Protein 1T57 (pdb70)

Organism: Methanothermobacter thermautotrophicus (strain ATCC 29096 / DSM 1053 / JCM 10044 / NBRC 100330 / Delta H) (NCBI:txid187420)

Radius of gyration: 25.79 Å; Cα contacts (8 Å, |Δi|>4): 1329; chains: 3; bounding box: 41×53×86 Å

Sequence (537 aa):
EKKICYFEEPGKENTERVLELVGERADQLGIRNFVVASVSGETALRLSEVEGNIVSVTHHAGFREKGQLELEDEARDALLERGVNVYAGSHALSGVGRGISNRFGGVTPVEIAETLRVSQGFKVCVEIAIAADAGLIPVDEEVIAIGGTAWGADTALVLTPAHNSVFDLRIHEVIAPRPEKKICYFEEPGKENTERVLELVGERADQLGIRNFVVASVSGETALRLSEVEGNIVSVTHHAGFREKGQLELEDEARDALLERGVNVYAGSHALSGVGRGISNRFGGVTPVEIAETLRVSQGFKVCVEIAIAADAGLIPVDEEVIAIGGTAWGADTALVLTPAHNSVFDLRIHEVIAPRPEKKICYFEEPGKENTERVLELVGERADQLGIRNFVVASVSGETALRLSEVEGNIVSVTHHAGFREKGQLELEDEARDALLERGVNVYAGSHALSGVGRGISNRFGGVTPVEIAETLRVSQGFKVCVEIAIAADAGLIPVDEEVIAIGGTAWGADTALVLTPAHNSVFDLRIHEVIAPRP

Nearest PDB structures (foldseek):
  1t57-assembly1_C-2  TM=1.002E+00  e=4.165E-36  Methanothermobacter thermautotrophicus
  1vp8-assembly1_A  TM=9.598E-01  e=3.330E-20  Archaeoglobus fulgidus DSM 4304
  8iav-assembly1_A  TM=6.618E-01  e=1.688E-03  Streptococcus pneumoniae R6
  8iav-assembly1_B  TM=5.976E-01  e=4.386E-03  Streptococcus pneumoniae R6
  6ztz-assembly1_O  TM=3.601E-01  e=1.366E-01  Reovirus sp.

B-factor: mean 60.13, std 28.08, range [6.94, 180.57]

Secondary structure (DSSP, 8-state):
-EEE---SS-SGGGHHHHHHHHHHHHHHHT--EEEEE-SSSHHHHHHH---SEEEEE-PPTTSSSTT--SS-HHHHHHHHHHT-EEE--S-TTTTHHHHHHHHH-S--GGG--TTT---HHHHHHHHHH--TTTTSS-SSS-EEEEE-SSSS--EEEEEE-----GGG-EEEEE-----/-EEE---SS-SGGGHHHHHHHHHHHHHHHT--EEEEE-SSSHHHHHHH---SEEEEEEPPSSSSBTTB-SS-TTHHHHTTTTT-EEEE---TTTSSHHHHHHHT----TTT--TTT---HHHHHHHHHH--TTTTSS-SSS-EEEEE-SSSS--EEEEEE-----GGG-EEEEE-----/-------SS-SGGGHHHHHHHHHHHHHHH--S-EEEE-SSSHHHHHHH---S---EEBPPTTSSSTT---S-HHHHHHHHHTT----B---TTTHHHHHHHHHHSS--TTT--TTT---HHHHHHHHTT--TTTT-S-SSS-EEEEE-SSSS--EEEEEE-----GGG-EEEEE-----

InterPro domains:
  IPR015074 Protein of unknown function DUF1867 [PIRSF016138] (1-185)
  IPR015795 Pyruvate kinase, C-terminal [PF02887] (18-162)
  IPR036918 Pyruvate kinase, C-terminal domain superfamily [G3DSA:3.40.1380.20] (2-186)
  IPR036918 Pyruvate kinase, C-terminal domain superfamily [SSF52935] (1-185)

Structure (mmCIF, N/CA/C/O backbone):
data_1T57
#
_entry.id   1T57
#
_cell.length_a   103.983
_cell.length_b   69.398
_cell.length_c   90.953
_cell.angle_alpha   90.00
_cell.angle_beta   90.00
_cell.angle_gamma   90.00
#
_symmetry.space_group_name_H-M   'P 21 21 2'
#
loop_
_entity.id
_entity.type
_entity.pdbx_description
1 polymer 'Conserved Protein MTH1675'
2 non-polymer 'MAGNESIUM ION'
3 non-polymer 'FLAVIN MONONUCLEOTIDE'
4 water water
#
loop_
_atom_site.group_PDB
_atom_site.id
_atom_site.type_symbol
_atom_site.label_atom_id
_atom_site.label_alt_id
_atom_site.label_comp_id
_atom_site.label_asym_id
_atom_site.label_entity_id
_atom_site.label_seq_id
_atom_site.pdbx_PDB_ins_code
_atom_site.Cartn_x
_atom_site.Cartn_y
_atom_site.Cartn_z
_atom_site.occupancy
_atom_site.B_iso_or_equiv
_atom_site.auth_seq_id
_atom_site.auth_comp_id
_atom_site.auth_asym_id
_atom_site.auth_atom_id
_atom_site.pdbx_PDB_model_num
ATOM 9 N N . GLU A 1 22 ? -15.307 -33.344 6.964 1.00 75.90 2 GLU A N 1
ATOM 10 C CA . GLU A 1 22 ? -16.614 -32.703 6.810 1.00 68.58 2 GLU A CA 1
ATOM 11 C C . GLU A 1 22 ? -16.971 -31.979 8.090 1.00 61.98 2 GLU A C 1
ATOM 12 O O . GLU A 1 22 ? -16.913 -32.563 9.170 1.00 58.36 2 GLU A O 1
ATOM 18 N N . LYS A 1 23 ? -17.313 -30.701 7.967 1.00 55.56 3 LYS A N 1
ATOM 19 C CA . LYS A 1 23 ? -17.675 -29.891 9.124 1.00 53.27 3 LYS A CA 1
ATOM 20 C C . LYS A 1 23 ? -18.848 -29.022 8.720 1.00 51.42 3 LYS A C 1
ATOM 21 O O . LYS A 1 23 ? -19.352 -29.140 7.606 1.00 50.65 3 LYS A O 1
ATOM 27 N N . LYS A 1 24 ? -19.259 -28.135 9.624 1.00 50.74 4 LYS A N 1
ATOM 28 C CA . LYS A 1 24 ? -20.380 -27.232 9.383 1.00 49.63 4 LYS A CA 1
ATOM 29 C C . LYS A 1 24 ? -19.873 -25.867 8.934 1.00 47.32 4 LYS A C 1
ATOM 30 O O . LYS A 1 24 ? -18.723 -25.513 9.168 1.00 46.77 4 LYS A O 1
ATOM 36 N N . ILE A 1 25 ? -20.739 -25.113 8.273 1.00 40.36 5 ILE A N 1
ATOM 37 C CA . ILE A 1 25 ? -20.420 -23.777 7.832 1.00 38.43 5 ILE A CA 1
ATOM 38 C C . ILE A 1 25 ? -21.762 -23.094 7.776 1.00 42.44 5 ILE A C 1
ATOM 39 O O . ILE A 1 25 ? -22.726 -23.647 7.224 1.00 38.05 5 ILE A O 1
ATOM 44 N N . CYS A 1 26 ? -21.845 -21.908 8.369 1.00 38.96 6 CYS A N 1
ATOM 45 C CA . CYS A 1 26 ? -23.095 -21.173 8.346 1.00 37.98 6 CYS A CA 1
ATOM 46 C C . CYS A 1 26 ? -23.119 -20.116 7.240 1.00 39.30 6 CYS A C 1
ATOM 47 O O . CYS A 1 26 ? -22.169 -19.332 7.104 1.00 34.94 6 CYS A O 1
ATOM 50 N N . TYR A 1 27 ? -24.187 -20.124 6.440 1.00 36.16 7 TYR A N 1
ATOM 51 C CA . TYR A 1 27 ? -24.379 -19.143 5.373 1.00 36.10 7 TYR A CA 1
ATOM 52 C C . TYR A 1 27 ? -25.490 -18.191 5.805 1.00 33.07 7 TYR A C 1
ATOM 53 O O . TYR A 1 27 ? -26.648 -18.570 5.836 1.00 32.92 7 TYR A O 1
ATOM 62 N N . PHE A 1 28 ? -25.146 -16.962 6.165 1.00 33.45 8 PHE A N 1
ATOM 63 C CA . PHE A 1 28 ? -26.175 -16.003 6.567 1.00 37.01 8 PHE A CA 1
ATOM 64 C C . PHE A 1 28 ? -26.922 -15.501 5.343 1.00 36.82 8 PHE A C 1
ATOM 65 O O . PHE A 1 28 ? -26.321 -15.114 4.348 1.00 40.28 8 PHE A O 1
ATOM 73 N N . GLU A 1 29 ? -28.241 -15.546 5.432 1.00 44.43 9 GLU A N 1
ATOM 74 C CA . GLU A 1 29 ? -29.126 -15.140 4.353 1.00 41.90 9 GLU A CA 1
ATOM 75 C C . GLU A 1 29 ? -28.800 -13.730 3.901 1.00 37.97 9 GLU A C 1
ATOM 76 O O . GLU A 1 29 ? -28.871 -13.412 2.718 1.00 33.37 9 GLU A O 1
ATOM 82 N N . GLU A 1 30 ? -28.452 -12.889 4.862 1.00 32.73 10 GLU A N 1
ATOM 83 C CA . GLU A 1 30 ? -28.084 -11.514 4.568 1.00 41.02 10 GLU A CA 1
ATOM 84 C C . GLU A 1 30 ? -26.939 -11.090 5.505 1.00 41.47 10 GLU A C 1
ATOM 85 O O . GLU A 1 30 ? -26.802 -11.631 6.611 1.00 38.76 10 GLU A O 1
ATOM 91 N N . PRO A 1 31 ? -26.101 -10.118 5.070 1.00 42.00 11 PRO A N 1
ATOM 92 C CA . PRO A 1 31 ? -24.967 -9.592 5.843 1.00 33.63 11 PRO A CA 1
ATOM 93 C C . PRO A 1 31 ? -25.400 -8.583 6.917 1.00 36.65 11 PRO A C 1
ATOM 94 O O . PRO A 1 31 ? -26.511 -8.087 6.861 1.00 41.60 11 PRO A O 1
ATOM 98 N N . GLY A 1 32 ? -24.556 -8.295 7.906 1.00 31.04 12 GLY A N 1
ATOM 99 C CA . GLY A 1 32 ? -24.960 -7.319 8.906 1.00 29.88 12 GLY A CA 1
ATOM 100 C C . GLY A 1 32 ? -24.705 -7.643 10.357 1.00 32.67 12 GLY A C 1
ATOM 101 O O . GLY A 1 32 ? -24.358 -8.772 10.684 1.00 34.87 12 GLY A O 1
ATOM 102 N N . LYS A 1 33 ? -24.899 -6.645 11.218 1.00 38.21 13 LYS A N 1
ATOM 103 C CA . LYS A 1 33 ? -24.705 -6.733 12.669 1.00 38.29 13 LYS A CA 1
ATOM 104 C C . LYS A 1 33 ? -25.517 -7.838 13.358 1.00 43.34 13 LYS A C 1
ATOM 105 O O . LYS A 1 33 ? -25.101 -8.395 14.381 1.00 43.11 13 LYS A O 1
ATOM 111 N N . GLU A 1 34 ? -26.679 -8.146 12.797 1.00 46.59 14 GLU A N 1
ATOM 112 C CA . GLU A 1 34 ? -27.568 -9.159 13.352 1.00 46.35 14 GLU A CA 1
ATOM 113 C C . GLU A 1 34 ? -26.906 -10.524 13.555 1.00 46.16 14 GLU A C 1
ATOM 114 O O . GLU A 1 34 ? -27.169 -11.205 14.543 1.00 45.40 14 GLU A O 1
ATOM 120 N N . ASN A 1 35 ? -26.058 -10.919 12.605 1.00 42.11 15 ASN A N 1
ATOM 121 C CA . ASN A 1 35 ? -25.374 -12.216 12.645 1.00 38.44 15 ASN A CA 1
ATOM 122 C C . ASN A 1 35 ? -24.295 -12.363 13.728 1.00 35.35 15 ASN A C 1
ATOM 123 O O . ASN A 1 35 ? -23.915 -13.472 14.085 1.00 34.46 15 ASN A O 1
ATOM 128 N N . THR A 1 36 ? -23.813 -11.245 14.253 1.00 37.02 16 THR A N 1
ATOM 129 C CA . THR A 1 36 ? -22.746 -11.282 15.241 1.00 40.60 16 THR A CA 1
ATOM 130 C C . THR A 1 36 ? -22.783 -12.394 16.266 1.00 42.32 16 THR A C 1
ATOM 131 O O . THR A 1 36 ? -21.817 -13.156 16.399 1.00 44.26 16 THR A O 1
ATOM 135 N N . GLU A 1 37 ? -23.895 -12.500 16.980 1.00 46.90 17 GLU A N 1
ATOM 136 C CA . GLU A 1 37 ? -24.018 -13.497 18.030 1.00 49.90 17 GLU A CA 1
ATOM 137 C C . GLU A 1 37 ? -23.723 -14.905 17.545 1.00 49.23 17 GLU A C 1
ATOM 138 O O . GLU A 1 37 ? -23.005 -15.665 18.209 1.00 40.56 17 GLU A O 1
ATOM 144 N N . ARG A 1 38 ? -24.256 -15.245 16.379 1.00 48.98 18 ARG A N 1
ATOM 145 C CA . ARG A 1 38 ? -24.030 -16.564 15.834 1.00 46.99 18 ARG A CA 1
ATOM 146 C C . ARG A 1 38 ? -22.553 -16.764 15.462 1.00 49.31 18 ARG A C 1
ATOM 147 O O . ARG A 1 38 ? -21.983 -17.814 15.760 1.00 44.74 18 ARG A O 1
ATOM 155 N N . VAL A 1 39 ? -21.915 -15.767 14.844 1.00 42.77 19 VAL A N 1
ATOM 156 C CA . VAL A 1 39 ? -20.516 -15.959 14.496 1.00 39.84 19 VAL A CA 1
ATOM 157 C C . VAL A 1 39 ? -19.644 -16.009 15.745 1.00 39.12 19 VAL A C 1
ATOM 158 O O . VAL A 1 39 ? -18.673 -16.746 15.777 1.00 39.77 19 VAL A O 1
ATOM 162 N N . LEU A 1 40 ? -19.968 -15.248 16.777 1.00 42.42 20 LEU A N 1
ATOM 163 C CA . LEU A 1 40 ? -19.149 -15.326 17.981 1.00 46.39 20 LEU A CA 1
ATOM 164 C C . LEU A 1 40 ? -19.281 -16.717 18.602 1.00 45.95 20 LEU A C 1
ATOM 165 O O . LEU A 1 40 ? -18.322 -17.260 19.157 1.00 48.92 20 LEU A O 1
ATOM 170 N N . GLU A 1 41 ? -20.466 -17.311 18.482 1.00 45.55 21 GLU A N 1
ATOM 171 C CA . GLU A 1 41 ? -20.675 -18.644 19.044 1.00 49.23 21 GLU A 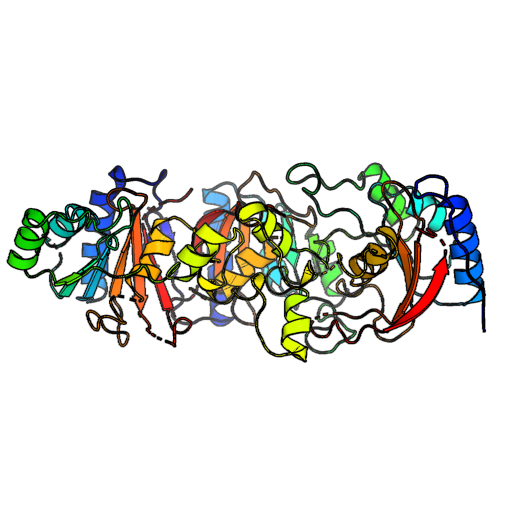CA 1
ATOM 172 C C . GLU A 1 41 ? -19.936 -19.681 18.216 1.00 47.93 21 GLU A C 1
ATOM 173 O O . GLU A 1 41 ? -19.245 -20.563 18.747 1.00 51.18 21 GLU A O 1
ATOM 179 N N . LEU A 1 42 ? -20.080 -19.564 16.904 1.00 45.21 22 LEU A N 1
ATOM 180 C CA . LEU A 1 42 ? -19.441 -20.499 16.025 1.00 37.21 22 LEU A CA 1
ATOM 181 C C . LEU A 1 42 ? -17.936 -20.485 16.176 1.00 40.42 22 LEU A C 1
ATOM 182 O O . LEU A 1 42 ? -17.322 -21.552 16.162 1.00 41.06 22 LEU A O 1
ATOM 187 N N . VAL A 1 43 ? -17.326 -19.310 16.361 1.00 37.05 23 VAL A N 1
ATOM 188 C CA . VAL A 1 43 ? -15.868 -19.291 16.516 1.00 43.08 23 VAL A CA 1
ATOM 189 C C . VAL A 1 43 ? -15.462 -20.028 17.778 1.00 41.23 23 VAL A C 1
ATOM 190 O O . VAL A 1 43 ? -14.464 -20.759 17.775 1.00 40.39 23 VAL A O 1
ATOM 194 N N . GLY A 1 44 ? -16.231 -19.820 18.851 1.00 45.56 24 GLY A N 1
ATOM 195 C CA . GLY A 1 44 ? -15.937 -20.466 20.116 1.00 43.77 24 GLY A CA 1
ATOM 196 C C . GLY A 1 44 ? -15.763 -21.947 19.879 1.00 46.09 24 GLY A C 1
ATOM 197 O O . GLY A 1 44 ? -14.702 -22.506 20.151 1.00 42.19 24 GLY A O 1
ATOM 198 N N . GLU A 1 45 ? -16.804 -22.564 19.320 1.00 50.31 25 GLU A N 1
ATOM 199 C CA . GLU A 1 45 ? -16.814 -23.995 19.045 1.00 52.35 25 GLU A CA 1
ATOM 200 C C . GLU A 1 45 ? -15.633 -24.431 18.198 1.00 46.35 25 GLU A C 1
ATOM 201 O O . GLU A 1 45 ? -14.907 -25.353 18.567 1.00 48.42 25 GLU A O 1
ATOM 207 N N . ARG A 1 46 ? -15.431 -23.772 17.062 1.00 44.69 26 ARG A N 1
ATOM 208 C CA . ARG A 1 46 ? -14.345 -24.143 16.171 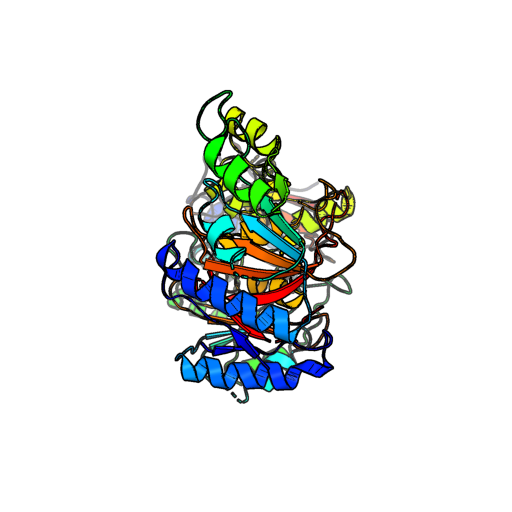1.00 39.04 26 ARG A CA 1
ATOM 209 C C . ARG A 1 46 ? -13.000 -23.959 16.835 1.00 37.99 26 ARG A C 1
ATOM 210 O O . ARG A 1 46 ? -12.065 -24.707 16.557 1.00 36.09 26 ARG A O 1
ATOM 218 N N . ALA A 1 47 ? -12.896 -22.975 17.719 1.00 38.43 27 ALA A N 1
ATOM 219 C CA . ALA A 1 47 ? -11.642 -22.772 18.412 1.00 45.44 27 ALA A CA 1
ATOM 220 C C . ALA A 1 47 ? -11.355 -23.982 19.314 1.00 47.70 27 ALA A C 1
ATOM 221 O O . ALA A 1 47 ? -10.259 -24.555 19.285 1.00 46.95 27 ALA A O 1
ATOM 223 N N . ASP A 1 48 ? -12.332 -24.387 20.116 1.00 51.42 28 ASP A N 1
ATOM 224 C CA . ASP A 1 48 ? -12.131 -25.558 20.977 1.00 56.68 28 ASP A CA 1
ATOM 225 C C . ASP A 1 48 ? -11.736 -26.742 20.099 1.00 54.32 28 ASP A C 1
ATOM 226 O O . ASP A 1 48 ? -10.745 -27.433 20.358 1.00 51.51 28 ASP A O 1
ATOM 231 N N . GLN A 1 49 ? -12.537 -26.962 19.058 1.00 54.56 29 GLN A N 1
ATOM 232 C CA . GLN A 1 49 ? -12.309 -28.058 18.136 1.00 58.30 29 GLN A CA 1
ATOM 233 C C . GLN A 1 49 ? -10.883 -28.131 17.627 1.00 57.51 29 GLN A C 1
ATOM 234 O O . GLN A 1 49 ? -10.285 -29.206 17.608 1.00 57.76 29 GLN A O 1
ATOM 240 N N . LEU A 1 50 ? -10.323 -26.993 17.236 1.00 54.74 30 LEU A N 1
ATOM 241 C CA . LEU A 1 50 ? -8.974 -27.000 16.691 1.00 52.04 30 LEU A CA 1
ATOM 242 C C . LEU A 1 50 ? -7.879 -26.618 17.669 1.00 51.83 30 LEU A C 1
ATOM 243 O O . LEU A 1 50 ? -6.704 -26.767 17.354 1.00 52.98 30 LEU A O 1
ATOM 248 N N . GLY A 1 51 ? -8.234 -26.113 18.843 1.00 52.36 31 GLY A N 1
ATOM 249 C CA . GLY A 1 51 ? -7.185 -25.709 19.768 1.00 54.52 31 GLY A CA 1
ATOM 250 C C . GLY A 1 51 ? -6.466 -24.450 19.275 1.00 56.70 31 GLY A C 1
ATOM 251 O O . GLY A 1 51 ? -5.236 -24.403 19.137 1.00 53.14 31 GLY A O 1
ATOM 252 N N . ILE A 1 52 ? -7.251 -23.414 19.012 1.00 53.38 32 ILE A N 1
ATOM 253 C CA . ILE A 1 52 ? -6.724 -22.148 18.536 1.00 55.32 32 ILE A CA 1
ATOM 254 C C . ILE A 1 52 ? -6.888 -21.140 19.659 1.00 56.78 32 ILE A C 1
ATOM 255 O O . ILE A 1 52 ? -7.934 -21.096 20.298 1.00 56.99 32 ILE A O 1
ATOM 260 N N . ARG A 1 53 ? -5.847 -20.351 19.913 1.00 62.84 33 ARG A N 1
ATOM 261 C CA . ARG A 1 53 ? -5.905 -19.363 20.978 1.00 69.01 33 ARG A CA 1
ATOM 262 C C . ARG A 1 53 ? -5.559 -17.949 20.520 1.00 65.90 33 ARG A C 1
ATOM 263 O O . ARG A 1 53 ? -5.365 -17.055 21.349 1.00 62.23 33 ARG A O 1
ATOM 271 N N . ASN A 1 54 ? -5.490 -17.753 19.204 1.00 60.03 34 ASN A N 1
ATOM 272 C CA . ASN A 1 54 ? -5.195 -16.444 18.615 1.00 53.76 34 ASN A CA 1
ATOM 273 C C . ASN A 1 54 ? -6.394 -15.899 17.804 1.00 50.34 34 ASN A C 1
ATOM 274 O O . ASN A 1 54 ? -6.873 -16.533 16.853 1.00 42.88 34 ASN A O 1
ATOM 279 N N . PHE A 1 55 ? -6.894 -14.726 18.186 1.00 50.72 35 PHE A N 1
ATOM 280 C CA . PHE A 1 55 ? -8.035 -14.153 17.481 1.00 47.24 35 PHE A CA 1
ATOM 281 C C . PHE A 1 55 ? -7.810 -12.711 17.089 1.00 45.08 35 PHE A C 1
ATOM 282 O O . PHE A 1 55 ? -7.483 -11.891 17.928 1.00 37.85 35 PHE A O 1
ATOM 290 N N . VAL A 1 56 ? -8.001 -12.397 15.816 1.00 40.13 36 VAL A N 1
ATOM 291 C CA . VAL A 1 56 ? -7.860 -11.018 15.397 1.00 38.45 36 VAL A CA 1
ATOM 292 C C . VAL A 1 56 ? -9.254 -10.583 14.976 1.00 37.02 36 VAL A C 1
ATOM 293 O O . VAL A 1 56 ? -9.894 -11.258 14.165 1.00 41.12 36 VAL A O 1
ATOM 297 N N . VAL A 1 57 ? -9.733 -9.469 15.522 1.00 33.14 37 VAL A N 1
ATOM 298 C CA . VAL A 1 57 ? -11.091 -9.017 15.219 1.00 35.25 37 VAL A CA 1
ATOM 299 C C . VAL A 1 57 ? -11.234 -7.554 14.902 1.00 30.15 37 VAL A C 1
ATOM 300 O O . VAL A 1 57 ? -10.725 -6.710 15.621 1.00 27.78 37 VAL A O 1
ATOM 304 N N . ALA A 1 58 ? -11.968 -7.265 13.844 1.00 28.19 38 ALA A N 1
ATOM 305 C CA . ALA A 1 58 ? -12.220 -5.893 13.444 1.00 28.59 38 ALA A CA 1
ATOM 306 C C . ALA A 1 58 ? -13.352 -5.345 14.294 1.00 29.78 38 ALA A C 1
ATOM 307 O O . ALA A 1 58 ? -14.495 -5.819 14.218 1.00 28.09 38 ALA A O 1
ATOM 309 N N . SER A 1 59 ? -13.028 -4.350 15.106 1.00 33.16 39 SER A N 1
ATOM 310 C CA . SER A 1 59 ? -14.019 -3.713 15.962 1.00 36.63 39 SER A CA 1
ATOM 311 C C . SER A 1 59 ? -13.697 -2.233 16.005 1.00 37.71 39 SER A C 1
ATOM 312 O O . SER A 1 59 ? -12.787 -1.793 16.721 1.00 36.10 39 SER A O 1
ATOM 315 N N . VAL A 1 60 ? -14.451 -1.472 15.219 1.00 37.54 40 VAL A N 1
ATOM 316 C CA . VAL A 1 60 ? -14.263 -0.038 15.129 1.00 38.74 40 VAL A CA 1
ATOM 317 C C . VAL A 1 60 ? -14.547 0.623 16.473 1.00 43.58 40 VAL A C 1
ATOM 318 O O . VAL A 1 60 ? -13.699 1.337 17.010 1.00 39.58 40 VAL A O 1
ATOM 322 N N . SER A 1 61 ? -15.736 0.362 17.010 1.00 44.16 41 SER A N 1
ATOM 323 C CA . SER A 1 61 ? -16.157 0.906 18.293 1.00 44.88 41 SER A CA 1
ATOM 324 C C . SER A 1 61 ? -15.591 0.090 19.445 1.00 46.38 41 SER A C 1
ATOM 325 O O . SER A 1 61 ? -15.299 0.628 20.513 1.00 48.97 41 SER A O 1
ATOM 328 N N . GLY A 1 62 ? -15.444 -1.213 19.223 1.00 51.34 42 GLY A N 1
ATOM 329 C CA . GLY A 1 62 ? -14.919 -2.092 20.257 1.00 46.34 42 GLY A CA 1
ATOM 330 C C . GLY A 1 62 ? -16.005 -3.022 20.780 1.00 47.47 42 GLY A C 1
ATOM 331 O O . GLY A 1 62 ? -15.721 -4.031 21.428 1.00 41.34 42 GLY A O 1
ATOM 332 N N . GLU A 1 63 ? -17.261 -2.708 20.486 1.00 48.39 43 GLU A N 1
ATOM 333 C CA . GLU A 1 63 ? -18.340 -3.543 20.984 1.00 55.59 43 GLU A CA 1
ATOM 334 C C . GLU A 1 63 ? -18.037 -5.006 20.667 1.00 52.36 43 GLU A C 1
ATOM 335 O O . GLU A 1 63 ? -17.805 -5.792 21.585 1.00 50.84 43 GLU A O 1
ATOM 341 N N . THR A 1 64 ? -17.986 -5.347 19.376 1.00 49.77 44 THR A N 1
ATOM 342 C CA . THR A 1 64 ? -17.714 -6.719 18.929 1.00 45.03 44 THR A CA 1
ATOM 343 C C . THR A 1 64 ? -16.541 -7.364 19.651 1.00 40.86 44 THR A C 1
ATOM 344 O O . THR A 1 64 ? -16.590 -8.527 20.008 1.00 43.39 44 THR A O 1
ATOM 348 N N . ALA A 1 65 ? -15.476 -6.598 19.848 1.00 44.50 45 ALA A N 1
ATOM 349 C CA . ALA A 1 65 ? -14.306 -7.087 20.560 1.00 40.70 45 ALA A CA 1
ATOM 350 C C . ALA A 1 65 ? -14.750 -7.509 21.962 1.00 50.00 45 ALA A C 1
ATOM 351 O O . ALA A 1 65 ? -14.435 -8.623 22.407 1.00 46.84 45 ALA A O 1
ATOM 353 N N . LEU A 1 66 ? -15.492 -6.623 22.641 1.00 49.23 46 LEU A N 1
ATOM 354 C CA . LEU A 1 66 ? -15.988 -6.885 23.997 1.00 51.83 46 LEU A CA 1
ATOM 355 C C . LEU A 1 66 ? -16.692 -8.221 24.098 1.00 52.15 46 LEU A C 1
ATOM 356 O O . LEU A 1 66 ? -16.291 -9.082 24.880 1.00 52.29 46 LEU A O 1
ATOM 361 N N . ARG A 1 67 ? -17.728 -8.404 23.288 1.00 56.97 47 ARG A N 1
ATOM 362 C CA . ARG A 1 67 ? -18.473 -9.653 23.287 1.00 57.24 47 ARG A CA 1
ATOM 363 C C . ARG A 1 67 ? -17.555 -10.861 23.153 1.00 56.21 47 ARG A C 1
ATOM 364 O O . A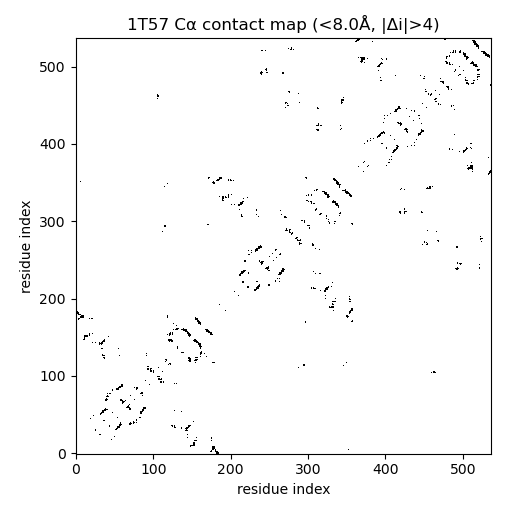RG A 1 67 ? -17.518 -11.734 24.026 1.00 55.74 47 ARG A O 1
ATOM 372 N N . LEU A 1 68 ? -16.799 -10.893 22.062 1.00 54.74 48 LEU A N 1
ATOM 373 C CA . LEU A 1 68 ? -15.897 -12.000 21.801 1.00 55.25 48 LEU A CA 1
ATOM 374 C C . LEU A 1 68 ? -15.029 -12.398 22.988 1.00 57.89 48 LEU A C 1
ATOM 375 O O . LEU A 1 68 ? -14.885 -13.582 23.280 1.00 61.48 48 LEU A O 1
ATOM 380 N N . SER A 1 69 ? -14.436 -11.413 23.655 1.00 60.77 49 SER A N 1
ATOM 381 C CA . SER A 1 69 ? -13.568 -11.673 24.801 1.00 64.11 49 SER A CA 1
ATOM 382 C C . SER A 1 69 ? -14.212 -12.518 25.904 1.00 67.73 49 SER A C 1
ATOM 383 O O . SER A 1 69 ? -13.508 -13.207 26.651 1.00 68.91 49 SER A O 1
ATOM 386 N N . GLU A 1 70 ? -15.541 -12.457 25.993 1.00 69.70 50 GLU A N 1
ATOM 387 C CA . GLU A 1 70 ? -16.316 -13.185 27.000 1.00 72.23 50 GLU A CA 1
ATOM 388 C C . GLU A 1 70 ? -16.639 -14.633 26.667 1.00 71.50 50 GLU A C 1
ATOM 389 O O . GLU A 1 70 ? -17.143 -15.361 27.518 1.00 74.40 50 GLU A O 1
ATOM 403 N N . VAL A 1 72 ? -14.327 -16.460 24.420 1.00 58.37 52 VAL A N 1
ATOM 404 C CA . VAL A 1 72 ? -13.113 -17.107 23.992 1.00 53.32 52 VAL A CA 1
ATOM 405 C C . VAL A 1 72 ? -11.971 -16.657 24.882 1.00 56.26 52 VAL A C 1
ATOM 406 O O . VAL A 1 72 ? -12.013 -15.565 25.450 1.00 48.23 52 VAL A O 1
ATOM 410 N N . GLU A 1 73 ? -10.957 -17.504 25.011 1.00 56.93 53 GLU A N 1
ATOM 411 C CA . GLU A 1 73 ? -9.821 -17.174 25.843 1.00 63.63 53 GLU A CA 1
ATOM 412 C C . GLU A 1 73 ? -8.529 -17.305 25.035 1.00 65.47 53 GLU A C 1
ATOM 413 O O . GLU A 1 73 ? -8.461 -18.087 24.077 1.00 63.55 53 GLU A O 1
ATOM 419 N N . GLY A 1 74 ? -7.515 -16.531 25.421 1.00 62.01 54 GLY A N 1
ATOM 420 C CA . GLY A 1 74 ? -6.238 -16.557 24.728 1.00 60.46 54 GLY A CA 1
ATOM 421 C C . GLY A 1 74 ? -5.866 -15.157 24.274 1.00 61.87 54 GLY A C 1
ATOM 422 O O . GLY A 1 74 ? -6.293 -14.162 24.871 1.00 63.71 54 GLY A O 1
ATOM 423 N N . ASN A 1 75 ? -5.077 -15.055 23.214 1.00 59.83 55 ASN A N 1
ATOM 424 C CA . ASN A 1 75 ? -4.699 -13.736 22.745 1.00 57.00 55 ASN A CA 1
ATOM 425 C C . ASN A 1 75 ? -5.723 -13.167 21.783 1.00 56.46 55 ASN A C 1
ATOM 426 O O . ASN A 1 75 ? -5.909 -13.679 20.680 1.00 55.51 55 ASN A O 1
ATOM 431 N N . ILE A 1 76 ? -6.380 -12.096 22.205 1.00 57.02 56 ILE A N 1
ATOM 432 C CA . ILE A 1 76 ? -7.357 -11.435 21.360 1.00 57.22 56 ILE A CA 1
ATOM 433 C C . ILE A 1 76 ? -6.810 -10.081 20.975 1.00 56.47 56 ILE A C 1
ATOM 434 O O . ILE A 1 76 ? -6.354 -9.325 21.827 1.00 56.26 56 ILE A O 1
ATOM 439 N N . VAL A 1 77 ? -6.869 -9.774 19.687 1.00 51.48 57 VAL A N 1
ATOM 440 C CA . VAL A 1 77 ? -6.391 -8.499 19.210 1.00 53.17 57 VAL A CA 1
ATOM 441 C C . VAL A 1 77 ? -7.541 -7.875 18.445 1.00 47.39 57 VAL A C 1
ATOM 442 O O . VAL A 1 77 ? -8.118 -8.478 17.548 1.00 43.62 57 VAL A O 1
ATOM 446 N N . SER A 1 78 ? -7.879 -6.662 18.856 1.00 43.38 58 SER A N 1
ATOM 447 C CA . SER A 1 78 ? -8.951 -5.893 18.267 1.00 38.29 58 SER A CA 1
ATOM 448 C C . SER A 1 78 ? -8.318 -4.755 17.486 1.00 37.46 58 SER A C 1
ATOM 449 O O . SER A 1 78 ? -7.514 -3.978 18.037 1.00 28.92 58 SER A O 1
ATOM 452 N N . VAL A 1 79 ? -8.624 -4.690 16.192 1.00 30.06 59 VAL A N 1
ATOM 453 C CA . VAL A 1 79 ? -8.104 -3.591 15.399 1.00 32.30 59 VAL A CA 1
ATOM 454 C C . VAL A 1 79 ? -9.290 -2.704 15.039 1.00 31.10 59 VAL A C 1
ATOM 455 O O . VAL A 1 79 ? -10.346 -3.179 14.631 1.00 29.31 59 VAL A O 1
ATOM 459 N N . THR A 1 80 ? -9.127 -1.410 15.246 1.00 27.23 60 THR A N 1
ATOM 460 C CA . THR A 1 80 ? -10.172 -0.463 14.915 1.00 32.63 60 THR A CA 1
ATOM 461 C C . THR A 1 80 ? -9.768 0.227 13.610 1.00 37.06 60 THR A C 1
ATOM 462 O O . THR A 1 80 ? -8.754 -0.142 12.994 1.00 31.66 60 THR A O 1
ATOM 466 N N . HIS A 1 81 ? -10.565 1.205 13.178 1.00 36.22 61 HIS A N 1
ATOM 467 C CA . HIS A 1 81 ? -10.260 1.962 11.964 1.00 33.80 61 HIS A CA 1
ATOM 468 C C . HIS A 1 81 ? -9.053 2.863 12.195 1.00 33.57 61 HIS A C 1
ATOM 469 O O . HIS A 1 81 ? -8.745 3.206 13.340 1.00 30.77 61 HIS A O 1
ATOM 476 N N . HIS A 1 82 ? -8.371 3.252 11.119 1.00 33.32 62 HIS A N 1
ATOM 477 C CA . HIS A 1 82 ? -7.200 4.114 11.254 1.00 35.19 62 HIS A CA 1
ATOM 478 C C . HIS A 1 82 ? -7.718 5.509 11.525 1.00 34.76 62 HIS A C 1
ATOM 479 O O . HIS A 1 82 ? -8.850 5.815 11.181 1.00 34.62 62 HIS A O 1
ATOM 486 N N . ALA A 1 83 ? -6.896 6.342 12.149 1.00 34.94 63 ALA A N 1
ATOM 487 C CA . ALA A 1 83 ? -7.280 7.707 12.454 1.00 38.83 63 ALA A CA 1
ATOM 488 C C . ALA A 1 83 ? -7.419 8.416 11.123 1.00 36.27 63 ALA A C 1
ATOM 489 O O . ALA A 1 83 ? -6.567 8.271 10.248 1.00 41.34 63 ALA A O 1
ATOM 491 N N . GLY A 1 84 ? -8.496 9.168 10.951 1.00 33.63 64 GLY A N 1
ATOM 492 C CA . GLY A 1 84 ? -8.675 9.866 9.699 1.00 30.67 64 GLY A CA 1
ATOM 493 C C . GLY A 1 84 ? -9.585 9.126 8.747 1.00 32.96 64 GLY A C 1
ATOM 494 O O . GLY A 1 84 ? -9.873 9.630 7.662 1.00 34.88 64 GLY A O 1
ATOM 495 N N . PHE A 1 85 ? -10.050 7.944 9.145 1.00 35.86 65 PHE A N 1
ATOM 496 C CA . PHE A 1 85 ? -10.939 7.170 8.290 1.00 37.10 65 PHE A CA 1
ATOM 497 C C . PHE A 1 85 ? -12.228 7.946 8.013 1.00 38.83 65 PHE A C 1
ATOM 498 O O . PHE A 1 85 ? -12.754 7.919 6.902 1.00 44.86 65 PHE A O 1
ATOM 506 N N . ARG A 1 86 ? -12.723 8.664 9.013 1.00 42.86 66 ARG A N 1
ATOM 507 C CA . ARG A 1 86 ? -13.948 9.435 8.837 1.00 46.51 66 ARG A CA 1
ATOM 508 C C . ARG A 1 86 ? -13.673 10.939 8.870 1.00 49.85 66 ARG A C 1
ATOM 509 O O . ARG A 1 86 ? -14.140 11.663 8.000 1.00 50.58 66 ARG A O 1
ATOM 517 N N . GLU A 1 87 ? -12.909 11.404 9.859 1.00 54.27 67 GLU A N 1
ATOM 518 C CA . GLU A 1 87 ? -12.577 12.822 9.961 1.00 58.96 67 GLU A CA 1
ATOM 519 C C . GLU A 1 87 ? -11.079 13.047 10.217 1.00 53.70 67 GLU A C 1
ATOM 520 O O . GLU A 1 87 ? -10.473 12.365 11.038 1.00 51.38 67 GLU A O 1
ATOM 526 N N . LYS A 1 88 ? -10.486 14.014 9.515 1.00 52.00 68 LYS A N 1
ATOM 527 C CA . LYS A 1 88 ? -9.066 14.333 9.684 1.00 44.49 68 LYS A CA 1
ATOM 528 C C . LYS A 1 88 ? -8.613 14.404 11.139 1.00 45.45 68 LYS A C 1
ATOM 529 O O . LYS A 1 88 ? -9.238 15.068 11.964 1.00 48.26 68 LYS A O 1
ATOM 535 N N . GLY A 1 89 ? -7.517 13.715 11.444 1.00 48.27 69 GLY A N 1
ATOM 536 C CA . GLY A 1 89 ? -6.978 13.705 12.798 1.00 48.14 69 GLY A CA 1
ATOM 537 C C . GLY A 1 89 ? -7.836 13.037 13.860 1.00 54.25 69 GLY A C 1
ATOM 538 O O . GLY A 1 89 ? -7.560 13.174 15.048 1.00 54.19 69 GLY A O 1
ATOM 539 N N . GLN A 1 90 ? -8.877 12.316 13.453 1.00 58.72 70 GLN A N 1
ATOM 540 C CA . GLN A 1 90 ? -9.738 11.664 14.428 1.00 59.40 70 GLN A CA 1
ATOM 541 C C . GLN A 1 90 ? -9.764 10.139 14.426 1.00 54.46 70 GLN A C 1
ATOM 542 O O . GLN A 1 90 ? -9.784 9.499 13.378 1.00 52.92 70 GLN A O 1
ATOM 548 N N . LEU A 1 91 ? -9.775 9.586 15.636 1.00 51.57 71 LEU A N 1
ATOM 549 C CA . LEU A 1 91 ? -9.829 8.151 15.883 1.00 45.52 71 LEU A CA 1
ATOM 550 C C . LEU A 1 91 ? -11.267 7.802 16.334 1.00 45.44 71 LEU A C 1
ATOM 551 O O . LEU A 1 91 ? -11.775 8.381 17.306 1.00 45.43 71 LEU A O 1
ATOM 556 N N . GLU A 1 92 ? -11.922 6.863 15.644 1.00 42.55 72 GLU A N 1
ATOM 557 C CA . GLU A 1 92 ? -13.296 6.467 15.991 1.00 43.02 72 GLU A CA 1
ATOM 558 C C . GLU A 1 92 ? -13.389 5.765 17.329 1.00 47.61 72 GLU A C 1
ATOM 559 O O . GLU A 1 92 ? -14.381 5.887 18.044 1.00 47.50 72 GLU A O 1
ATOM 565 N N . LEU A 1 93 ? -12.354 5.012 17.654 1.00 50.14 73 LEU A N 1
ATOM 566 C CA . LEU A 1 93 ? -12.329 4.279 18.897 1.00 57.31 73 LEU A CA 1
ATOM 567 C C . LEU A 1 93 ? -12.256 5.256 20.075 1.00 62.49 73 LEU A C 1
ATOM 568 O O . LEU A 1 93 ? -11.312 6.046 20.186 1.00 66.20 73 LEU A O 1
ATOM 573 N N . GLU A 1 94 ? -13.265 5.203 20.940 1.00 67.74 74 GLU A N 1
ATOM 574 C CA . GLU A 1 94 ? -13.323 6.062 22.116 1.00 73.11 74 GLU A CA 1
ATOM 575 C C . GLU A 1 94 ? -12.267 5.617 23.103 1.00 72.66 74 GLU A C 1
ATOM 576 O O . GLU A 1 94 ? -11.959 4.432 23.198 1.00 74.62 74 GLU A O 1
ATOM 582 N N . ASP A 1 95 ? -11.719 6.574 23.840 1.00 75.63 75 ASP A N 1
ATOM 583 C CA . ASP A 1 95 ? -10.688 6.305 24.833 1.00 78.30 75 ASP A CA 1
ATOM 584 C C . ASP A 1 95 ? -11.252 5.347 25.872 1.00 77.81 75 ASP A C 1
ATOM 585 O O . ASP A 1 95 ? -10.576 4.429 26.316 1.00 74.99 75 ASP A O 1
ATOM 590 N N . GLU A 1 96 ? -12.514 5.567 26.228 1.00 77.99 76 GLU A N 1
ATOM 591 C CA . GLU A 1 96 ? -13.218 4.743 27.208 1.00 81.18 76 GLU A CA 1
ATOM 592 C C . GLU A 1 96 ? -13.296 3.287 26.777 1.00 75.54 76 GLU A C 1
ATOM 593 O O . GLU A 1 96 ? -12.953 2.383 27.538 1.00 75.13 76 GLU A O 1
ATOM 599 N N . ALA A 1 97 ? -13.776 3.061 25.558 1.00 70.45 77 ALA A N 1
ATOM 600 C CA . ALA A 1 97 ? -13.901 1.707 25.033 1.00 66.80 77 ALA A CA 1
ATOM 601 C C . ALA A 1 97 ? -12.543 0.981 24.969 1.00 64.41 77 ALA A C 1
ATOM 602 O O . ALA A 1 97 ? -12.451 -0.220 25.262 1.00 63.31 77 ALA A O 1
ATOM 604 N N . ARG A 1 98 ? -11.495 1.709 24.584 1.00 63.66 78 ARG A N 1
ATOM 605 C CA . ARG A 1 98 ? -10.157 1.138 24.491 1.00 65.25 78 ARG A CA 1
ATOM 606 C C . ARG A 1 98 ? -9.784 0.697 25.893 1.00 68.00 78 ARG A C 1
ATOM 607 O O . ARG A 1 98 ? -9.445 -0.466 26.138 1.00 66.88 78 ARG A O 1
ATOM 615 N N . ASP A 1 99 ? -9.865 1.647 26.814 1.00 69.04 79 ASP A N 1
ATOM 616 C CA . ASP A 1 99 ? -9.564 1.375 28.199 1.00 71.07 79 ASP A CA 1
ATOM 617 C C . ASP A 1 99 ? -10.289 0.105 28.638 1.00 67.86 79 ASP A C 1
ATOM 618 O O . ASP A 1 99 ? -9.647 -0.837 29.095 1.00 65.87 79 ASP A O 1
ATOM 623 N N . ALA A 1 100 ? -11.614 0.067 28.473 1.00 61.88 80 ALA A N 1
ATOM 624 C CA . ALA A 1 100 ? -12.402 -1.113 28.856 1.00 60.47 80 ALA A CA 1
ATOM 625 C C . ALA A 1 100 ? -11.785 -2.413 28.351 1.00 61.77 80 ALA A C 1
ATOM 626 O O . ALA A 1 100 ? -11.593 -3.353 29.128 1.00 63.70 80 ALA A O 1
ATOM 628 N N . LEU A 1 101 ? -11.471 -2.456 27.054 1.00 65.05 81 LEU A N 1
ATOM 629 C CA . LEU A 1 101 ? -10.877 -3.633 26.408 1.00 65.81 81 LEU A CA 1
ATOM 630 C C . LEU A 1 101 ? -9.518 -4.013 26.986 1.00 68.09 81 LEU A C 1
ATOM 631 O O . LEU A 1 101 ? -9.296 -5.166 27.365 1.00 67.46 81 LEU A O 1
ATOM 636 N N . LEU A 1 102 ? -8.608 -3.042 27.030 1.00 72.96 82 LEU A N 1
ATOM 637 C CA . LEU A 1 102 ? -7.269 -3.264 27.565 1.00 78.46 82 LEU A CA 1
ATOM 638 C C . LEU A 1 102 ? -7.315 -3.746 28.995 1.00 79.30 82 LEU A C 1
ATOM 639 O O . LEU A 1 102 ? -6.402 -4.430 29.453 1.00 78.50 82 LEU A O 1
ATOM 644 N N . GLU A 1 103 ? -8.380 -3.361 29.692 1.00 81.46 83 GLU A N 1
ATOM 645 C CA . GLU A 1 103 ? -8.616 -3.739 31.079 1.00 83.41 83 GLU A CA 1
ATOM 646 C C . GLU A 1 103 ? -8.893 -5.248 31.109 1.00 82.85 83 GLU A C 1
ATOM 647 O O . GLU A 1 103 ? -8.531 -5.947 32.061 1.00 82.17 83 GLU A O 1
ATOM 653 N N . ARG A 1 104 ? -9.522 -5.737 30.041 1.00 79.24 84 ARG A N 1
ATOM 654 C CA . ARG A 1 104 ? -9.858 -7.151 29.893 1.00 75.13 84 ARG A CA 1
ATOM 655 C C . ARG A 1 104 ? -8.671 -7.965 29.348 1.00 70.53 84 ARG A C 1
ATOM 656 O O . ARG A 1 104 ? -8.701 -9.199 29.336 1.00 67.36 84 ARG A O 1
ATOM 664 N N . GLY A 1 105 ? -7.634 -7.282 28.876 1.00 68.26 85 GLY A N 1
ATOM 665 C CA . GLY A 1 105 ? -6.479 -7.992 28.349 1.00 66.30 85 GLY A CA 1
ATOM 666 C C . GLY A 1 105 ? -6.429 -8.122 26.835 1.00 65.59 85 GLY A C 1
ATOM 667 O O . GLY A 1 105 ? -5.578 -8.828 26.278 1.00 68.34 85 GLY A O 1
ATOM 668 N N . VAL A 1 106 ? -7.341 -7.435 26.157 1.00 62.96 86 VAL A N 1
ATOM 669 C CA . VAL A 1 106 ? -7.377 -7.476 24.696 1.00 61.69 86 VAL A CA 1
ATOM 670 C C . VAL A 1 106 ? -6.457 -6.455 24.062 1.00 57.15 86 VAL A C 1
ATOM 671 O O . VAL A 1 106 ? -6.694 -5.261 24.184 1.00 56.45 86 VAL A O 1
ATOM 675 N N . ASN A 1 107 ? -5.411 -6.915 23.380 1.00 59.27 87 ASN A N 1
ATOM 676 C CA . ASN A 1 107 ? -4.504 -5.991 22.691 1.00 56.18 87 ASN A CA 1
ATOM 677 C C . ASN A 1 107 ? -5.297 -5.194 21.647 1.00 52.41 87 ASN A C 1
ATOM 678 O O . ASN A 1 107 ? -5.951 -5.758 20.768 1.00 55.81 87 ASN A O 1
ATOM 683 N N . VAL A 1 108 ? -5.269 -3.879 21.787 1.00 50.93 88 VAL A N 1
ATOM 684 C CA . VAL A 1 108 ? -5.969 -2.993 20.878 1.00 46.90 88 VAL A CA 1
ATOM 685 C C . VAL A 1 108 ? -4.970 -2.265 19.967 1.00 48.69 88 VAL A C 1
ATOM 686 O O . VAL A 1 108 ? -3.967 -1.694 20.433 1.00 45.72 88 VAL A O 1
ATOM 690 N N . TYR A 1 109 ? -5.248 -2.288 18.664 1.00 41.99 89 TYR A N 1
ATOM 691 C CA . TYR A 1 109 ? -4.356 -1.664 17.690 1.00 37.33 89 TYR A CA 1
ATOM 692 C C . TYR A 1 109 ? -5.054 -0.816 16.616 1.00 31.11 89 TYR A C 1
ATOM 693 O O . TYR A 1 109 ? -6.207 -1.052 16.286 1.00 30.51 89 TYR A O 1
ATOM 702 N N . ALA A 1 110 ? -4.350 0.197 16.105 1.00 33.14 90 ALA A N 1
ATOM 703 C CA . ALA A 1 110 ? -4.868 1.058 15.041 1.00 33.31 90 ALA A CA 1
ATOM 704 C C . ALA A 1 110 ? -3.723 1.452 14.110 1.00 29.04 90 ALA A C 1
ATOM 705 O O . ALA A 1 110 ? -2.659 1.851 14.559 1.00 31.04 90 ALA A O 1
ATOM 707 N N . GLY A 1 111 ? -3.952 1.342 12.812 1.00 23.92 91 GLY A N 1
ATOM 708 C CA . GLY A 1 111 ? -2.920 1.713 11.863 1.00 28.17 91 GLY A CA 1
ATOM 709 C C . GLY A 1 111 ? -3.496 1.767 10.465 1.00 28.27 91 GLY A C 1
ATOM 710 O O . GLY A 1 111 ? -4.602 1.277 10.236 1.00 22.20 91 GLY A O 1
ATOM 711 N N . SER A 1 112 ? -2.778 2.370 9.527 1.00 32.38 92 SER A N 1
ATOM 712 C CA . SER A 1 112 ? -3.290 2.448 8.165 1.00 35.71 92 SER A CA 1
ATOM 713 C C . SER A 1 112 ? -3.729 1.048 7.709 1.00 27.87 92 SER A C 1
ATOM 714 O O . SER A 1 112 ? -3.030 0.068 7.958 1.00 32.13 92 SER A O 1
ATOM 717 N N . HIS A 1 113 ? -4.904 0.964 7.087 1.00 29.83 93 HIS A N 1
ATOM 718 C CA . HIS A 1 113 ? -5.509 -0.299 6.603 1.00 25.76 93 HIS A CA 1
ATOM 719 C C . HIS A 1 113 ? -4.687 -1.063 5.561 1.00 32.34 93 HIS A C 1
ATOM 720 O O . HIS A 1 113 ? -4.404 -0.537 4.480 1.00 26.96 93 HIS A O 1
ATOM 727 N N . ALA A 1 114 ? -4.378 -2.324 5.865 1.00 27.43 94 ALA A N 1
ATOM 728 C CA . ALA A 1 114 ? -3.531 -3.154 5.007 1.00 25.60 94 ALA A CA 1
ATOM 729 C C . ALA A 1 114 ? -3.908 -3.373 3.543 1.00 26.77 94 ALA A C 1
ATOM 730 O O . ALA A 1 114 ? -3.018 -3.469 2.708 1.00 18.54 94 ALA A O 1
ATOM 732 N N . LEU A 1 115 ? -5.196 -3.434 3.215 1.00 26.85 95 LEU A N 1
ATOM 733 C CA . LEU A 1 115 ? -5.583 -3.663 1.817 1.00 19.58 95 LEU A CA 1
ATOM 734 C C . LEU A 1 115 ? -6.028 -2.472 0.997 1.00 26.96 95 LEU A C 1
ATOM 735 O O . LEU A 1 115 ? -6.743 -2.629 0.020 1.00 26.76 95 LEU A O 1
ATOM 740 N N . SER A 1 116 ? -5.568 -1.292 1.394 1.00 25.04 96 SER A N 1
ATOM 741 C CA . SER A 1 116 ? -5.862 -0.029 0.721 1.00 18.70 96 SER A CA 1
ATOM 742 C C . SER A 1 116 ? -4.589 0.823 0.929 1.00 20.54 96 SER A C 1
ATOM 743 O O . SER A 1 116 ? -3.898 1.163 -0.005 1.00 24.08 96 SER A O 1
ATOM 746 N N . GLY A 1 117 ? -4.272 1.148 2.172 1.00 21.96 97 GLY A N 1
ATOM 747 C CA . GLY A 1 117 ? -3.056 1.899 2.410 1.00 21.76 97 GLY A CA 1
ATOM 748 C C . GLY A 1 117 ? -2.998 3.278 1.754 1.00 25.29 97 GLY A C 1
ATOM 749 O O . GLY A 1 117 ? -4.002 3.950 1.534 1.00 30.18 97 GLY A O 1
ATOM 750 N N . VAL A 1 118 ? -1.779 3.698 1.486 1.00 17.48 98 VAL A N 1
ATOM 751 C CA . VAL A 1 118 ? -1.488 4.961 0.858 1.00 19.66 98 VAL A CA 1
ATOM 752 C C . VAL A 1 118 ? -1.959 4.839 -0.603 1.00 22.10 98 VAL A C 1
ATOM 753 O O . VAL A 1 118 ? -2.145 5.832 -1.297 1.00 20.60 98 VAL A O 1
ATOM 757 N N . GLY A 1 119 ? -2.181 3.612 -1.064 1.00 22.33 99 GLY A N 1
ATOM 758 C CA . GLY A 1 119 ? -2.696 3.449 -2.413 1.00 26.63 99 GLY A CA 1
ATOM 759 C C . GLY A 1 119 ? -4.083 4.114 -2.499 1.00 33.85 99 GLY A C 1
ATOM 760 O O . GLY A 1 119 ? -4.535 4.548 -3.573 1.00 31.75 99 GLY A O 1
ATOM 761 N N . ARG A 1 120 ? -4.779 4.215 -1.369 1.00 27.11 100 ARG A N 1
ATOM 762 C CA . ARG A 1 120 ? -6.084 4.844 -1.417 1.00 29.41 100 ARG A CA 1
ATOM 763 C C . ARG A 1 120 ? -5.904 6.357 -1.441 1.00 29.54 100 ARG A C 1
ATOM 764 O O . ARG A 1 120 ? -6.712 7.084 -2.035 1.00 24.13 100 ARG A O 1
ATOM 772 N N . GLY A 1 121 ? -4.846 6.838 -0.802 1.00 28.75 101 GLY A N 1
ATOM 773 C CA . GLY A 1 121 ? -4.614 8.269 -0.812 1.00 27.19 101 GLY A CA 1
ATOM 774 C C . GLY A 1 121 ? -4.394 8.673 -2.258 1.00 26.03 101 GLY A C 1
ATOM 775 O O . GLY A 1 121 ? -4.893 9.699 -2.739 1.00 28.61 101 GLY A O 1
ATOM 776 N N . ILE A 1 122 ? -3.662 7.827 -2.969 1.00 29.84 102 ILE A N 1
ATOM 777 C CA . ILE A 1 122 ? -3.359 8.094 -4.361 1.00 30.56 102 ILE A CA 1
ATOM 778 C C . ILE A 1 122 ? -4.629 8.154 -5.182 1.00 33.44 102 ILE A C 1
ATOM 779 O O . ILE A 1 122 ? -4.838 9.131 -5.892 1.00 30.39 102 ILE A O 1
ATOM 784 N N . SER A 1 123 ? -5.477 7.124 -5.070 1.00 34.37 103 SER A N 1
ATOM 785 C CA . SER A 1 123 ? -6.722 7.072 -5.832 1.00 31.74 103 SER A CA 1
ATOM 786 C C . SER A 1 123 ? -7.662 8.206 -5.466 1.00 34.92 103 SER A C 1
ATOM 787 O O . SER A 1 123 ? -8.345 8.736 -6.323 1.00 32.09 103 SER A O 1
ATOM 790 N N . ASN A 1 124 ? -7.733 8.562 -4.192 1.00 33.52 104 ASN A N 1
ATOM 791 C CA . ASN A 1 124 ? -8.590 9.666 -3.807 1.00 35.86 104 ASN A CA 1
ATOM 792 C C . ASN A 1 124 ? -8.122 10.939 -4.526 1.00 38.57 104 ASN A C 1
ATOM 793 O O . ASN A 1 124 ? -8.867 11.896 -4.654 1.00 40.04 104 ASN A O 1
ATOM 798 N N . ARG A 1 125 ? -6.878 10.953 -4.983 1.00 36.81 105 ARG A N 1
ATOM 799 C CA . ARG A 1 125 ? -6.355 12.120 -5.665 1.00 37.36 105 ARG A CA 1
ATOM 800 C C . ARG A 1 125 ? -6.455 11.981 -7.181 1.00 37.18 105 ARG A C 1
ATOM 801 O O . ARG A 1 125 ? -6.745 12.961 -7.852 1.00 36.98 105 ARG A O 1
ATOM 809 N N . PHE A 1 126 ? -6.242 10.773 -7.716 1.00 39.10 106 PHE A N 1
ATOM 810 C CA . PHE A 1 126 ? -6.272 10.566 -9.169 1.00 38.28 106 PHE A CA 1
ATOM 811 C C . PHE A 1 126 ? -7.300 9.636 -9.785 1.00 39.71 106 PHE A C 1
ATOM 812 O O . PHE A 1 126 ? -7.312 9.465 -11.009 1.00 36.35 106 PHE A O 1
ATOM 820 N N . GLY A 1 127 ? -8.112 8.980 -8.965 1.00 37.38 107 GLY A N 1
ATOM 821 C CA . GLY A 1 127 ? -9.152 8.128 -9.514 1.00 35.71 107 GLY A CA 1
ATOM 822 C C . GLY A 1 127 ? -9.094 6.637 -9.846 1.00 39.92 107 GLY A C 1
ATOM 823 O O . GLY A 1 127 ? -10.038 5.925 -9.489 1.00 50.12 107 GLY A O 1
ATOM 824 N N . GLY A 1 128 ? -8.067 6.134 -10.523 1.00 38.86 108 GLY A N 1
ATOM 825 C CA . GLY A 1 128 ? -8.070 4.711 -10.862 1.00 33.84 108 GLY A CA 1
ATOM 826 C C . GLY A 1 128 ? -8.001 3.790 -9.649 1.00 36.96 108 GLY A C 1
ATOM 827 O O . GLY A 1 128 ? -8.737 3.980 -8.675 1.00 27.00 108 GLY A O 1
ATOM 828 N N . VAL A 1 129 ? -7.132 2.782 -9.716 1.00 41.03 109 VAL A N 1
ATOM 829 C CA . VAL A 1 129 ? -6.927 1.859 -8.605 1.00 37.50 109 VAL A CA 1
ATOM 830 C C . VAL A 1 129 ? -5.495 1.414 -8.577 1.00 42.09 109 VAL A C 1
ATOM 831 O O . VAL A 1 129 ? -4.873 1.246 -9.630 1.00 39.27 109 VAL A O 1
ATOM 835 N N . THR A 1 130 ? -4.974 1.202 -7.372 1.00 38.70 110 THR A N 1
ATOM 836 C CA . THR A 1 130 ? -3.606 0.729 -7.216 1.00 32.26 110 THR A CA 1
ATOM 837 C C . THR A 1 130 ? -3.711 -0.792 -7.069 1.00 34.50 110 THR A C 1
ATOM 838 O O . THR A 1 130 ? -4.771 -1.315 -6.752 1.00 31.03 110 THR A O 1
ATOM 842 N N . PRO A 1 131 ? -2.613 -1.522 -7.287 1.00 29.54 111 PRO A N 1
ATOM 843 C CA . PRO A 1 131 ? -2.648 -2.983 -7.175 1.00 35.46 111 PRO A CA 1
ATOM 844 C C . PRO A 1 131 ? -3.254 -3.574 -5.888 1.00 39.92 111 PRO A C 1
ATOM 845 O O . PRO A 1 131 ? -4.076 -4.485 -5.941 1.00 40.24 111 PRO A O 1
ATOM 849 N N . VAL A 1 132 ? -2.847 -3.054 -4.739 1.00 39.43 112 VAL A N 1
ATOM 850 C CA . VAL A 1 132 ? -3.343 -3.550 -3.472 1.00 40.07 112 VAL A CA 1
ATOM 851 C C . VAL A 1 132 ? -4.852 -3.413 -3.316 1.00 43.34 112 VAL A C 1
ATOM 852 O O . VAL A 1 132 ? -5.480 -4.314 -2.749 1.00 43.12 112 VAL A O 1
ATOM 856 N N . GLU A 1 133 ? -5.441 -2.325 -3.824 1.00 44.18 113 GLU A N 1
ATOM 857 C CA . GLU A 1 133 ? -6.906 -2.123 -3.728 1.00 41.79 113 GLU A CA 1
ATOM 858 C C . GLU A 1 133 ? -7.705 -3.163 -4.537 1.00 47.44 113 GLU A C 1
ATOM 859 O O . GLU A 1 133 ? -8.876 -3.418 -4.234 1.00 43.93 113 GLU A O 1
ATOM 865 N N . ILE A 1 134 ? -7.078 -3.741 -5.568 1.00 41.59 114 ILE A N 1
ATOM 866 C CA . ILE A 1 134 ? -7.718 -4.758 -6.390 1.00 34.67 114 ILE A CA 1
ATOM 867 C C . ILE A 1 134 ? -7.822 -6.053 -5.585 1.00 31.50 114 ILE A C 1
ATOM 868 O O . ILE A 1 134 ? -8.813 -6.780 -5.687 1.00 32.96 114 ILE A O 1
ATOM 881 N N . ALA A 1 136 ? -8.390 -6.304 -2.565 1.00 28.50 116 ALA A N 1
ATOM 882 C CA . ALA A 1 136 ? -9.549 -6.136 -1.705 1.00 24.56 116 ALA A CA 1
ATOM 883 C C . ALA A 1 136 ? -10.891 -6.320 -2.432 1.00 28.81 116 ALA A C 1
ATOM 884 O O . ALA A 1 136 ? -11.771 -7.010 -1.917 1.00 29.79 116 ALA A O 1
ATOM 886 N N . GLU A 1 137 ? -11.052 -5.711 -3.612 1.00 27.85 117 GLU A N 1
ATOM 887 C CA . GLU A 1 137 ? -12.301 -5.857 -4.334 1.00 26.08 117 GLU A CA 1
ATOM 888 C C . GLU A 1 137 ? -12.472 -7.340 -4.690 1.00 30.43 117 GLU A C 1
ATOM 889 O O . GLU A 1 137 ? -13.594 -7.875 -4.713 1.00 32.32 117 GLU A O 1
ATOM 895 N N . THR A 1 138 ? -11.350 -8.005 -4.955 1.00 26.28 118 THR A N 1
ATOM 896 C CA . THR A 1 138 ? -11.369 -9.411 -5.292 1.00 29.79 118 THR A CA 1
ATOM 897 C C . THR A 1 138 ? -11.849 -10.242 -4.085 1.00 28.55 118 THR A C 1
ATOM 898 O O . THR A 1 138 ? -12.704 -11.142 -4.224 1.00 28.41 118 THR A O 1
ATOM 902 N N . LEU A 1 139 ? -11.317 -9.929 -2.903 1.00 22.59 119 LEU A N 1
ATOM 903 C CA . LEU A 1 139 ? -11.727 -10.649 -1.706 1.00 22.31 119 LEU A CA 1
ATOM 904 C C . LEU A 1 139 ? -13.205 -10.441 -1.441 1.00 27.54 119 LEU A C 1
ATOM 905 O O . LEU A 1 139 ? -13.896 -11.364 -0.997 1.00 28.76 119 LEU A O 1
ATOM 910 N N . ARG A 1 140 ? -13.680 -9.239 -1.763 1.00 25.31 120 ARG A N 1
ATOM 911 C CA . ARG A 1 140 ? -15.081 -8.860 -1.594 1.00 25.59 120 ARG A CA 1
ATOM 912 C C . ARG A 1 140 ? -16.120 -9.665 -2.411 1.00 29.64 120 ARG A C 1
ATOM 913 O O . ARG A 1 140 ? -17.319 -9.631 -2.101 1.00 26.92 120 ARG A O 1
ATOM 929 N N . VAL A 1 142 ? -16.684 -12.465 -2.114 1.00 24.34 122 VAL A N 1
ATOM 930 C CA . VAL A 1 142 ? -17.199 -13.477 -1.191 1.00 21.48 122 VAL A CA 1
ATOM 931 C C . VAL A 1 142 ? -18.095 -12.774 -0.170 1.00 20.26 122 VAL A C 1
ATOM 932 O O . VAL A 1 142 ? -19.198 -13.201 0.085 1.00 19.15 122 VAL A O 1
ATOM 936 N N . SER A 1 143 ? -17.608 -11.686 0.397 1.00 18.93 123 SER A N 1
ATOM 937 C CA . SER A 1 143 ? -18.385 -10.907 1.340 1.00 24.55 123 SER A CA 1
ATOM 938 C C . SER A 1 143 ? -17.445 -9.783 1.737 1.00 28.16 123 SER A C 1
ATOM 939 O O . SER A 1 143 ? -16.287 -9.803 1.330 1.00 26.84 123 SER A O 1
ATOM 942 N N . GLN A 1 144 ? -17.926 -8.805 2.502 1.00 32.05 124 GLN A N 1
ATOM 943 C CA . GLN A 1 144 ? -17.075 -7.692 2.938 1.00 30.65 124 GLN A CA 1
ATOM 944 C C . GLN A 1 144 ? -16.146 -8.186 4.055 1.00 29.54 124 GLN A C 1
ATOM 945 O O . GLN A 1 144 ? -14.952 -7.913 4.055 1.00 28.72 124 GLN A O 1
ATOM 951 N N . GLY A 1 145 ? -16.720 -8.893 5.020 1.00 21.99 125 GLY A N 1
ATOM 952 C CA . GLY A 1 145 ? -15.941 -9.416 6.122 1.00 28.30 125 GLY A CA 1
ATOM 953 C C . GLY A 1 145 ? -14.827 -10.331 5.620 1.00 24.55 125 GLY A C 1
ATOM 954 O O . GLY A 1 145 ? -13.752 -10.342 6.175 1.00 26.39 125 GLY A O 1
ATOM 955 N N . PHE A 1 146 ? -15.074 -11.067 4.542 1.00 28.71 126 PHE A N 1
ATOM 956 C CA . PHE A 1 146 ? -14.056 -11.972 4.027 1.00 27.81 126 PHE A CA 1
ATOM 957 C C . PHE A 1 146 ? -12.816 -11.139 3.734 1.00 26.14 126 PHE A C 1
ATOM 958 O O . PHE A 1 146 ? -11.673 -11.564 3.944 1.00 26.96 126 PHE A O 1
ATOM 966 N N . LYS A 1 147 ? -13.039 -9.922 3.270 1.00 28.88 127 LYS A N 1
ATOM 967 C CA . LYS A 1 147 ? -11.922 -9.064 2.936 1.00 23.45 127 LYS A CA 1
ATOM 968 C C . LYS A 1 147 ? -11.304 -8.490 4.185 1.00 14.24 127 LYS A C 1
ATOM 969 O O . LYS A 1 147 ? -10.102 -8.388 4.251 1.00 20.52 127 LYS A O 1
ATOM 975 N N . VAL A 1 148 ? -12.099 -8.163 5.207 1.00 23.08 128 VAL A N 1
ATOM 976 C CA . VAL A 1 148 ? -11.467 -7.575 6.390 1.00 22.82 128 VAL A CA 1
ATOM 977 C C . VAL A 1 148 ? -10.688 -8.616 7.126 1.00 22.40 128 VAL A C 1
ATOM 978 O O . VAL A 1 148 ? -9.656 -8.316 7.724 1.00 27.17 128 VAL A O 1
ATOM 982 N N . CYS A 1 149 ? -11.172 -9.847 7.031 1.00 20.18 129 CYS A N 1
ATOM 983 C CA . CYS A 1 149 ? -10.527 -10.975 7.669 1.00 26.26 129 CYS A CA 1
ATOM 984 C C . CYS A 1 149 ? -9.070 -11.134 7.283 1.00 25.30 129 CYS A C 1
ATOM 985 O O . CYS A 1 149 ? -8.246 -11.252 8.185 1.00 26.78 129 CYS A O 1
ATOM 988 N N . VAL A 1 150 ? -8.722 -11.134 5.986 1.00 22.91 130 VAL A N 1
ATOM 989 C CA . VAL A 1 150 ? -7.301 -11.264 5.669 1.00 22.97 130 VAL A CA 1
ATOM 990 C C . VAL A 1 150 ? -6.620 -9.940 5.989 1.00 19.99 130 VAL A C 1
ATOM 991 O O . VAL A 1 150 ? -5.511 -9.912 6.536 1.00 19.03 130 VAL A O 1
ATOM 995 N N . GLU A 1 151 ? -7.301 -8.840 5.680 1.00 18.99 131 GLU A N 1
ATOM 996 C CA . GLU A 1 151 ? -6.742 -7.517 5.925 1.00 19.32 131 GLU A CA 1
ATOM 997 C C . GLU A 1 151 ? -6.284 -7.309 7.366 1.00 22.14 131 GLU A C 1
ATOM 998 O O . GLU A 1 151 ? -5.162 -6.872 7.626 1.00 24.44 131 GLU A O 1
ATOM 1004 N N . ILE A 1 152 ? -7.164 -7.587 8.316 1.00 19.68 132 ILE A N 1
ATOM 1005 C CA . ILE A 1 152 ? -6.764 -7.402 9.698 1.00 22.26 132 ILE A CA 1
ATOM 1006 C C . ILE A 1 152 ? -5.716 -8.474 10.052 1.00 26.06 132 ILE A C 1
ATOM 1007 O O . ILE A 1 152 ? -4.886 -8.274 10.942 1.00 30.24 132 ILE A O 1
ATOM 1012 N N . ALA A 1 153 ? -5.719 -9.596 9.340 1.00 23.79 133 ALA A N 1
ATOM 1013 C CA . ALA A 1 153 ? -4.733 -10.633 9.654 1.00 25.88 133 ALA A CA 1
ATOM 1014 C C . ALA A 1 153 ? -3.340 -10.093 9.348 1.00 22.83 133 ALA A C 1
ATOM 1015 O O . ALA A 1 153 ? -2.432 -10.234 10.148 1.00 25.68 133 ALA A O 1
ATOM 1017 N N . ILE A 1 154 ? -3.207 -9.444 8.195 1.00 22.78 134 ILE A N 1
ATOM 1018 C CA . ILE A 1 154 ? -1.959 -8.831 7.761 1.00 22.47 134 ILE A CA 1
ATOM 1019 C C . ILE A 1 154 ? -1.532 -7.718 8.734 1.00 18.21 134 ILE A C 1
ATOM 1020 O O . ILE A 1 154 ? -0.409 -7.682 9.207 1.00 24.18 134 ILE A O 1
ATOM 1033 N N . ALA A 1 156 ? -2.292 -7.216 11.882 1.00 26.13 136 ALA A N 1
ATOM 1034 C CA . ALA A 1 156 ? -1.920 -7.755 13.185 1.00 33.07 136 ALA A CA 1
ATOM 1035 C C . ALA A 1 156 ? -0.558 -8.422 13.149 1.00 38.61 136 ALA A C 1
ATOM 1036 O O . ALA A 1 156 ? 0.198 -8.324 14.111 1.00 40.39 136 ALA A O 1
ATOM 1038 N N . ALA A 1 157 ? -0.252 -9.105 12.048 1.00 31.29 137 ALA A N 1
ATOM 1039 C CA . ALA A 1 157 ? 1.040 -9.757 11.900 1.00 31.09 137 ALA A CA 1
ATOM 1040 C C . ALA A 1 157 ? 2.146 -8.720 11.890 1.00 36.31 137 ALA A C 1
ATOM 1041 O O . ALA A 1 157 ? 3.109 -8.813 12.655 1.00 38.86 137 ALA A O 1
ATOM 1043 N N . ASP A 1 158 ? 2.010 -7.735 11.010 1.00 39.15 138 ASP A N 1
ATOM 1044 C CA . ASP A 1 158 ? 3.004 -6.675 10.897 1.00 37.78 138 ASP A CA 1
ATOM 1045 C C . ASP A 1 158 ? 3.168 -5.923 12.227 1.00 36.66 138 ASP A C 1
ATOM 1046 O O . ASP A 1 158 ? 4.246 -5.443 12.546 1.00 34.98 138 ASP A O 1
ATOM 1051 N N . ALA A 1 159 ? 2.113 -5.825 13.018 1.00 38.55 139 ALA A N 1
ATOM 1052 C CA . ALA A 1 159 ? 2.256 -5.125 14.286 1.00 41.39 139 ALA A CA 1
ATOM 1053 C C . ALA A 1 159 ? 2.963 -6.034 15.282 1.00 42.78 139 ALA A C 1
ATOM 1054 O O . ALA A 1 159 ? 3.397 -5.602 16.351 1.00 42.71 139 ALA A O 1
ATOM 1056 N N . GLY A 1 160 ? 3.090 -7.300 14.916 1.00 41.61 140 GLY A N 1
ATOM 1057 C CA . GLY A 1 160 ? 3.730 -8.235 15.811 1.00 39.94 140 GLY A CA 1
ATOM 1058 C C . GLY A 1 160 ? 2.721 -8.632 16.864 1.00 38.53 140 GLY A C 1
ATOM 1059 O O . GLY A 1 160 ? 3.071 -9.165 17.916 1.00 41.72 140 GLY A O 1
ATOM 1060 N N . LEU A 1 161 ? 1.451 -8.382 16.581 1.00 35.51 141 LEU A N 1
ATOM 1061 C CA . LEU A 1 161 ? 0.428 -8.717 17.547 1.00 34.73 141 LEU A CA 1
ATOM 1062 C C . LEU A 1 161 ? -0.066 -10.149 17.440 1.00 32.43 141 LEU A C 1
ATOM 1063 O O . LEU A 1 161 ? -0.642 -10.668 18.386 1.00 35.63 141 LEU A O 1
ATOM 1068 N N . ILE A 1 162 ? 0.110 -10.774 16.281 1.00 36.74 142 ILE A N 1
ATOM 1069 C CA . ILE A 1 162 ? -0.252 -12.187 16.122 1.00 33.96 142 ILE A CA 1
ATOM 1070 C C . ILE A 1 162 ? 0.841 -12.868 15.290 1.00 34.27 142 ILE A C 1
ATOM 1071 O O . ILE A 1 162 ? 1.626 -12.196 14.606 1.00 38.91 142 ILE A O 1
ATOM 1076 N N . PRO A 1 163 ? 0.922 -14.206 15.350 1.00 29.76 143 PRO A N 1
ATOM 1077 C CA . PRO A 1 163 ? 1.918 -15.008 14.617 1.00 37.44 143 PRO A CA 1
ATOM 1078 C C . PRO A 1 163 ? 1.573 -15.241 13.163 1.00 36.29 143 PRO A C 1
ATOM 1079 O O . PRO A 1 163 ? 0.420 -15.159 12.790 1.00 37.47 143 PRO A O 1
ATOM 1083 N N . VAL A 1 164 ? 2.576 -15.577 12.362 1.00 38.76 144 VAL A N 1
ATOM 1084 C CA . VAL A 1 164 ? 2.389 -15.874 10.943 1.00 40.32 144 VAL A CA 1
ATOM 1085 C C . VAL A 1 164 ? 2.906 -17.297 10.830 1.00 45.39 144 VAL A C 1
ATOM 1086 O O . VAL A 1 164 ? 3.151 -17.838 9.739 1.00 39.08 144 VAL A O 1
ATOM 1090 N N . ASP A 1 165 ? 3.054 -17.867 12.024 1.00 51.85 145 ASP A N 1
ATOM 1091 C CA . ASP A 1 165 ? 3.558 -19.208 12.288 1.00 55.47 145 ASP A CA 1
ATOM 1092 C C . ASP A 1 165 ? 2.431 -20.226 12.282 1.00 56.29 145 ASP A C 1
ATOM 1093 O O . ASP A 1 165 ? 2.449 -21.176 11.511 1.00 60.58 145 ASP A O 1
ATOM 1098 N N . GLU A 1 166 ? 1.452 -20.009 13.154 1.00 58.41 146 GLU A N 1
ATOM 1099 C CA . GLU A 1 166 ? 0.325 -20.917 13.318 1.00 61.08 146 GLU A CA 1
ATOM 1100 C C . GLU A 1 166 ? -1.047 -20.409 12.853 1.00 59.93 146 GLU A C 1
ATOM 1101 O O . GLU A 1 166 ? -1.161 -19.368 12.219 1.00 58.63 146 GLU A O 1
ATOM 1107 N N . GLU A 1 167 ? -2.087 -21.169 13.178 1.00 52.74 147 GLU A N 1
ATOM 1108 C CA . GLU A 1 167 ? -3.428 -20.820 12.773 1.00 45.57 147 GLU A CA 1
ATOM 1109 C C . GLU A 1 167 ? -4.079 -19.836 13.719 1.00 44.32 147 GLU A C 1
ATOM 1110 O O . GLU A 1 167 ? -3.782 -19.815 14.909 1.00 44.24 147 GLU A O 1
ATOM 1116 N N . VAL A 1 168 ? -4.976 -19.030 13.158 1.00 38.26 148 VAL A N 1
ATOM 1117 C CA . VAL A 1 168 ? -5.687 -17.987 13.874 1.00 35.03 148 VAL A CA 1
ATOM 1118 C C . VAL A 1 168 ? -7.115 -17.894 13.335 1.00 33.78 148 VAL A C 1
ATOM 1119 O O . VAL A 1 168 ? -7.384 -18.292 12.196 1.00 37.58 148 VAL A O 1
ATOM 1123 N N . ILE A 1 169 ? -8.033 -17.379 14.141 1.00 27.83 149 ILE A N 1
ATOM 1124 C CA . ILE A 1 169 ? -9.407 -17.229 13.677 1.00 34.66 149 ILE A CA 1
ATOM 1125 C C . ILE A 1 169 ? -9.581 -15.733 13.426 1.00 34.88 149 ILE A C 1
ATOM 1126 O O . ILE A 1 169 ? -9.388 -14.951 14.350 1.00 30.96 149 ILE A O 1
ATOM 1131 N N . ALA A 1 170 ? -9.914 -15.345 12.190 1.00 33.42 150 ALA A N 1
ATOM 1132 C CA . ALA A 1 170 ? -10.108 -13.932 11.826 1.00 35.55 150 ALA A CA 1
ATOM 1133 C C . ALA A 1 170 ? -11.599 -13.614 11.745 1.00 31.19 150 ALA A C 1
ATOM 1134 O O . ALA A 1 170 ? -12.348 -14.369 11.154 1.00 25.25 150 ALA A O 1
ATOM 1136 N N . ILE A 1 171 ? -12.009 -12.484 12.319 1.00 33.52 151 ILE A N 1
ATOM 1137 C CA . ILE A 1 171 ? -13.429 -12.087 12.371 1.00 29.78 151 ILE A CA 1
ATOM 1138 C C . ILE A 1 171 ? -13.734 -10.704 11.793 1.00 30.88 151 ILE A C 1
ATOM 1139 O O . ILE A 1 171 ? -13.165 -9.681 12.194 1.00 28.80 151 ILE A O 1
ATOM 1144 N N . GLY A 1 172 ? -14.655 -10.671 10.852 1.00 31.92 152 GLY A N 1
ATOM 1145 C CA . GLY A 1 172 ? -15.011 -9.402 10.264 1.00 32.61 152 GLY A CA 1
ATOM 1146 C C . GLY A 1 172 ? -16.486 -9.335 9.958 1.00 26.72 152 GLY A C 1
ATOM 1147 O O . GLY A 1 172 ? -17.203 -10.321 10.110 1.00 24.98 152 GLY A O 1
ATOM 1148 N N . GLY A 1 173 ? -16.946 -8.170 9.521 1.00 30.73 153 GLY A N 1
ATOM 1149 C CA . GLY A 1 173 ? -18.349 -8.041 9.199 1.00 31.15 153 GLY A CA 1
ATOM 1150 C C . GLY A 1 173 ? -18.648 -6.924 8.228 1.00 33.61 153 GLY A C 1
ATOM 1151 O O . GLY A 1 173 ? -17.740 -6.287 7.701 1.00 37.37 153 GLY A O 1
ATOM 1152 N N . THR A 1 174 ? -19.933 -6.684 7.993 1.00 34.29 154 THR A N 1
ATOM 1153 C CA . THR A 1 174 ? -20.335 -5.627 7.089 1.00 34.56 154 THR A CA 1
ATOM 1154 C C . THR A 1 174 ? -20.700 -4.386 7.905 1.00 33.76 154 THR A C 1
ATOM 1155 O O . THR A 1 174 ? -21.756 -4.327 8.527 1.00 31.79 154 THR A O 1
ATOM 1159 N N . ALA A 1 175 ? -19.780 -3.425 7.904 1.00 31.63 155 ALA A N 1
ATOM 1160 C CA . ALA A 1 175 ? -19.894 -2.130 8.567 1.00 29.39 155 ALA A CA 1
ATOM 1161 C C . ALA A 1 175 ? -20.045 -2.183 10.080 1.00 29.41 155 ALA A C 1
ATOM 1162 O O . ALA A 1 175 ? -19.253 -1.603 10.803 1.00 29.39 155 ALA A O 1
ATOM 1164 N N . TRP A 1 176 ? -21.037 -2.912 10.557 1.00 31.49 156 TRP A N 1
ATOM 1165 C CA . TRP A 1 176 ? -21.270 -3.032 11.993 1.00 35.24 156 TRP A CA 1
ATOM 1166 C C . TRP A 1 176 ? -21.239 -4.485 12.431 1.00 33.21 156 TRP A C 1
ATOM 1167 O O . TRP A 1 176 ? -21.734 -5.366 11.718 1.00 36.32 156 TRP A O 1
ATOM 1178 N N . GLY A 1 177 ? -20.654 -4.734 13.601 1.00 38.12 157 GLY A N 1
ATOM 1179 C CA . GLY A 1 177 ? -20.602 -6.089 14.141 1.00 42.51 157 GLY A CA 1
ATOM 1180 C C . GLY A 1 177 ? -19.888 -7.118 13.288 1.00 38.65 157 GLY A C 1
ATOM 1181 O O . GLY A 1 177 ? -18.933 -6.790 12.607 1.00 39.26 157 GLY A O 1
ATOM 1182 N N . ALA A 1 178 ? -20.357 -8.362 13.291 1.00 42.52 158 ALA A N 1
ATOM 1183 C CA . ALA A 1 178 ? -19.688 -9.388 12.506 1.00 42.94 158 ALA A CA 1
ATOM 1184 C C . ALA A 1 178 ? -20.577 -10.414 11.767 1.00 43.60 158 ALA A C 1
ATOM 1185 O O . ALA A 1 178 ? -21.667 -10.776 12.224 1.00 45.97 158 ALA A O 1
ATOM 1187 N N . ASP A 1 179 ? -20.105 -10.868 10.608 1.00 41.20 159 ASP A N 1
ATOM 1188 C CA . ASP A 1 179 ? -20.837 -11.856 9.815 1.00 37.30 159 ASP A CA 1
ATOM 1189 C C . ASP A 1 179 ? -19.896 -12.807 9.053 1.00 35.83 159 ASP A C 1
ATOM 1190 O O . ASP A 1 179 ? -20.335 -13.679 8.307 1.00 31.14 159 ASP A O 1
ATOM 1195 N N . THR A 1 180 ? -18.593 -12.644 9.261 1.00 30.93 160 THR A N 1
ATOM 1196 C CA . THR A 1 180 ? -17.619 -13.503 8.610 1.00 28.74 160 THR A CA 1
ATOM 1197 C C . THR A 1 180 ? -16.496 -13.876 9.543 1.00 22.62 160 THR A C 1
ATOM 1198 O O . THR A 1 180 ? -15.935 -13.028 10.229 1.00 29.54 160 THR A O 1
ATOM 1202 N N . ALA A 1 181 ? -16.149 -15.150 9.582 1.00 29.11 161 ALA A N 1
ATOM 1203 C CA . ALA A 1 181 ? -15.058 -15.582 10.450 1.00 31.17 161 ALA A CA 1
ATOM 1204 C C . ALA A 1 181 ? -14.317 -16.616 9.662 1.00 24.72 161 ALA A C 1
ATOM 1205 O O . ALA A 1 181 ? -14.929 -17.499 9.075 1.00 25.91 161 ALA A O 1
ATOM 1207 N N . LEU A 1 182 ? -12.999 -16.506 9.652 1.00 29.13 162 LEU A N 1
ATOM 1208 C CA . LEU A 1 182 ? -12.172 -17.427 8.894 1.00 32.93 162 LEU A CA 1
ATOM 1209 C C . LEU A 1 182 ? -11.095 -18.074 9.755 1.00 32.46 162 LEU A C 1
ATOM 1210 O O . LEU A 1 182 ? -10.753 -17.554 10.809 1.00 35.09 162 LEU A O 1
ATOM 1215 N N . VAL A 1 183 ? -10.599 -19.227 9.308 1.00 29.04 163 VAL A N 1
ATOM 1216 C CA . VAL A 1 183 ? -9.516 -19.925 9.982 1.00 26.54 163 VAL A CA 1
ATOM 1217 C C . VAL A 1 183 ? -8.359 -19.807 9.006 1.00 27.22 163 VAL A C 1
ATOM 1218 O O . VAL A 1 183 ? -8.398 -20.312 7.882 1.00 16.75 163 VAL A O 1
ATOM 1222 N N . LEU A 1 184 ? -7.319 -19.112 9.420 1.00 30.82 164 LEU A N 1
ATOM 1223 C CA . LEU A 1 184 ? -6.218 -18.899 8.507 1.00 33.40 164 LEU A CA 1
ATOM 1224 C C . LEU A 1 184 ? -4.894 -18.751 9.204 1.00 32.23 164 LEU A C 1
ATOM 1225 O O . LEU A 1 184 ? -4.804 -18.715 10.441 1.00 33.11 164 LEU A O 1
ATOM 1230 N N . THR A 1 185 ? -3.865 -18.647 8.382 1.00 31.75 165 THR A N 1
ATOM 1231 C CA . THR A 1 185 ? -2.508 -18.472 8.860 1.00 31.78 165 THR A CA 1
ATOM 1232 C C . THR A 1 185 ? -2.056 -17.129 8.304 1.00 30.15 165 THR A C 1
ATOM 1233 O O . THR A 1 185 ? -1.854 -16.972 7.093 1.00 26.70 165 THR A O 1
ATOM 1237 N N . PRO A 1 186 ? -1.907 -16.131 9.179 1.00 29.76 166 PRO A N 1
ATOM 1238 C CA . PRO A 1 186 ? -1.476 -14.819 8.704 1.00 26.14 166 PRO A CA 1
ATOM 1239 C C . PRO A 1 186 ? -0.139 -14.868 7.992 1.00 30.98 166 PRO A C 1
ATOM 1240 O O . PRO A 1 186 ? 0.549 -15.907 7.965 1.00 31.48 166 PRO A O 1
ATOM 1244 N N . ALA A 1 187 ? 0.233 -13.717 7.449 1.00 21.68 167 ALA A N 1
ATOM 1245 C CA . ALA A 1 187 ? 1.483 -13.547 6.746 1.00 25.53 167 ALA A CA 1
ATOM 1246 C C . ALA A 1 187 ? 1.791 -12.053 6.797 1.00 25.06 167 ALA A C 1
ATOM 1247 O O . ALA A 1 187 ? 0.889 -11.242 6.913 1.00 23.94 167 ALA A O 1
ATOM 1249 N N . HIS A 1 188 ? 3.055 -11.685 6.711 1.00 27.62 168 HIS A N 1
ATOM 1250 C CA . HIS A 1 188 ? 3.419 -10.278 6.722 1.00 31.94 168 HIS A CA 1
ATOM 1251 C C . HIS A 1 188 ? 3.164 -9.593 5.388 1.00 32.23 168 HIS A C 1
ATOM 1252 O O . HIS A 1 188 ? 2.911 -10.250 4.381 1.00 31.90 168 HIS A O 1
ATOM 1267 N N . ASN A 1 190 ? 5.280 -8.088 3.528 1.00 35.70 170 ASN A N 1
ATOM 1268 C CA . ASN A 1 190 ? 6.289 -8.381 2.538 1.00 32.19 170 ASN A CA 1
ATOM 1269 C C . ASN A 1 190 ? 6.143 -9.789 1.968 1.00 35.11 170 ASN A C 1
ATOM 1270 O O . ASN A 1 190 ? 6.766 -10.124 0.977 1.00 35.26 170 ASN A O 1
ATOM 1275 N N . SER A 1 191 ? 5.307 -10.611 2.582 1.00 38.31 171 SER A N 1
ATOM 1276 C CA . SER A 1 191 ? 5.081 -11.941 2.050 1.00 31.75 171 SER A CA 1
ATOM 1277 C C . SER A 1 191 ? 3.579 -12.272 2.037 1.00 35.19 171 SER A C 1
ATOM 1278 O O . SER A 1 191 ? 3.156 -13.400 2.326 1.00 33.77 171 SER A O 1
ATOM 1281 N N . VAL A 1 192 ? 2.779 -11.268 1.677 1.00 30.37 172 VAL A N 1
ATOM 1282 C CA . VAL A 1 192 ? 1.333 -11.418 1.625 1.00 29.23 172 VAL A CA 1
ATOM 1283 C C . VAL A 1 192 ? 0.800 -12.688 1.012 1.00 28.58 172 VAL A C 1
ATOM 1284 O O . VAL A 1 192 ? -0.077 -13.339 1.574 1.00 25.68 172 VAL A O 1
ATOM 1288 N N . PHE A 1 193 ? 1.298 -13.013 -0.171 1.00 34.47 173 PHE A N 1
ATOM 1289 C CA . PHE A 1 193 ? 0.797 -14.170 -0.867 1.00 32.33 173 PHE A CA 1
ATOM 1290 C C . PHE A 1 193 ? 1.167 -15.468 -0.221 1.00 28.54 173 PHE A C 1
ATOM 1291 O O . PHE A 1 193 ? 0.989 -16.515 -0.806 1.00 35.28 173 PHE A O 1
ATOM 1299 N N . ASP A 1 194 ? 1.645 -15.379 1.016 1.00 35.14 174 ASP A N 1
ATOM 1300 C CA . ASP A 1 194 ? 1.956 -16.546 1.826 1.00 37.23 174 ASP A CA 1
ATOM 1301 C C . ASP A 1 194 ? 0.805 -16.720 2.849 1.00 36.14 174 ASP A C 1
ATOM 1302 O O . ASP A 1 194 ? 0.862 -17.572 3.748 1.00 39.82 174 ASP A O 1
ATOM 1307 N N . LEU A 1 195 ? -0.238 -15.908 2.715 1.00 33.01 175 LEU A N 1
ATOM 1308 C CA . LEU A 1 195 ? -1.372 -15.983 3.629 1.00 27.28 175 LEU A CA 1
ATOM 1309 C C . LEU A 1 195 ? -2.242 -17.141 3.194 1.00 28.68 175 LEU A C 1
ATOM 1310 O O . LEU A 1 195 ? -2.557 -17.273 2.023 1.00 16.70 175 LEU A O 1
ATOM 1315 N N . ARG A 1 196 ? -2.628 -17.987 4.137 1.00 25.25 176 ARG A N 1
ATOM 1316 C CA . ARG A 1 196 ? -3.411 -19.157 3.774 1.00 30.41 176 ARG A CA 1
ATOM 1317 C C . ARG A 1 196 ? -4.772 -19.167 4.435 1.00 37.47 176 ARG A C 1
ATOM 1318 O O . ARG A 1 196 ? -4.883 -18.971 5.655 1.00 38.49 176 ARG A O 1
ATOM 1326 N N . ILE A 1 197 ? -5.805 -19.393 3.620 1.00 26.82 177 ILE A N 1
ATOM 1327 C CA . ILE A 1 197 ? -7.148 -19.458 4.133 1.00 33.33 177 ILE A CA 1
ATOM 1328 C C . ILE A 1 197 ? -7.503 -20.936 4.246 1.00 29.72 177 ILE A C 1
ATOM 1329 O O . ILE A 1 197 ? -7.572 -21.654 3.252 1.00 28.21 177 ILE A O 1
ATOM 1334 N N . HIS A 1 198 ? -7.735 -21.370 5.475 1.00 29.76 178 HIS A N 1
ATOM 1335 C CA . HIS A 1 198 ? -8.045 -22.771 5.768 1.00 36.35 178 HIS A CA 1
ATOM 1336 C C . HIS A 1 198 ? -9.534 -23.188 5.851 1.00 30.17 178 HIS A C 1
ATOM 1337 O O . HIS A 1 198 ? -9.980 -24.066 5.106 1.00 35.05 178 HIS A O 1
ATOM 1344 N N . GLU A 1 199 ? -10.304 -22.557 6.738 1.00 35.90 179 GLU A N 1
ATOM 1345 C CA . GLU A 1 199 ? -11.730 -22.876 6.889 1.00 34.14 179 GLU A CA 1
ATOM 1346 C C . GLU A 1 199 ? -12.614 -21.639 6.992 1.00 32.84 179 GLU A C 1
ATOM 1347 O O . GLU A 1 199 ? -12.215 -20.614 7.551 1.00 31.44 179 GLU A O 1
ATOM 1353 N N . VAL A 1 200 ? -13.827 -21.733 6.457 1.00 36.56 180 VAL A N 1
ATOM 1354 C CA . VAL A 1 200 ? -14.763 -20.617 6.554 1.00 29.75 180 VAL A CA 1
ATOM 1355 C C . VAL A 1 200 ? -15.808 -21.030 7.600 1.00 37.71 180 VAL A C 1
ATOM 1356 O O . VAL A 1 200 ? -16.693 -21.835 7.320 1.00 39.05 180 VAL A O 1
ATOM 1360 N N . ILE A 1 201 ? -15.694 -20.498 8.813 1.00 34.07 181 ILE A N 1
ATOM 1361 C CA . ILE A 1 201 ? -16.638 -20.837 9.873 1.00 32.63 181 ILE A CA 1
ATOM 1362 C C . ILE A 1 201 ? -18.039 -20.336 9.536 1.00 33.40 181 ILE A C 1
ATOM 1363 O O . ILE A 1 201 ? -19.016 -21.032 9.761 1.00 36.06 181 ILE A O 1
ATOM 1368 N N . ALA A 1 202 ? -18.141 -19.130 8.983 1.00 37.61 182 ALA A N 1
ATOM 1369 C CA . ALA A 1 202 ? -19.447 -18.570 8.617 1.00 33.36 182 ALA A CA 1
ATOM 1370 C C . ALA A 1 202 ? -19.290 -17.393 7.643 1.00 30.19 182 ALA A C 1
ATOM 1371 O O . ALA A 1 202 ? -18.301 -16.684 7.693 1.00 33.36 182 ALA A O 1
ATOM 1381 N N . PRO A 1 204 ? -21.729 -14.429 4.928 1.00 33.35 184 PRO A N 1
ATOM 1382 C CA . PRO A 1 204 ? -23.008 -14.067 4.319 1.00 36.13 184 PRO A CA 1
ATOM 1383 C C . PRO A 1 204 ? -23.019 -14.645 2.907 1.00 37.75 184 PRO A C 1
ATOM 1384 O O . PRO A 1 204 ? -22.091 -14.402 2.139 1.00 35.78 184 PRO A O 1
ATOM 1388 N N . ARG A 1 205 ? -24.062 -15.403 2.585 1.00 36.42 185 ARG A N 1
ATOM 1389 C CA . ARG A 1 205 ? -24.246 -16.026 1.279 1.00 32.92 185 ARG A CA 1
ATOM 1390 C C . ARG A 1 205 ? -24.353 -15.064 0.104 1.00 36.84 185 ARG A C 1
ATOM 1391 O O . ARG A 1 205 ? -23.910 -15.372 -0.989 1.00 34.05 185 ARG A O 1
ATOM 1399 N N . PRO A 1 206 ? -25.014 -13.902 0.292 1.00 41.91 186 PRO A N 1
ATOM 1400 C CA . PRO A 1 206 ? -25.129 -12.945 -0.816 1.00 46.55 186 PRO A CA 1
ATOM 1401 C C . PRO A 1 206 ? -23.752 -12.446 -1.385 1.00 48.15 186 PRO A C 1
ATOM 1402 O O . PRO A 1 206 ? -23.588 -12.500 -2.656 1.00 47.16 186 PRO A O 1
ATOM 1415 N N . GLU B 1 22 ? -27.167 -23.729 8.097 1.00 56.94 2 GLU B N 1
ATOM 1416 C CA . GLU B 1 22 ? -25.977 -24.505 8.411 1.00 50.53 2 GLU B CA 1
ATOM 1417 C C . GLU B 1 22 ? -25.835 -25.643 7.419 1.00 47.35 2 GLU B C 1
ATOM 1418 O O . GLU B 1 22 ? -26.743 -26.470 7.281 1.00 46.05 2 GLU B O 1
ATOM 1424 N N . LYS B 1 23 ? -24.706 -25.686 6.726 1.00 44.04 3 LYS B N 1
ATOM 1425 C CA . LYS B 1 23 ? -24.480 -26.734 5.747 1.00 46.75 3 LYS B CA 1
ATOM 1426 C C . LYS B 1 23 ? -23.126 -27.392 5.972 1.00 47.33 3 LYS B C 1
ATOM 1427 O O . LYS B 1 23 ? -22.266 -26.875 6.678 1.00 46.79 3 LYS B O 1
ATOM 1433 N N . LYS B 1 24 ? -22.943 -28.556 5.380 1.00 51.06 4 LYS B N 1
ATOM 1434 C CA . LYS B 1 24 ? -21.679 -29.236 5.527 1.00 55.58 4 LYS B CA 1
ATOM 1435 C C . LYS B 1 24 ? -20.734 -28.719 4.442 1.00 58.14 4 LYS B C 1
ATOM 1436 O O . LYS B 1 24 ? -21.166 -28.246 3.378 1.00 56.37 4 LYS B O 1
ATOM 1442 N N . ILE B 1 25 ? -19.444 -28.766 4.745 1.00 51.08 5 ILE B N 1
ATOM 1443 C CA . ILE B 1 25 ? -18.417 -28.393 3.791 1.00 48.90 5 ILE B CA 1
ATOM 1444 C C . ILE B 1 25 ? -17.294 -29.393 4.040 1.00 46.78 5 ILE B C 1
ATOM 1445 O O . ILE B 1 25 ? -17.109 -29.864 5.169 1.00 41.80 5 ILE B O 1
ATOM 1450 N N . CYS B 1 26 ? -16.575 -29.746 2.979 1.00 47.54 6 CYS B N 1
ATOM 1451 C CA . CYS B 1 26 ? -15.478 -30.702 3.069 1.00 43.01 6 CYS B CA 1
ATOM 1452 C C . CYS B 1 26 ? -14.142 -29.983 2.858 1.00 42.70 6 CYS B C 1
ATOM 1453 O O . CYS B 1 26 ? -13.945 -29.261 1.873 1.00 37.71 6 CYS B O 1
ATOM 1456 N N . TYR B 1 27 ? -13.236 -30.158 3.811 1.00 45.59 7 TYR B N 1
ATOM 1457 C CA . TYR B 1 27 ? -11.909 -29.573 3.699 1.00 48.57 7 TYR B CA 1
ATOM 1458 C C . TYR B 1 27 ? -10.941 -30.705 3.378 1.00 48.35 7 TYR B C 1
ATOM 1459 O O . TYR B 1 27 ? -10.628 -31.521 4.242 1.00 53.14 7 TYR B O 1
ATOM 1468 N N . PHE B 1 28 ? -10.476 -30.781 2.139 1.00 46.26 8 PHE B N 1
ATOM 1469 C CA . PHE B 1 28 ? -9.508 -31.820 1.823 1.00 49.38 8 PHE B CA 1
ATOM 1470 C C . PHE B 1 28 ? -8.192 -31.610 2.596 1.00 48.49 8 PHE B C 1
ATOM 1471 O O . PHE B 1 28 ? -7.621 -30.518 2.630 1.00 42.63 8 PHE B O 1
ATOM 1479 N N . GLU B 1 29 ? -7.741 -32.675 3.254 1.00 53.55 9 GLU B N 1
ATOM 1480 C CA . GLU B 1 29 ? -6.518 -32.620 4.032 1.00 51.91 9 GLU B CA 1
ATOM 1481 C C . GLU B 1 29 ? -5.382 -32.123 3.147 1.00 49.46 9 GLU B C 1
ATOM 1482 O O . GLU B 1 29 ? -4.480 -31.437 3.630 1.00 47.50 9 GLU B O 1
ATOM 1488 N N . GLU B 1 30 ? -5.420 -32.504 1.870 1.00 45.36 10 GLU B N 1
ATOM 1489 C CA . GLU B 1 30 ? -4.422 -32.098 0.887 1.00 45.17 10 GLU B CA 1
ATOM 1490 C C . GLU B 1 30 ? -5.082 -31.799 -0.455 1.00 40.66 10 GLU B C 1
ATOM 1491 O O . GLU B 1 30 ? -6.109 -32.408 -0.800 1.00 41.38 10 GLU B O 1
ATOM 1497 N N . PRO B 1 31 ? -4.508 -30.858 -1.238 1.00 45.63 11 PRO B N 1
ATOM 1498 C CA . PRO B 1 31 ? -5.036 -30.470 -2.564 1.00 48.82 11 PRO B CA 1
ATOM 1499 C C . PRO B 1 31 ? -4.739 -31.577 -3.584 1.00 52.49 11 PRO B C 1
ATOM 1500 O O . PRO B 1 31 ? -3.990 -32.491 -3.261 1.00 55.40 11 PRO B O 1
ATOM 1504 N N . GLY B 1 32 ? -5.310 -31.511 -4.794 1.00 55.47 12 GLY B N 1
ATOM 1505 C CA . GLY B 1 32 ? -5.000 -32.528 -5.796 1.00 57.67 12 GLY B CA 1
ATOM 1506 C C . GLY B 1 32 ? -6.075 -33.429 -6.383 1.00 58.73 12 GLY B C 1
ATOM 1507 O O . GLY B 1 32 ? -7.267 -33.269 -6.131 1.00 60.06 12 GLY B O 1
ATOM 1508 N N . LYS B 1 33 ? -5.621 -34.398 -7.169 1.00 56.58 13 LYS B N 1
ATOM 1509 C CA . LYS B 1 33 ? -6.492 -35.342 -7.843 1.00 54.55 13 LYS B CA 1
ATOM 1510 C C . LYS B 1 33 ? -7.125 -36.354 -6.883 1.00 48.53 13 LYS B C 1
ATOM 1511 O O . LYS B 1 33 ? -8.285 -36.718 -7.051 1.00 49.41 13 LYS B O 1
ATOM 1517 N N . GLU B 1 34 ? -6.376 -36.782 -5.868 1.00 50.67 14 GLU B N 1
ATOM 1518 C CA . GLU B 1 34 ? -6.882 -37.744 -4.886 1.00 48.00 14 GLU B CA 1
ATOM 1519 C C . GLU B 1 34 ? -8.343 -37.400 -4.530 1.00 51.03 14 GLU B C 1
ATOM 1520 O O . GLU B 1 34 ? -9.187 -38.290 -4.373 1.00 52.77 14 GLU B O 1
ATOM 1526 N N . ASN B 1 35 ? -8.632 -36.098 -4.452 1.00 51.39 15 ASN B N 1
ATOM 1527 C CA . ASN B 1 35 ? -9.951 -35.569 -4.079 1.00 44.89 15 ASN B CA 1
ATOM 1528 C C . ASN B 1 35 ? -11.054 -35.481 -5.128 1.00 44.82 15 ASN B C 1
ATOM 1529 O O . ASN B 1 35 ? -12.201 -35.186 -4.771 1.00 42.90 15 ASN B O 1
ATOM 1534 N N . THR B 1 36 ? -10.737 -35.694 -6.402 1.00 38.14 16 THR B N 1
ATOM 1535 C CA . THR B 1 36 ? -11.750 -35.559 -7.449 1.00 39.05 16 THR B CA 1
ATOM 1536 C C . THR B 1 36 ? -13.123 -36.257 -7.271 1.00 46.45 16 THR B C 1
ATOM 1537 O O . THR B 1 36 ? -14.149 -35.668 -7.611 1.00 45.77 16 THR B O 1
ATOM 1541 N N . GLU B 1 37 ? -13.171 -37.488 -6.756 1.00 48.17 17 GLU B N 1
ATOM 1542 C CA . GLU B 1 37 ? -14.473 -38.149 -6.573 1.00 46.09 17 GLU B CA 1
ATOM 1543 C C . GLU B 1 37 ? -15.417 -37.450 -5.579 1.00 39.88 17 GLU B C 1
ATOM 1544 O O . GLU B 1 37 ? -16.568 -37.186 -5.920 1.00 33.07 17 GLU B O 1
ATOM 1550 N N . ARG B 1 38 ? -14.940 -37.190 -4.355 1.00 40.52 18 ARG B N 1
ATOM 1551 C CA . ARG B 1 38 ? -15.718 -36.507 -3.310 1.00 42.14 18 ARG B CA 1
ATOM 1552 C C . ARG B 1 38 ? -16.302 -35.185 -3.828 1.00 40.40 18 ARG B C 1
ATOM 1553 O O . ARG B 1 38 ? -17.496 -34.944 -3.714 1.00 41.41 18 ARG B O 1
ATOM 1561 N N . VAL B 1 39 ? -15.453 -34.343 -4.409 1.00 39.99 19 VAL B N 1
ATOM 1562 C CA . VAL B 1 39 ? -15.901 -33.066 -4.951 1.00 40.50 19 VAL B CA 1
ATOM 1563 C C . VAL B 1 39 ? -17.077 -33.254 -5.885 1.00 42.76 19 VAL B C 1
ATOM 1564 O O . VAL B 1 39 ? -18.059 -32.505 -5.830 1.00 45.33 19 VAL B O 1
ATOM 1568 N N . LEU B 1 40 ? -16.993 -34.247 -6.756 1.00 42.81 20 LEU B N 1
ATOM 1569 C CA . LEU B 1 40 ? -18.091 -34.444 -7.680 1.00 44.46 20 LEU B CA 1
ATOM 1570 C C . LEU B 1 40 ? -19.308 -34.962 -6.932 1.00 46.24 20 LEU B C 1
ATOM 1571 O O . LEU B 1 40 ? -20.446 -34.735 -7.320 1.00 43.48 20 LEU B O 1
ATOM 1576 N N . GLU B 1 41 ? -19.055 -35.616 -5.814 1.00 50.45 21 GLU B N 1
ATOM 1577 C CA . GLU B 1 41 ? -20.129 -36.181 -5.019 1.00 51.30 21 GLU B CA 1
ATOM 1578 C C . GLU B 1 41 ? -20.908 -35.088 -4.294 1.00 43.24 21 GLU B C 1
ATOM 1579 O O . GLU B 1 41 ? -22.127 -35.125 -4.208 1.00 38.19 21 GLU B O 1
ATOM 1585 N N . LEU B 1 42 ? -20.199 -34.096 -3.789 1.00 41.11 22 LEU B N 1
ATOM 1586 C CA . LEU B 1 42 ? -20.867 -33.049 -3.062 1.00 39.78 22 LEU B CA 1
ATOM 1587 C C . LEU B 1 42 ? -21.580 -32.173 -4.061 1.00 36.65 22 LEU B C 1
ATOM 1588 O O . LEU B 1 42 ? -22.620 -31.589 -3.777 1.00 37.32 22 LEU B O 1
ATOM 1593 N N . VAL B 1 43 ? -21.025 -32.103 -5.257 1.00 36.30 23 VAL B N 1
ATOM 1594 C CA . VAL B 1 43 ? -21.622 -31.283 -6.291 1.00 31.38 23 VAL B CA 1
ATOM 1595 C C . VAL B 1 43 ? -23.038 -31.790 -6.581 1.00 27.89 23 VAL B C 1
ATOM 1596 O O . VAL B 1 43 ? -23.993 -31.006 -6.735 1.00 24.31 23 VAL B O 1
ATOM 1600 N N . GLY B 1 44 ? -23.171 -33.111 -6.612 1.00 28.03 24 GLY B N 1
ATOM 1601 C CA . GLY B 1 44 ? -24.454 -33.731 -6.878 1.00 26.88 24 GLY B CA 1
ATOM 1602 C C . GLY B 1 44 ? -25.468 -33.348 -5.830 1.00 30.36 24 GLY B C 1
ATOM 1603 O O . GLY B 1 44 ? -26.533 -32.816 -6.161 1.00 30.52 24 GLY B O 1
ATOM 1604 N N . GLU B 1 45 ? -25.134 -33.610 -4.563 1.00 29.66 25 GLU B N 1
ATOM 1605 C CA . GLU B 1 45 ? -26.046 -33.274 -3.483 1.00 34.96 25 GLU B CA 1
ATOM 1606 C C . GLU B 1 45 ? -26.457 -31.814 -3.548 1.00 28.38 25 GLU B C 1
ATOM 1607 O O . GLU B 1 45 ? -27.608 -31.495 -3.807 1.00 27.22 25 GLU B O 1
ATOM 1613 N N . ARG B 1 46 ? -25.489 -30.933 -3.329 1.00 28.90 26 ARG B N 1
ATOM 1614 C CA . ARG B 1 46 ? -25.752 -29.520 -3.291 1.00 23.61 26 ARG B CA 1
ATOM 1615 C C . ARG B 1 46 ? -26.590 -29.062 -4.454 1.00 26.36 26 ARG B C 1
ATOM 1616 O O . ARG B 1 46 ? -27.629 -28.439 -4.275 1.00 26.48 26 ARG B O 1
ATOM 1624 N N . ALA B 1 47 ? -26.143 -29.403 -5.651 1.00 30.54 27 ALA B N 1
ATOM 1625 C CA . ALA B 1 47 ? -26.859 -29.024 -6.832 1.00 24.90 27 ALA B CA 1
ATOM 1626 C C . ALA B 1 47 ? -28.323 -29.389 -6.645 1.00 32.59 27 ALA B C 1
ATOM 1627 O O . ALA B 1 47 ? -29.201 -28.556 -6.822 1.00 29.20 27 ALA B O 1
ATOM 1629 N N . ASP B 1 48 ? -28.597 -30.627 -6.252 1.00 34.46 28 ASP B N 1
ATOM 1630 C CA . ASP B 1 48 ? -29.987 -31.004 -6.060 1.00 35.77 28 ASP B CA 1
ATOM 1631 C C . ASP B 1 48 ? -30.642 -30.312 -4.856 1.00 33.61 28 ASP B C 1
ATOM 1632 O O . ASP B 1 48 ? -31.794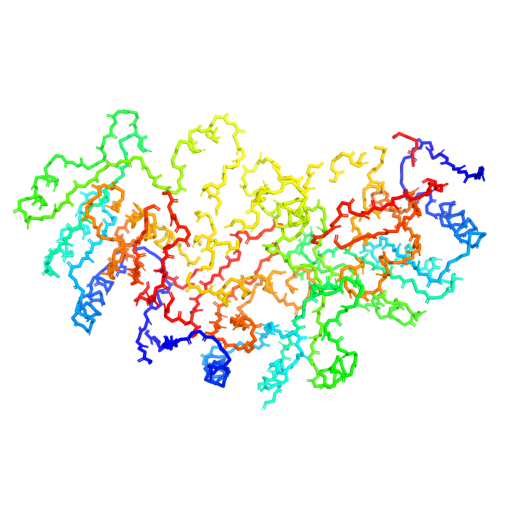 -29.915 -4.927 1.00 35.93 28 ASP B O 1
ATOM 1637 N N . GLN B 1 49 ? -29.894 -30.167 -3.766 1.00 35.88 29 GLN B N 1
ATOM 1638 C CA . GLN B 1 49 ? -30.368 -29.517 -2.543 1.00 37.92 29 GLN B CA 1
ATOM 1639 C C . GLN B 1 49 ? -30.757 -28.059 -2.872 1.00 43.22 29 GLN B C 1
ATOM 1640 O O . GLN B 1 49 ? -31.497 -27.407 -2.126 1.00 44.37 29 GLN B O 1
ATOM 1646 N N . LEU B 1 50 ? -30.257 -27.554 -3.998 1.00 37.25 30 LEU B N 1
ATOM 1647 C CA . LEU B 1 50 ? -30.497 -26.165 -4.375 1.00 39.90 30 LEU B CA 1
ATOM 1648 C C . LEU B 1 50 ? -31.214 -25.969 -5.683 1.00 37.75 30 LEU B C 1
ATOM 1649 O O . LEU B 1 50 ? -31.719 -24.890 -5.947 1.00 41.40 30 LEU B O 1
ATOM 1654 N N . GLY B 1 51 ? -31.242 -26.993 -6.518 1.00 37.32 31 GLY B N 1
ATOM 1655 C CA . GLY B 1 51 ? -31.901 -26.848 -7.800 1.00 42.54 31 GLY B CA 1
ATOM 1656 C C . GLY B 1 51 ? -31.058 -26.124 -8.836 1.00 44.54 31 GLY B C 1
ATOM 1657 O O . GLY B 1 51 ? -31.588 -25.396 -9.675 1.00 47.74 31 GLY B O 1
ATOM 1658 N N . ILE B 1 52 ? -29.748 -26.332 -8.779 1.00 46.87 32 ILE B N 1
ATOM 1659 C CA . ILE B 1 52 ? -28.835 -25.723 -9.729 1.00 48.95 32 ILE B CA 1
ATOM 1660 C C . ILE B 1 52 ? -28.687 -26.663 -10.924 1.00 47.63 32 ILE B C 1
ATOM 1661 O O . ILE B 1 52 ? -28.281 -27.811 -10.775 1.00 47.52 32 ILE B O 1
ATOM 1666 N N . ARG B 1 53 ? -29.040 -26.172 -12.109 1.00 52.11 33 ARG B N 1
ATOM 1667 C CA . ARG B 1 53 ? -28.940 -26.964 -13.331 1.00 49.79 33 ARG B CA 1
ATOM 1668 C C . ARG B 1 53 ? -27.839 -26.447 -14.251 1.00 51.41 33 ARG B C 1
ATOM 1669 O O . ARG B 1 53 ? -27.805 -26.769 -15.445 1.00 50.04 33 ARG B O 1
ATOM 1677 N N . ASN B 1 54 ? -26.926 -25.667 -13.679 1.00 51.77 34 ASN B N 1
ATOM 1678 C CA . ASN B 1 54 ? -25.822 -25.092 -14.436 1.00 49.74 34 ASN B CA 1
ATOM 1679 C C . ASN B 1 54 ? -24.458 -25.470 -13.889 1.00 42.91 34 ASN B C 1
ATOM 1680 O O . ASN B 1 54 ? -24.132 -25.144 -12.756 1.00 40.00 34 ASN B O 1
ATOM 1685 N N . PHE B 1 55 ? -23.648 -26.150 -14.689 1.00 43.98 35 PHE B N 1
ATOM 1686 C CA . PHE B 1 55 ? -22.325 -26.548 -14.221 1.00 44.02 35 PHE B CA 1
ATOM 1687 C C . PHE B 1 55 ? -21.168 -26.104 -15.103 1.00 45.61 35 PHE B C 1
ATOM 1688 O O . PHE B 1 55 ? -21.195 -26.290 -16.320 1.00 43.91 35 PHE B O 1
ATOM 1696 N N . VAL B 1 56 ? -20.143 -25.543 -14.469 1.00 42.65 36 VAL B N 1
ATOM 1697 C CA . VAL B 1 56 ? -18.956 -25.069 -15.183 1.00 41.05 36 VAL B CA 1
ATOM 1698 C C . VAL B 1 56 ? -17.688 -25.762 -14.667 1.00 41.09 36 VAL B C 1
ATOM 1699 O O . VAL B 1 56 ? -17.243 -25.505 -13.539 1.00 43.02 36 VAL B O 1
ATOM 1703 N N . VAL B 1 57 ? -17.102 -26.634 -15.484 1.00 41.95 37 VAL B N 1
ATOM 1704 C CA . VAL B 1 57 ? -15.903 -27.348 -15.055 1.00 43.70 37 VAL B CA 1
ATOM 1705 C C . VAL B 1 57 ? -14.616 -26.982 -15.761 1.00 42.79 37 VAL B C 1
ATOM 1706 O O . VAL B 1 57 ? -14.607 -26.594 -16.925 1.00 45.54 37 VAL B O 1
ATOM 1710 N N . ALA B 1 58 ? -13.526 -27.134 -15.031 1.00 39.66 38 ALA B N 1
ATOM 1711 C CA . ALA B 1 58 ? -12.212 -26.888 -15.560 1.00 39.94 38 ALA B CA 1
ATOM 1712 C C . ALA B 1 58 ? -11.688 -28.302 -15.765 1.00 40.46 38 ALA B C 1
ATOM 1713 O O . ALA B 1 58 ? -11.445 -29.033 -14.813 1.00 37.02 38 ALA B O 1
ATOM 1715 N N . SER B 1 59 ? -11.591 -28.703 -17.022 1.00 48.76 39 SER B N 1
ATOM 1716 C CA . SER B 1 59 ? -11.114 -30.026 -17.384 1.00 54.83 39 SER B CA 1
ATOM 1717 C C . SER B 1 59 ? -10.224 -29.780 -18.588 1.00 58.68 39 SER B C 1
ATOM 1718 O O . SER B 1 59 ? -10.679 -29.257 -19.609 1.00 60.18 39 SER B O 1
ATOM 1721 N N . VAL B 1 60 ? -8.946 -30.104 -18.480 1.00 58.94 40 VAL B N 1
ATOM 1722 C CA . VAL B 1 60 ? -8.101 -29.847 -19.630 1.00 64.90 40 VAL B CA 1
ATOM 1723 C C . VAL B 1 60 ? -8.026 -31.074 -20.504 1.00 64.18 40 VAL B C 1
ATOM 1724 O O . VAL B 1 60 ? -8.042 -30.948 -21.725 1.00 59.36 40 VAL B O 1
ATOM 1728 N N . SER B 1 61 ? -7.955 -32.257 -19.893 1.00 59.05 41 SER B N 1
ATOM 1729 C CA . SER B 1 61 ? -7.923 -33.494 -20.676 1.00 61.08 41 SER B CA 1
ATOM 1730 C C . SER B 1 61 ? -9.368 -33.874 -20.989 1.00 58.90 41 SER B C 1
ATOM 1731 O O . SER B 1 61 ? -9.658 -34.430 -22.045 1.00 57.85 41 SER B O 1
ATOM 1734 N N . GLY B 1 62 ? -10.268 -33.560 -20.056 1.00 58.51 42 GLY B N 1
ATOM 1735 C CA . GLY B 1 62 ? -11.685 -33.848 -20.228 1.00 53.46 42 GLY B CA 1
ATOM 1736 C C . GLY B 1 62 ? -12.169 -34.904 -19.249 1.00 51.19 42 GLY B C 1
ATOM 1737 O O . GLY B 1 62 ? -13.365 -35.143 -19.116 1.00 49.66 42 GLY B O 1
ATOM 1738 N N . GLU B 1 63 ? -11.217 -35.528 -18.563 1.00 55.13 43 GLU B N 1
ATOM 1739 C CA . GLU B 1 63 ? -11.487 -36.586 -17.596 1.00 63.68 43 GLU B CA 1
ATOM 1740 C C . GLU B 1 63 ? -12.499 -36.193 -16.517 1.00 65.05 43 GLU B C 1
ATOM 1741 O O . GLU B 1 63 ? -13.169 -37.059 -15.936 1.00 65.56 43 GLU B O 1
ATOM 1747 N N . THR B 1 64 ? -12.613 -34.892 -16.257 1.00 60.41 44 THR B N 1
ATOM 1748 C CA . THR B 1 64 ? -13.513 -34.404 -15.219 1.00 60.00 44 THR B CA 1
ATOM 1749 C C . THR B 1 64 ? -14.909 -34.037 -15.709 1.00 58.09 44 THR B C 1
ATOM 1750 O O . THR B 1 64 ? -15.897 -34.462 -15.123 1.00 55.53 44 THR B O 1
ATOM 1754 N N . ALA B 1 65 ? -15.008 -33.262 -16.778 1.00 53.78 45 ALA B N 1
ATOM 1755 C CA . ALA B 1 65 ? -16.314 -32.888 -17.277 1.00 56.45 45 ALA B CA 1
ATOM 1756 C C . ALA B 1 65 ? -17.056 -34.185 -17.570 1.00 59.15 45 ALA B C 1
ATOM 1757 O O . ALA B 1 65 ? -18.271 -34.288 -17.376 1.00 61.20 45 ALA B O 1
ATOM 1759 N N . LEU B 1 66 ? -16.303 -35.182 -18.017 1.00 65.00 46 LEU B N 1
ATOM 1760 C CA . LEU B 1 66 ? -16.871 -36.477 -18.332 1.00 69.00 46 LEU B CA 1
ATOM 1761 C C . LEU B 1 66 ? -17.420 -37.150 -17.075 1.00 68.27 46 LEU B C 1
ATOM 1762 O O . LEU B 1 66 ? -18.622 -37.403 -16.976 1.00 71.45 46 LEU B O 1
ATOM 1767 N N . ARG B 1 67 ? -16.547 -37.431 -16.111 1.00 62.82 47 ARG B N 1
ATOM 1768 C CA . ARG B 1 67 ? -16.991 -38.085 -14.884 1.00 59.13 47 ARG B CA 1
ATOM 1769 C C . ARG B 1 67 ? -18.212 -37.393 -14.253 1.00 56.74 47 ARG B C 1
ATOM 1770 O O . ARG B 1 67 ? -18.957 -38.005 -13.490 1.00 55.29 47 ARG B O 1
ATOM 1778 N N . LEU B 1 68 ? -18.409 -36.122 -14.599 1.00 48.85 48 LEU B N 1
ATOM 1779 C CA . LEU B 1 68 ? -19.493 -35.323 -14.065 1.00 43.58 48 LEU B CA 1
ATOM 1780 C C . LEU B 1 68 ? -20.739 -35.416 -14.884 1.00 45.34 48 LEU B C 1
ATOM 1781 O O . LEU B 1 68 ? -21.827 -35.427 -14.329 1.00 40.74 48 LEU B O 1
ATOM 1786 N N . SER B 1 69 ? -20.587 -35.439 -16.200 1.00 41.30 49 SER B N 1
ATOM 1787 C CA . SER B 1 69 ? -21.734 -35.523 -17.090 1.00 44.23 49 SER B CA 1
ATOM 1788 C C . SER B 1 69 ? -22.531 -36.813 -16.885 1.00 46.08 49 SER B C 1
ATOM 1789 O O . SER B 1 69 ? -23.644 -36.946 -17.388 1.00 47.80 49 SER B O 1
ATOM 1792 N N . GLU B 1 70 ? -21.956 -37.765 -16.162 1.00 48.72 50 GLU B N 1
ATOM 1793 C CA . GLU B 1 70 ? -22.619 -39.030 -15.916 1.00 54.22 50 GLU B CA 1
ATOM 1794 C C . GLU B 1 70 ? -23.125 -39.167 -14.483 1.00 51.94 50 GLU B C 1
ATOM 1795 O O . GLU B 1 70 ? -23.381 -40.272 -13.998 1.00 54.70 50 GLU B O 1
ATOM 1809 N N . VAL B 1 72 ? -24.882 -36.014 -13.274 1.00 49.38 52 VAL B N 1
ATOM 1810 C CA . VAL B 1 72 ? -25.807 -34.893 -13.283 1.00 41.37 52 VAL B CA 1
ATOM 1811 C C . VAL B 1 72 ? -26.234 -34.626 -14.722 1.00 50.68 52 VAL B C 1
ATOM 1812 O O . VAL B 1 72 ? -25.617 -35.119 -15.676 1.00 49.35 52 VAL B O 1
ATOM 1816 N N . GLU B 1 73 ? -27.293 -33.843 -14.867 1.00 51.58 53 GLU B N 1
ATOM 1817 C CA . GLU B 1 73 ? -27.819 -33.483 -16.170 1.00 56.46 53 GLU B CA 1
ATOM 1818 C C . GLU B 1 73 ? -28.124 -31.996 -16.099 1.00 54.17 53 GLU B C 1
ATOM 1819 O O . GLU B 1 73 ? -28.315 -31.460 -15.017 1.00 48.66 53 GLU B O 1
ATOM 1825 N N . GLY B 1 74 ? -28.195 -31.333 -17.243 1.00 51.96 54 GLY B N 1
ATOM 1826 C CA . GLY B 1 74 ? -28.482 -29.914 -17.230 1.00 54.12 54 GLY B CA 1
ATOM 1827 C C . GLY B 1 74 ? -27.579 -29.243 -18.225 1.00 55.67 54 GLY B C 1
ATOM 1828 O O . GLY B 1 74 ? -27.602 -29.579 -19.409 1.00 55.83 54 GLY B O 1
ATOM 1829 N N . ASN B 1 75 ? -26.773 -28.300 -17.758 1.00 58.44 55 ASN B N 1
ATOM 1830 C CA . ASN B 1 75 ? -25.864 -27.605 -18.652 1.00 59.11 55 ASN B CA 1
ATOM 1831 C C . ASN B 1 75 ? -24.439 -27.750 -18.164 1.00 57.08 55 ASN B C 1
ATOM 1832 O O . ASN B 1 75 ? -24.045 -27.105 -17.200 1.00 60.56 55 ASN B O 1
ATOM 1837 N N . ILE B 1 76 ? -23.675 -28.631 -18.801 1.00 54.19 56 ILE B N 1
ATOM 1838 C CA . ILE B 1 76 ? -22.296 -28.830 -18.403 1.00 56.52 56 ILE B CA 1
ATOM 1839 C C . ILE B 1 76 ? -21.344 -28.181 -19.394 1.00 58.59 56 ILE B C 1
ATOM 1840 O O . ILE B 1 76 ? -21.247 -28.620 -20.540 1.00 61.13 56 ILE B O 1
ATOM 1845 N N . VAL B 1 77 ? -20.655 -27.133 -18.946 1.00 54.93 57 VAL B N 1
ATOM 1846 C CA . VAL B 1 77 ? -19.684 -26.407 -19.774 1.00 45.42 57 VAL B CA 1
ATOM 1847 C C . VAL B 1 77 ? -18.289 -26.876 -19.362 1.00 52.19 57 VAL B C 1
ATOM 1848 O O . VAL B 1 77 ? -17.913 -26.756 -18.198 1.00 52.48 57 VAL B O 1
ATOM 1852 N N . SER B 1 78 ? -17.529 -27.440 -20.292 1.00 53.07 58 SER B N 1
ATOM 1853 C CA . SER B 1 78 ? -16.190 -27.894 -19.950 1.00 53.21 58 SER B CA 1
ATOM 1854 C C . SER B 1 78 ? -15.228 -26.948 -20.601 1.00 54.69 58 SER B C 1
ATOM 1855 O O . SER B 1 78 ? -15.259 -26.755 -21.817 1.00 58.85 58 SER B O 1
ATOM 1858 N N . VAL B 1 79 ? -14.384 -26.350 -19.774 1.00 56.75 59 VAL B N 1
ATOM 1859 C CA . VAL B 1 79 ? -13.372 -25.403 -20.227 1.00 51.85 59 VAL B CA 1
ATOM 1860 C C . VAL B 1 79 ? -12.012 -26.073 -20.202 1.00 51.01 59 VAL B C 1
ATOM 1861 O O . VAL B 1 79 ? -11.663 -26.750 -19.235 1.00 53.55 59 VAL B O 1
ATOM 1865 N N . THR B 1 80 ? -11.235 -25.905 -21.259 1.00 49.91 60 THR B N 1
ATOM 1866 C CA . THR B 1 80 ? -9.919 -26.512 -21.260 1.00 46.47 60 THR B CA 1
ATOM 1867 C C . THR B 1 80 ? -8.911 -25.356 -21.400 1.00 47.35 60 THR B C 1
ATOM 1868 O O . THR B 1 80 ? -9.302 -24.197 -21.597 1.00 40.85 60 THR B O 1
ATOM 1872 N N . HIS B 1 81 ? -7.624 -25.650 -21.261 1.00 50.88 61 HIS B N 1
ATOM 1873 C CA . HIS B 1 81 ? -6.587 -24.621 -21.392 1.00 52.22 61 HIS B CA 1
ATOM 1874 C C . HIS B 1 81 ? -6.654 -23.901 -22.736 1.00 54.90 61 HIS B C 1
ATOM 1875 O O . HIS B 1 81 ? -7.200 -24.433 -23.705 1.00 57.65 61 HIS B O 1
ATOM 1882 N N . HIS B 1 82 ? -6.102 -22.693 -22.805 1.00 61.11 62 HIS B N 1
ATOM 1883 C CA . HIS B 1 82 ? -6.102 -21.943 -24.062 1.00 65.40 62 HIS B CA 1
ATOM 1884 C C . HIS B 1 82 ? -5.139 -22.633 -25.038 1.00 64.13 62 HIS B C 1
ATOM 1885 O O . HIS B 1 82 ? -4.208 -23.337 -24.612 1.00 60.82 62 HIS B O 1
ATOM 1892 N N . ALA B 1 83 ? -5.367 -22.435 -26.338 1.00 60.41 63 ALA B N 1
ATOM 1893 C CA . ALA B 1 83 ? -4.526 -23.056 -27.374 1.00 63.69 63 ALA B CA 1
ATOM 1894 C C . ALA B 1 83 ? -3.048 -22.865 -27.077 1.00 64.76 63 ALA B C 1
ATOM 1895 O O . ALA B 1 83 ? -2.590 -21.741 -26.878 1.00 62.90 63 ALA B O 1
ATOM 1897 N N . GLY B 1 84 ? -2.303 -23.964 -27.043 1.00 66.60 64 GLY B N 1
ATOM 1898 C CA . GLY B 1 84 ? -0.885 -23.861 -26.758 1.00 70.26 64 GLY B CA 1
ATOM 1899 C C . GLY B 1 84 ? -0.634 -23.183 -25.426 1.00 73.34 64 GLY B C 1
ATOM 1900 O O . GLY B 1 84 ? -0.484 -21.963 -25.330 1.00 73.18 64 GLY B O 1
ATOM 1901 N N . PHE B 1 85 ? -0.595 -23.997 -24.386 1.00 72.74 65 PHE B N 1
ATOM 1902 C CA . PHE B 1 85 ? -0.370 -23.525 -23.034 1.00 70.47 65 PHE B CA 1
ATOM 1903 C C . PHE B 1 85 ? 0.873 -24.275 -22.590 1.00 75.25 65 PHE B C 1
ATOM 1904 O O . PHE B 1 85 ? 1.715 -23.732 -21.863 1.00 74.16 65 PHE B O 1
ATOM 1912 N N . ARG B 1 86 ? 0.970 -25.534 -23.020 1.00 77.33 66 ARG B N 1
ATOM 1913 C CA . ARG B 1 86 ? 2.137 -26.353 -22.708 1.00 84.44 66 ARG B CA 1
ATOM 1914 C C . ARG B 1 86 ? 3.108 -26.196 -23.890 1.00 86.97 66 ARG B C 1
ATOM 1915 O O . ARG B 1 86 ? 4.314 -25.997 -23.702 1.00 86.50 66 ARG B O 1
ATOM 1923 N N . GLU B 1 87 ? 2.570 -26.262 -25.104 1.00 94.73 67 GLU B N 1
ATOM 1924 C CA . GLU B 1 87 ? 3.377 -26.100 -26.305 1.00 102.30 67 GLU B CA 1
ATOM 1925 C C . GLU B 1 87 ? 2.584 -25.281 -27.295 1.00 104.45 67 GLU B C 1
ATOM 1926 O O . GLU B 1 87 ? 1.578 -25.750 -27.833 1.00 106.04 67 GLU B O 1
ATOM 1932 N N . LYS B 1 88 ? 3.034 -24.048 -27.513 1.00 106.25 68 LYS B N 1
ATOM 1933 C CA . LYS B 1 88 ? 2.374 -23.137 -28.434 1.00 106.79 68 LYS B CA 1
ATOM 1934 C C . LYS B 1 88 ? 1.876 -23.890 -29.649 1.00 104.55 68 LYS B C 1
ATOM 1935 O O . LYS B 1 88 ? 2.427 -24.928 -30.018 1.00 101.83 68 LYS B O 1
ATOM 1941 N N . GLY B 1 89 ? 0.822 -23.372 -30.263 1.00 101.26 69 GLY B N 1
ATOM 1942 C CA . GLY B 1 89 ? 0.258 -24.053 -31.406 1.00 99.67 69 GLY B CA 1
ATOM 1943 C C . GLY B 1 89 ? -0.847 -25.027 -31.015 1.00 99.85 69 GLY B C 1
ATOM 1944 O O . GLY B 1 89 ? -2.023 -24.721 -31.211 1.00 96.65 69 GLY B O 1
ATOM 1945 N N . GLN B 1 90 ? -0.489 -26.177 -30.434 1.00 98.79 70 GLN B N 1
ATOM 1946 C CA . GLN B 1 90 ? -1.502 -27.178 -30.098 1.00 98.95 70 GLN B CA 1
ATOM 1947 C C . GLN B 1 90 ? -2.088 -27.234 -28.693 1.00 96.75 70 GLN B C 1
ATOM 1948 O O . GLN B 1 90 ? -1.370 -27.183 -27.689 1.00 97.83 70 GLN B O 1
ATOM 1954 N N . LEU B 1 91 ? -3.415 -27.384 -28.678 1.00 92.88 71 LEU B N 1
ATOM 1955 C CA . LEU B 1 91 ? -4.258 -27.446 -27.491 1.00 89.46 71 LEU B CA 1
ATOM 1956 C C . LEU B 1 91 ? -4.318 -28.859 -26.927 1.00 86.51 71 LEU B C 1
ATOM 1957 O O . LEU B 1 91 ? -4.473 -29.816 -27.682 1.00 87.98 71 LEU B O 1
ATOM 1962 N N . GLU B 1 92 ? -4.223 -28.963 -25.599 1.00 83.52 72 GLU B N 1
ATOM 1963 C CA . GLU B 1 92 ? -4.225 -30.236 -24.869 1.00 80.75 72 GLU B CA 1
ATOM 1964 C C . GLU B 1 92 ? -5.489 -31.093 -24.919 1.00 79.01 72 GLU B C 1
ATOM 1965 O O . GLU B 1 92 ? -5.555 -32.168 -24.293 1.00 76.78 72 GLU B O 1
ATOM 1971 N N . LEU B 1 93 ? -6.497 -30.623 -25.640 1.00 73.99 73 LEU B N 1
ATOM 1972 C CA . LEU B 1 93 ? -7.733 -31.377 -25.754 1.00 75.33 73 LEU B CA 1
ATOM 1973 C C . LEU B 1 93 ? -7.863 -31.865 -27.193 1.00 78.75 73 LEU B C 1
ATOM 1974 O O . LEU B 1 93 ? -7.672 -31.095 -28.134 1.00 76.96 73 LEU B O 1
ATOM 1979 N N . GLU B 1 94 ? -8.168 -33.143 -27.379 1.00 87.91 74 GLU B N 1
ATOM 1980 C CA . GLU B 1 94 ? -8.318 -33.652 -28.736 1.00 99.54 74 GLU B CA 1
ATOM 1981 C C . GLU B 1 94 ? -9.790 -33.683 -29.103 1.00 101.44 74 GLU B C 1
ATOM 1982 O O . GLU B 1 94 ? -10.632 -34.030 -28.274 1.00 103.16 74 GLU B O 1
ATOM 1988 N N . ASP B 1 95 ? -10.108 -33.319 -30.340 1.00 102.00 75 ASP B N 1
ATOM 1989 C CA . ASP B 1 95 ? -11.495 -33.317 -30.768 1.00 102.61 75 ASP B CA 1
ATOM 1990 C C . ASP B 1 95 ? -12.053 -34.716 -30.542 1.00 100.02 75 ASP B C 1
ATOM 1991 O O . ASP B 1 95 ? -13.219 -34.983 -30.813 1.00 97.32 75 ASP B O 1
ATOM 1996 N N . GLU B 1 96 ? -11.193 -35.596 -30.034 1.00 98.30 76 GLU B N 1
ATOM 1997 C CA . GLU B 1 96 ? -11.535 -36.981 -29.724 1.00 98.09 76 GLU B CA 1
ATOM 1998 C C . GLU B 1 96 ? -12.463 -37.031 -28.500 1.00 92.32 76 GLU B C 1
ATOM 1999 O O . GLU B 1 96 ? -13.381 -37.856 -28.428 1.00 92.16 76 GLU B O 1
ATOM 2005 N N . ALA B 1 97 ? -12.197 -36.160 -27.529 1.00 83.80 77 ALA B N 1
ATOM 2006 C CA . ALA B 1 97 ? -13.002 -36.079 -26.314 1.00 74.01 77 ALA B CA 1
ATOM 2007 C C . ALA B 1 97 ? -13.975 -34.941 -26.541 1.00 71.53 77 ALA B C 1
ATOM 2008 O O . ALA B 1 97 ? -15.084 -34.943 -26.007 1.00 64.27 77 ALA B O 1
ATOM 2010 N N . ARG B 1 98 ? -13.550 -33.969 -27.345 1.00 72.34 78 ARG B N 1
ATOM 2011 C CA . ARG B 1 98 ? -14.406 -32.839 -27.651 1.00 79.29 78 ARG B CA 1
ATOM 2012 C C . ARG B 1 98 ? -15.677 -33.415 -28.288 1.00 79.98 78 ARG B C 1
ATOM 2013 O O . ARG B 1 98 ? -16.643 -32.702 -28.550 1.00 75.82 78 ARG B O 1
ATOM 2021 N N . ASP B 1 99 ? -15.681 -34.716 -28.552 1.00 84.20 79 ASP B N 1
ATOM 2022 C CA . ASP B 1 99 ? -16.877 -35.322 -29.120 1.00 88.90 79 ASP B CA 1
ATOM 2023 C C . ASP B 1 99 ? -17.504 -36.258 -28.116 1.00 84.57 79 ASP B C 1
ATOM 2024 O O . ASP B 1 99 ? -18.720 -36.372 -28.048 1.00 84.43 79 ASP B O 1
ATOM 2029 N N . ALA B 1 100 ? -16.659 -36.952 -27.360 1.00 78.40 80 ALA B N 1
ATOM 2030 C CA . ALA B 1 100 ? -17.121 -37.877 -26.340 1.00 74.90 80 ALA B CA 1
ATOM 2031 C C . ALA B 1 100 ? -17.934 -37.083 -25.320 1.00 74.96 80 ALA B C 1
ATOM 2032 O O . ALA B 1 100 ? -18.639 -37.657 -24.489 1.00 73.84 80 ALA B O 1
ATOM 2034 N N . LEU B 1 101 ? -17.817 -35.757 -25.392 1.00 76.81 81 LEU B N 1
ATOM 2035 C CA . LEU B 1 101 ? -18.526 -34.847 -24.494 1.00 78.61 81 LEU B CA 1
ATOM 2036 C C . LEU B 1 101 ? -19.593 -34.075 -25.272 1.00 76.27 81 LEU B C 1
ATOM 2037 O O . LEU B 1 101 ? -20.642 -33.709 -24.733 1.00 76.54 81 LEU B O 1
ATOM 2042 N N . LEU B 1 102 ? -19.314 -33.823 -26.545 1.00 74.52 82 LEU B N 1
ATOM 2043 C CA . LEU B 1 102 ? -20.261 -33.109 -27.391 1.00 75.08 82 LEU B CA 1
ATOM 2044 C C . LEU B 1 102 ? -21.469 -33.986 -27.645 1.00 77.03 82 LEU B C 1
ATOM 2045 O O . LEU B 1 102 ? -22.513 -33.518 -28.101 1.00 75.03 82 LEU B O 1
ATOM 2050 N N . GLU B 1 103 ? -21.301 -35.266 -27.338 1.00 74.87 83 GLU B N 1
ATOM 2051 C CA . GLU B 1 103 ? -22.340 -36.266 -27.491 1.00 77.63 83 GLU B CA 1
ATOM 2052 C C . GLU B 1 103 ? -23.226 -36.226 -26.246 1.00 74.44 83 GLU B C 1
ATOM 2053 O O . GLU B 1 103 ? -24.462 -36.254 -26.342 1.00 72.52 83 GLU B O 1
ATOM 2059 N N . ARG B 1 104 ? -22.582 -36.152 -25.081 1.00 65.10 84 ARG B N 1
ATOM 2060 C CA . ARG B 1 104 ? -23.290 -36.125 -23.799 1.00 57.83 84 ARG B CA 1
ATOM 2061 C C . ARG B 1 104 ? -24.017 -34.813 -23.516 1.00 56.92 84 ARG B C 1
ATOM 2062 O O . ARG B 1 104 ? -24.538 -34.617 -22.418 1.00 58.39 84 ARG B O 1
ATOM 2070 N N . GLY B 1 105 ? -24.052 -33.928 -24.513 1.00 55.52 85 GLY B N 1
ATOM 2071 C CA . GLY B 1 105 ? -24.737 -32.648 -24.371 1.00 55.46 85 GLY B CA 1
ATOM 2072 C C . GLY B 1 105 ? -23.923 -31.573 -23.673 1.00 52.67 85 GLY B C 1
ATOM 2073 O O . GLY B 1 105 ? -24.391 -30.452 -23.444 1.00 53.50 85 GLY B O 1
ATOM 2074 N N . VAL B 1 106 ? -22.694 -31.936 -23.335 1.00 50.89 86 VAL B N 1
ATOM 2075 C CA . VAL B 1 106 ? -21.761 -31.040 -22.658 1.00 59.01 86 VAL B CA 1
ATOM 2076 C C . VAL B 1 106 ? -21.197 -29.974 -23.605 1.00 58.88 86 VAL B C 1
ATOM 2077 O O . VAL B 1 106 ? -20.701 -30.304 -24.678 1.00 57.78 86 VAL B O 1
ATOM 2081 N N . ASN B 1 107 ? -21.283 -28.703 -23.222 1.00 57.95 87 ASN B N 1
ATOM 2082 C CA . ASN B 1 107 ? -20.689 -27.651 -24.034 1.00 57.51 87 ASN B CA 1
ATOM 2083 C C . ASN B 1 107 ? -19.179 -27.683 -23.791 1.00 55.17 87 ASN B C 1
ATOM 2084 O O . ASN B 1 107 ? -18.701 -27.906 -22.672 1.00 51.41 87 ASN B O 1
ATOM 2089 N N . VAL B 1 108 ? -18.421 -27.490 -24.854 1.00 53.72 88 VAL B N 1
ATOM 2090 C CA . VAL B 1 108 ? -16.980 -27.528 -24.730 1.00 58.32 88 VAL B CA 1
ATOM 2091 C C . VAL B 1 108 ? -16.353 -26.197 -25.112 1.00 56.83 88 VAL B C 1
ATOM 2092 O O . VAL B 1 108 ? -16.613 -25.663 -26.184 1.00 58.65 88 VAL B O 1
ATOM 2096 N N . TYR B 1 109 ? -15.527 -25.657 -24.223 1.00 57.48 89 TYR B N 1
ATOM 2097 C CA . TYR B 1 109 ? -14.911 -24.356 -24.482 1.00 58.92 89 TYR B CA 1
ATOM 2098 C C . TYR B 1 109 ? -13.402 -24.186 -24.221 1.00 54.41 89 TYR B C 1
ATOM 2099 O O . TYR B 1 109 ? -12.867 -24.615 -23.183 1.00 51.29 89 TYR B O 1
ATOM 2108 N N . ALA B 1 110 ? -12.725 -23.551 -25.177 1.00 55.92 90 ALA B N 1
ATOM 2109 C CA . ALA B 1 110 ? -11.292 -23.262 -25.080 1.00 54.94 90 ALA B CA 1
ATOM 2110 C C . ALA B 1 110 ? -11.196 -21.781 -25.363 1.00 53.87 90 ALA B C 1
ATOM 2111 O O . ALA B 1 110 ? -11.727 -21.288 -26.356 1.00 50.09 90 ALA B O 1
ATOM 2113 N N . GLY B 1 111 ? -10.545 -21.061 -24.471 1.00 57.81 91 GLY B N 1
ATOM 2114 C CA . GLY B 1 111 ? -10.431 -19.634 -24.661 1.00 65.14 91 GLY B CA 1
ATOM 2115 C C . GLY B 1 111 ? -9.294 -19.099 -23.833 1.00 67.35 91 GLY B C 1
ATOM 2116 O O . GLY B 1 111 ? -8.511 -19.857 -23.266 1.00 68.81 91 GLY B O 1
ATOM 2117 N N . SER B 1 112 ? -9.189 -17.785 -23.762 1.00 69.26 92 SER B N 1
ATOM 2118 C CA . SER B 1 112 ? -8.121 -17.196 -22.989 1.00 70.22 92 SER B CA 1
ATOM 2119 C C . SER B 1 112 ? -8.546 -17.050 -21.541 1.00 59.64 92 SER B C 1
ATOM 2120 O O . SER B 1 112 ? -9.568 -16.445 -21.249 1.00 60.00 92 SER B O 1
ATOM 2123 N N . HIS B 1 113 ? -7.763 -17.633 -20.647 1.00 46.28 93 HIS B N 1
ATOM 2124 C CA . HIS B 1 113 ? -8.015 -17.533 -19.217 1.00 43.42 93 HIS B CA 1
ATOM 2125 C C . HIS B 1 113 ? -8.315 -16.065 -18.845 1.00 42.16 93 HIS B C 1
ATOM 2126 O O . HIS B 1 113 ? -7.508 -15.167 -19.090 1.00 34.62 93 HIS B O 1
ATOM 2133 N N . ALA B 1 114 ? -9.487 -15.827 -18.265 1.00 38.23 94 ALA B N 1
ATOM 2134 C CA . ALA B 1 114 ? -9.899 -14.471 -17.908 1.00 39.12 94 ALA B CA 1
ATOM 2135 C C . ALA B 1 114 ? -9.187 -13.820 -16.733 1.00 35.91 94 ALA B C 1
ATOM 2136 O O . ALA B 1 114 ? -9.312 -12.609 -16.558 1.00 38.09 94 ALA B O 1
ATOM 2138 N N . LEU B 1 115 ? -8.459 -14.599 -15.935 1.00 32.95 95 LEU B N 1
ATOM 2139 C CA . LEU B 1 115 ? -7.744 -14.056 -14.769 1.00 38.64 95 LEU B CA 1
ATOM 2140 C C . LEU B 1 115 ? -6.210 -14.036 -14.997 1.00 39.60 95 LEU B C 1
ATOM 2141 O O . LEU B 1 115 ? -5.410 -14.101 -14.067 1.00 36.55 95 LEU B O 1
ATOM 2146 N N . SER B 1 116 ? -5.827 -13.957 -16.271 1.00 43.71 96 SER B N 1
ATOM 2147 C CA . SER B 1 116 ? -4.429 -13.885 -16.715 1.00 45.45 96 SER B CA 1
ATOM 2148 C C . SER B 1 116 ? -4.496 -12.898 -17.855 1.00 45.06 96 SER B C 1
ATOM 2149 O O . SER B 1 116 ? -4.077 -11.735 -17.760 1.00 43.03 96 SER B O 1
ATOM 2152 N N . GLY B 1 117 ? -5.060 -13.411 -18.942 1.00 42.65 97 GLY B N 1
ATOM 2153 C CA . GLY B 1 117 ? -5.268 -12.636 -20.144 1.00 44.15 97 GLY B CA 1
ATOM 2154 C C . GLY B 1 117 ? -3.986 -12.314 -20.868 1.00 42.96 97 GLY B C 1
ATOM 2155 O O . GLY B 1 117 ? -3.046 -13.103 -20.868 1.00 46.58 97 GLY B O 1
ATOM 2156 N N . VAL B 1 118 ? -3.958 -11.139 -21.482 1.00 47.95 98 VAL B N 1
ATOM 2157 C CA . VAL B 1 118 ? -2.802 -10.673 -22.224 1.00 51.11 98 VAL B CA 1
ATOM 2158 C C . VAL B 1 118 ? -1.769 -10.153 -21.232 1.00 44.87 98 VAL B C 1
ATOM 2159 O O . VAL B 1 118 ? -0.561 -10.366 -21.403 1.00 37.83 98 VAL B O 1
ATOM 2163 N N . GLY B 1 119 ? -2.253 -9.503 -20.174 1.00 45.01 99 GLY B N 1
ATOM 2164 C CA . GLY B 1 119 ? -1.361 -9.023 -19.128 1.00 43.85 99 GLY B CA 1
ATOM 2165 C C . GLY B 1 119 ? -0.328 -10.100 -18.846 1.00 41.58 99 GLY B C 1
ATOM 2166 O O . GLY B 1 119 ? 0.821 -9.817 -18.509 1.00 44.15 99 GLY B O 1
ATOM 2167 N N . ARG B 1 120 ? -0.748 -11.356 -18.991 1.00 48.02 100 ARG B N 1
ATOM 2168 C CA . ARG B 1 120 ? 0.124 -12.529 -18.812 1.00 46.33 100 ARG B CA 1
ATOM 2169 C C . ARG B 1 120 ? 1.276 -12.491 -19.841 1.00 50.03 100 ARG B C 1
ATOM 2170 O O . ARG B 1 120 ? 2.431 -12.730 -19.499 1.00 49.26 100 ARG B O 1
ATOM 2178 N N . GLY B 1 121 ? 0.961 -12.215 -21.106 1.00 50.16 101 GLY B N 1
ATOM 2179 C CA . GLY B 1 121 ? 2.009 -12.164 -22.116 1.00 53.39 101 GLY B CA 1
ATOM 2180 C C . GLY B 1 121 ? 2.990 -11.065 -21.758 1.00 52.68 101 GLY B C 1
ATOM 2181 O O . GLY B 1 121 ? 4.213 -11.253 -21.784 1.00 52.98 101 GLY B O 1
ATOM 2182 N N . ILE B 1 122 ? 2.442 -9.905 -21.410 1.00 50.33 102 ILE B N 1
ATOM 2183 C CA . ILE B 1 122 ? 3.260 -8.768 -21.008 1.00 44.65 102 ILE B CA 1
ATOM 2184 C C . ILE B 1 122 ? 4.247 -9.191 -19.944 1.00 46.87 102 ILE B C 1
ATOM 2185 O O . ILE B 1 122 ? 5.458 -9.214 -20.160 1.00 51.22 102 ILE B O 1
ATOM 2190 N N . SER B 1 123 ? 3.701 -9.531 -18.791 1.00 40.49 103 SER B N 1
ATOM 2191 C CA . SER B 1 123 ? 4.497 -9.944 -17.661 1.00 40.42 103 SER B CA 1
ATOM 2192 C C . SER B 1 123 ? 5.465 -11.061 -18.036 1.00 40.69 103 SER B C 1
ATOM 2193 O O . SER B 1 123 ? 6.366 -11.404 -17.260 1.00 36.53 103 SER B O 1
ATOM 2196 N N . ASN B 1 124 ? 5.278 -11.649 -19.213 1.00 45.84 104 ASN B N 1
ATOM 2197 C CA . ASN B 1 124 ? 6.181 -12.725 -19.629 1.00 54.14 104 ASN B CA 1
ATOM 2198 C C . ASN B 1 124 ? 7.405 -12.126 -20.314 1.00 53.74 104 ASN B C 1
ATOM 2199 O O . ASN B 1 124 ? 8.493 -12.699 -20.281 1.00 52.87 104 ASN B O 1
ATOM 2204 N N . ARG B 1 125 ? 7.210 -10.964 -20.928 1.00 55.12 105 ARG B N 1
ATOM 2205 C CA . ARG B 1 125 ? 8.287 -10.239 -21.578 1.00 63.34 105 ARG B CA 1
ATOM 2206 C C . ARG B 1 125 ? 8.992 -9.391 -20.510 1.00 62.04 105 ARG B C 1
ATOM 2207 O O . ARG B 1 125 ? 10.137 -9.668 -20.119 1.00 62.74 105 ARG B O 1
ATOM 2215 N N . PHE B 1 126 ? 8.276 -8.377 -20.029 1.00 56.71 106 PHE B N 1
ATOM 2216 C CA . PHE B 1 126 ? 8.785 -7.449 -19.029 1.00 53.41 106 PHE B CA 1
ATOM 2217 C C . PHE B 1 126 ? 9.002 -8.001 -17.633 1.00 54.03 106 PHE B C 1
ATOM 2218 O O . PHE B 1 126 ? 9.929 -7.594 -16.929 1.00 50.94 106 PHE B O 1
ATOM 2226 N N . GLY B 1 127 ? 8.137 -8.907 -17.209 1.00 53.42 107 GLY B N 1
ATOM 2227 C CA . GLY B 1 127 ? 8.322 -9.481 -15.897 1.00 51.13 107 GLY B CA 1
ATOM 2228 C C . GLY B 1 127 ? 7.670 -8.821 -14.700 1.00 50.19 107 GLY B C 1
ATOM 2229 O O . GLY B 1 127 ? 8.171 -8.986 -13.592 1.00 56.77 107 GLY B O 1
ATOM 2230 N N . GLY B 1 128 ? 6.594 -8.063 -14.890 1.00 43.86 108 GLY B N 1
ATOM 2231 C CA . GLY B 1 128 ? 5.913 -7.490 -13.731 1.00 43.53 108 GLY B CA 1
ATOM 2232 C C . GLY B 1 128 ? 4.641 -8.285 -13.379 1.00 41.65 108 GLY B C 1
ATOM 2233 O O . GLY B 1 128 ? 4.686 -9.520 -13.224 1.00 39.63 108 GLY B O 1
ATOM 2234 N N . VAL B 1 129 ? 3.520 -7.572 -13.218 1.00 37.52 109 VAL B N 1
ATOM 2235 C CA . VAL B 1 129 ? 2.196 -8.160 -12.967 1.00 37.08 109 VAL B CA 1
ATOM 2236 C C . VAL B 1 129 ? 1.193 -7.133 -13.392 1.00 42.42 109 VAL B C 1
ATOM 2237 O O . VAL B 1 129 ? 1.374 -5.935 -13.145 1.00 40.75 109 VAL B O 1
ATOM 2241 N N . THR B 1 130 ? 0.130 -7.604 -14.025 1.00 44.22 110 THR B N 1
ATOM 2242 C CA . THR B 1 130 ? -0.955 -6.722 -14.429 1.00 44.74 110 THR B CA 1
ATOM 2243 C C . THR B 1 130 ? -2.007 -6.918 -13.346 1.00 41.94 110 THR B C 1
ATOM 2244 O O . THR B 1 130 ? -1.899 -7.850 -12.552 1.00 43.77 110 THR B O 1
ATOM 2248 N N . PRO B 1 131 ? -3.006 -6.024 -13.280 1.00 31.78 111 PRO B N 1
ATOM 2249 C CA . PRO B 1 131 ? -4.119 -6.057 -12.321 1.00 34.48 111 PRO B CA 1
ATOM 2250 C C . PRO B 1 131 ? -4.900 -7.391 -12.193 1.00 34.97 111 PRO B C 1
ATOM 2251 O O . PRO B 1 131 ? -5.138 -7.855 -11.071 1.00 33.46 111 PRO B O 1
ATOM 2255 N N . VAL B 1 132 ? -5.307 -8.009 -13.308 1.00 36.13 112 VAL B N 1
ATOM 2256 C CA . VAL B 1 132 ? -6.079 -9.270 -13.210 1.00 38.65 112 VAL B CA 1
ATOM 2257 C C . VAL B 1 132 ? -5.250 -10.406 -12.643 1.00 38.64 112 VAL B C 1
ATOM 2258 O O . VAL B 1 132 ? -5.789 -11.286 -11.978 1.00 41.67 112 VAL B O 1
ATOM 2262 N N . GLU B 1 133 ? -3.949 -10.404 -12.925 1.00 40.62 113 GLU B N 1
ATOM 2263 C CA . GLU B 1 133 ? -3.066 -11.464 -12.429 1.00 43.96 113 GLU B CA 1
ATOM 2264 C C . GLU B 1 133 ? -2.991 -11.407 -10.907 1.00 45.10 113 GLU B C 1
ATOM 2265 O O . GLU B 1 133 ? -2.674 -12.401 -10.231 1.00 42.23 113 GLU B O 1
ATOM 2271 N N . ILE B 1 134 ? -3.277 -10.221 -10.382 1.00 36.54 114 ILE B N 1
ATOM 2272 C CA . ILE B 1 134 ? -3.260 -9.995 -8.951 1.00 40.08 114 ILE B CA 1
ATOM 2273 C C . ILE B 1 134 ? -4.556 -10.486 -8.355 1.00 34.61 114 ILE B C 1
ATOM 2274 O O . ILE B 1 134 ? -4.599 -10.870 -7.192 1.00 34.81 114 ILE B O 1
ATOM 2287 N N . ALA B 1 136 ? -6.027 -13.088 -9.482 1.00 34.79 116 ALA B N 1
ATOM 2288 C CA . ALA B 1 136 ? -5.754 -14.524 -9.419 1.00 31.89 116 ALA B CA 1
ATOM 2289 C C . ALA B 1 136 ? -4.942 -14.886 -8.180 1.00 30.61 116 ALA B C 1
ATOM 2290 O O . ALA B 1 136 ? -5.310 -15.761 -7.411 1.00 34.59 116 ALA B O 1
ATOM 2292 N N . GLU B 1 137 ? -3.827 -14.208 -7.984 1.00 30.60 117 GLU B N 1
ATOM 2293 C CA . GLU B 1 137 ? -2.984 -14.561 -6.865 1.00 30.66 117 GLU B CA 1
ATOM 2294 C C . GLU B 1 137 ? -3.715 -14.444 -5.545 1.00 24.52 117 GLU B C 1
ATOM 2295 O O . GLU B 1 137 ? -3.538 -15.260 -4.652 1.00 28.36 117 GLU B O 1
ATOM 2301 N N . THR B 1 138 ? -4.530 -13.412 -5.440 1.00 26.05 118 THR B N 1
ATOM 2302 C CA . THR B 1 138 ? -5.296 -13.151 -4.242 1.00 29.65 118 THR B CA 1
ATOM 2303 C C . THR B 1 138 ? -6.245 -14.317 -3.954 1.00 30.74 118 THR B C 1
ATOM 2304 O O . THR B 1 138 ? -6.321 -14.808 -2.815 1.00 33.60 118 THR B O 1
ATOM 2308 N N . LEU B 1 139 ? -6.944 -14.757 -4.997 1.00 30.35 119 LEU B N 1
ATOM 2309 C CA . LEU B 1 139 ? -7.895 -15.849 -4.890 1.00 31.84 119 LEU B CA 1
ATOM 2310 C C . LEU B 1 139 ? -7.202 -17.147 -4.528 1.00 30.83 119 LEU B C 1
ATOM 2311 O O . LEU B 1 139 ? -7.817 -18.042 -3.955 1.00 38.42 119 LEU B O 1
ATOM 2316 N N . ARG B 1 140 ? -5.925 -17.260 -4.875 1.00 35.29 120 ARG B N 1
ATOM 2317 C CA . ARG B 1 140 ? -5.170 -18.476 -4.587 1.00 32.94 120 ARG B CA 1
ATOM 2318 C C . ARG B 1 140 ? -4.791 -18.517 -3.123 1.00 33.88 120 ARG B C 1
ATOM 2319 O O . ARG B 1 140 ? -4.121 -19.432 -2.676 1.00 37.11 120 ARG B O 1
ATOM 2335 N N . VAL B 1 142 ? -6.922 -18.917 -0.858 1.00 33.28 122 VAL B N 1
ATOM 2336 C CA . VAL B 1 142 ? -7.703 -19.944 -0.223 1.00 34.01 122 VAL B CA 1
ATOM 2337 C C . VAL B 1 142 ? -7.359 -21.318 -0.816 1.00 30.14 122 VAL B C 1
ATOM 2338 O O . VAL B 1 142 ? -7.211 -22.273 -0.079 1.00 27.61 122 VAL B O 1
ATOM 2342 N N . SER B 1 143 ? -7.219 -21.398 -2.135 1.00 28.29 123 SER B N 1
ATOM 2343 C CA . SER B 1 143 ? -6.874 -22.639 -2.830 1.00 27.56 123 SER B CA 1
ATOM 2344 C C . SER B 1 143 ? -6.685 -22.278 -4.306 1.00 26.96 123 SER B C 1
ATOM 2345 O O . SER B 1 143 ? -7.077 -21.208 -4.734 1.00 30.68 123 SER B O 1
ATOM 2348 N N . GLN B 1 144 ? -6.064 -23.160 -5.078 1.00 36.99 124 GLN B N 1
ATOM 2349 C CA . GLN B 1 144 ? -5.867 -22.904 -6.503 1.00 35.06 124 GLN B CA 1
ATOM 2350 C C . GLN B 1 144 ? -7.210 -23.076 -7.195 1.00 35.97 124 GLN B C 1
ATOM 2351 O O . GLN B 1 144 ? -7.567 -22.307 -8.095 1.00 36.27 124 GLN B O 1
ATOM 2357 N N . GLY B 1 145 ? -7.929 -24.128 -6.793 1.00 36.68 125 GLY B N 1
ATOM 2358 C CA . GLY B 1 145 ? -9.225 -24.417 -7.381 1.00 32.95 125 GLY B CA 1
ATOM 2359 C C . GLY B 1 145 ? -10.180 -23.265 -7.170 1.00 33.13 125 GLY B C 1
ATOM 2360 O O . GLY B 1 145 ? -11.018 -22.959 -8.026 1.00 34.39 125 GLY B O 1
ATOM 2361 N N . PHE B 1 146 ? -10.050 -22.627 -6.012 1.00 32.92 126 PHE B N 1
ATOM 2362 C CA . PHE B 1 146 ? -10.901 -21.506 -5.682 1.00 32.65 126 PHE B CA 1
ATOM 2363 C C . PHE B 1 146 ? -10.771 -20.467 -6.778 1.00 26.11 126 PHE B C 1
ATOM 2364 O O . PHE B 1 146 ? -11.751 -19.887 -7.215 1.00 30.84 126 PHE B O 1
ATOM 2372 N N . LYS B 1 147 ? -9.550 -20.252 -7.234 1.00 31.93 127 LYS B N 1
ATOM 2373 C CA . LYS B 1 147 ? -9.276 -19.261 -8.278 1.00 31.75 127 LYS B CA 1
ATOM 2374 C C . LYS B 1 147 ? -9.820 -19.607 -9.669 1.00 29.06 127 LYS B C 1
ATOM 2375 O O . LYS B 1 147 ? -10.413 -18.763 -10.336 1.00 32.68 127 LYS B O 1
ATOM 2381 N N . VAL B 1 148 ? -9.627 -20.851 -10.092 1.00 36.96 128 VAL B N 1
ATOM 2382 C CA . VAL B 1 148 ? -10.096 -21.301 -11.399 1.00 39.06 128 VAL B CA 1
ATOM 2383 C C . VAL B 1 148 ? -11.620 -21.277 -11.498 1.00 41.16 128 VAL B C 1
ATOM 2384 O O . VAL B 1 148 ? -12.170 -20.987 -12.570 1.00 37.57 128 VAL B O 1
ATOM 2388 N N . CYS B 1 149 ? -12.297 -21.569 -10.385 1.00 36.15 129 CYS B N 1
ATOM 2389 C CA . CYS B 1 149 ? -13.766 -21.556 -10.358 1.00 37.67 129 CYS B CA 1
ATOM 2390 C C . CYS B 1 149 ? -14.270 -20.188 -10.768 1.00 37.93 129 CYS B C 1
ATOM 2391 O O . CYS B 1 149 ? -15.218 -20.060 -11.547 1.00 39.71 129 CYS B O 1
ATOM 2394 N N . VAL B 1 150 ? -13.638 -19.167 -10.212 1.00 36.24 130 VAL B N 1
ATOM 2395 C CA . VAL B 1 150 ? -13.988 -17.795 -10.527 1.00 38.25 130 VAL B CA 1
ATOM 2396 C C . VAL B 1 150 ? -13.645 -17.511 -12.004 1.00 38.81 130 VAL B C 1
ATOM 2397 O O . VAL B 1 150 ? -14.424 -16.869 -12.721 1.00 31.83 130 VAL B O 1
ATOM 2401 N N . GLU B 1 151 ? -12.476 -17.994 -12.436 1.00 38.23 131 GLU B N 1
ATOM 2402 C CA . GLU B 1 151 ? -11.974 -17.773 -13.795 1.00 42.29 131 GLU B CA 1
ATOM 2403 C C . GLU B 1 151 ? -12.893 -18.375 -14.856 1.00 43.60 131 GLU B C 1
ATOM 2404 O O . GLU B 1 151 ? -13.402 -17.678 -15.735 1.00 38.77 131 GLU B O 1
ATOM 2410 N N . ILE B 1 152 ? -13.124 -19.678 -14.759 1.00 46.92 132 ILE B N 1
ATOM 2411 C CA . ILE B 1 152 ? -13.999 -20.346 -15.713 1.00 43.95 132 ILE B CA 1
ATOM 2412 C C . ILE B 1 152 ? -15.410 -19.757 -15.671 1.00 49.32 132 ILE B C 1
ATOM 2413 O O . ILE B 1 152 ? -16.126 -19.755 -16.675 1.00 56.63 132 ILE B O 1
ATOM 2418 N N . ALA B 1 153 ? -15.805 -19.253 -14.510 1.00 47.31 133 ALA B N 1
ATOM 2419 C CA . ALA B 1 153 ? -17.123 -18.663 -14.340 1.00 44.08 133 ALA B CA 1
ATOM 2420 C C . ALA B 1 153 ? -17.239 -17.495 -15.297 1.00 45.24 133 ALA B C 1
ATOM 2421 O O . ALA B 1 153 ? -18.225 -17.351 -16.024 1.00 47.04 133 ALA B O 1
ATOM 2423 N N . ILE B 1 154 ? -16.205 -16.668 -15.297 1.00 44.53 134 ILE B N 1
ATOM 2424 C CA . ILE B 1 154 ? -16.171 -15.508 -16.156 1.00 40.27 134 ILE B CA 1
ATOM 2425 C C . ILE B 1 154 ? -16.081 -15.893 -17.617 1.00 40.08 134 ILE B C 1
ATOM 2426 O O . ILE B 1 154 ? -16.836 -15.404 -18.453 1.00 36.71 134 ILE B O 1
ATOM 2439 N N . ALA B 1 156 ? -17.011 -18.529 -19.324 1.00 50.04 136 ALA B N 1
ATOM 2440 C CA . ALA B 1 156 ? -18.306 -18.994 -19.825 1.00 47.57 136 ALA B CA 1
ATOM 2441 C C . ALA B 1 156 ? -19.364 -17.902 -19.884 1.00 50.59 136 ALA B C 1
ATOM 2442 O O . ALA B 1 156 ? -20.127 -17.820 -20.843 1.00 48.01 136 ALA B O 1
ATOM 2444 N N . ALA B 1 157 ? -19.428 -17.071 -18.851 1.00 49.58 137 ALA B N 1
ATOM 2445 C CA . ALA B 1 157 ? -20.411 -15.994 -18.839 1.00 57.19 137 ALA B CA 1
ATOM 2446 C C . ALA B 1 157 ? -20.300 -15.201 -20.132 1.00 57.41 137 ALA B C 1
ATOM 2447 O O . ALA B 1 157 ? -21.277 -15.023 -20.846 1.00 59.50 137 ALA B O 1
ATOM 2449 N N . ASP B 1 158 ? -19.089 -14.743 -20.423 1.00 62.30 138 ASP B N 1
ATOM 2450 C CA . ASP B 1 158 ? -18.809 -13.952 -21.613 1.00 67.54 138 ASP B CA 1
ATOM 2451 C C . ASP B 1 158 ? -19.003 -14.734 -22.908 1.00 68.60 138 ASP B C 1
ATOM 2452 O O . ASP B 1 158 ? -19.343 -14.151 -23.949 1.00 67.70 138 ASP B O 1
ATOM 2457 N N . ALA B 1 159 ? -18.777 -16.046 -22.848 1.00 62.12 139 ALA B N 1
ATOM 2458 C CA . ALA B 1 159 ? -18.942 -16.885 -24.028 1.00 62.07 139 ALA B CA 1
ATOM 2459 C C . ALA B 1 159 ? -20.429 -17.250 -24.185 1.00 58.85 139 ALA B C 1
ATOM 2460 O O . ALA B 1 159 ? -20.826 -17.980 -25.095 1.00 58.72 139 ALA B O 1
ATOM 2462 N N . GLY B 1 160 ? -21.242 -16.713 -23.286 1.00 56.76 140 GLY B N 1
ATOM 2463 C CA . GLY B 1 160 ? -22.666 -16.963 -23.328 1.00 57.07 140 GLY B CA 1
ATOM 2464 C C . GLY B 1 160 ? -23.024 -18.403 -23.017 1.00 57.95 140 GLY B C 1
ATOM 2465 O O . GLY B 1 160 ? -24.162 -18.813 -23.234 1.00 57.71 140 GLY B O 1
ATOM 2466 N N . LEU B 1 161 ? -22.071 -19.176 -22.505 1.00 52.49 141 LEU B N 1
ATOM 2467 C CA . LEU B 1 161 ? -22.352 -20.563 -22.187 1.00 49.19 141 LEU B CA 1
ATOM 2468 C C . LEU B 1 161 ? -23.064 -20.759 -20.842 1.00 51.78 141 LEU B C 1
ATOM 2469 O O . LEU B 1 161 ? -23.441 -21.888 -20.498 1.00 48.27 141 LEU B O 1
ATOM 2474 N N . ILE B 1 162 ? -23.241 -19.671 -20.084 1.00 48.84 142 ILE B N 1
ATOM 2475 C CA . ILE B 1 162 ? -23.935 -19.726 -18.793 1.00 41.09 142 ILE B CA 1
ATOM 2476 C C . ILE B 1 162 ? -24.578 -18.416 -18.357 1.00 44.50 142 ILE B C 1
ATOM 2477 O O . ILE B 1 162 ? -24.178 -17.330 -18.760 1.00 46.13 142 ILE B O 1
ATOM 2482 N N . PRO B 1 163 ? -25.580 -18.510 -17.484 1.00 48.01 143 PRO B N 1
ATOM 2483 C CA . PRO B 1 163 ? -26.337 -17.380 -16.940 1.00 48.75 143 PRO B CA 1
ATOM 2484 C C . PRO B 1 163 ? -25.536 -16.469 -16.025 1.00 47.09 143 PRO B C 1
ATOM 2485 O O . PRO B 1 163 ? -24.564 -16.900 -15.416 1.00 45.66 143 PRO B O 1
ATOM 2489 N N . VAL B 1 164 ? -25.986 -15.224 -15.903 1.00 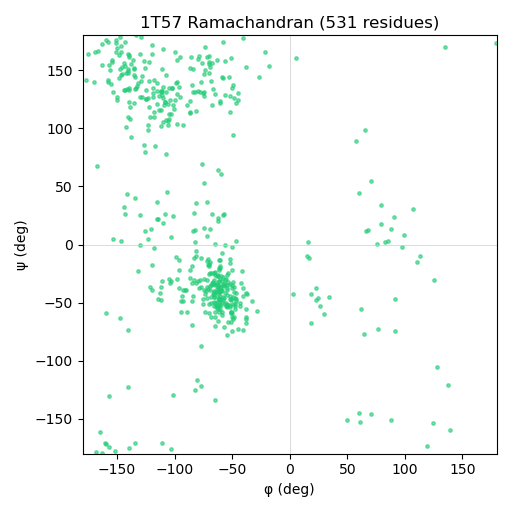47.21 144 VAL B N 1
ATOM 2490 C CA . VAL B 1 164 ? -25.338 -14.231 -15.059 1.00 48.99 144 VAL B CA 1
ATOM 2491 C C . VAL B 1 164 ? -26.368 -13.695 -14.044 1.00 50.86 144 VAL B C 1
ATOM 2492 O O . VAL B 1 164 ? -26.108 -12.777 -13.247 1.00 42.91 144 VAL B O 1
ATOM 2496 N N . ASP B 1 165 ? -27.553 -14.293 -14.064 1.00 51.52 145 ASP B N 1
ATOM 2497 C CA . ASP B 1 165 ? -28.604 -13.895 -13.134 1.00 56.82 145 ASP B CA 1
ATOM 2498 C C . ASP B 1 165 ? -29.184 -15.127 -12.452 1.00 54.35 145 ASP B C 1
ATOM 2499 O O . ASP B 1 165 ? -30.333 -15.111 -12.011 1.00 54.87 145 ASP B O 1
ATOM 2504 N N . GLU B 1 166 ? -28.387 -16.185 -12.373 1.00 48.23 146 GLU B N 1
ATOM 2505 C CA . GLU B 1 166 ? -28.800 -17.434 -11.744 1.00 49.23 146 GLU B CA 1
ATOM 2506 C C . GLU B 1 166 ? -27.568 -18.041 -11.117 1.00 46.97 146 GLU B C 1
ATOM 2507 O O . GLU B 1 166 ? -26.468 -17.843 -11.615 1.00 46.79 146 GLU B O 1
ATOM 2513 N N . GLU B 1 167 ? -27.748 -18.801 -10.045 1.00 31.04 147 GLU B N 1
ATOM 2514 C CA . GLU B 1 167 ? -26.611 -19.390 -9.375 1.00 32.03 147 GLU B CA 1
ATOM 2515 C C . GLU B 1 167 ? -26.073 -20.495 -10.244 1.00 36.38 147 GLU B C 1
ATOM 2516 O O . GLU B 1 167 ? -26.769 -20.951 -11.146 1.00 42.79 147 GLU B O 1
ATOM 2522 N N . VAL B 1 168 ? -24.824 -20.894 -9.998 1.00 41.35 148 VAL B N 1
ATOM 2523 C CA . VAL B 1 168 ? -24.161 -21.947 -10.765 1.00 35.50 148 VAL B CA 1
ATOM 2524 C C . VAL B 1 168 ? -23.076 -22.585 -9.903 1.00 33.60 148 VAL B C 1
ATOM 2525 O O . VAL B 1 168 ? -22.612 -21.982 -8.943 1.00 40.83 148 VAL B O 1
ATOM 2529 N N . ILE B 1 169 ? -22.669 -23.801 -10.251 1.00 29.63 149 ILE B N 1
ATOM 2530 C CA . ILE B 1 169 ? -21.631 -24.494 -9.510 1.00 29.98 149 ILE B CA 1
ATOM 2531 C C . ILE B 1 169 ? -20.429 -24.643 -10.417 1.00 32.89 149 ILE B C 1
ATOM 2532 O O . ILE B 1 169 ? -20.485 -25.307 -11.460 1.00 33.50 149 ILE B O 1
ATOM 2537 N N . ALA B 1 170 ? -19.340 -24.001 -10.030 1.00 31.29 150 ALA B N 1
ATOM 2538 C CA . ALA B 1 170 ? -18.124 -24.070 -10.812 1.00 27.34 150 ALA B CA 1
ATOM 2539 C C . ALA B 1 170 ? -17.224 -25.123 -10.138 1.00 24.41 150 ALA B C 1
ATOM 2540 O O . ALA B 1 170 ? -17.145 -25.198 -8.894 1.00 21.13 150 ALA B O 1
ATOM 2542 N N . ILE B 1 171 ? -16.568 -25.950 -10.950 1.00 23.08 151 ILE B N 1
ATOM 2543 C CA . ILE B 1 171 ? -15.702 -26.998 -10.410 1.00 29.92 151 ILE B CA 1
ATOM 2544 C C . ILE B 1 171 ? -14.261 -26.810 -10.862 1.00 32.53 151 ILE B C 1
ATOM 2545 O O . ILE B 1 171 ? -13.985 -26.571 -12.045 1.00 38.25 151 ILE B O 1
ATOM 2550 N N . GLY B 1 172 ? -13.334 -26.938 -9.926 1.00 37.40 152 GLY B N 1
ATOM 2551 C CA . GLY B 1 172 ? -11.937 -26.764 -10.271 1.00 39.09 152 GLY B CA 1
ATOM 2552 C C . GLY B 1 172 ? -11.023 -27.562 -9.386 1.00 39.30 152 GLY B C 1
ATOM 2553 O O . GLY B 1 172 ? -11.483 -28.288 -8.501 1.00 45.60 152 GLY B O 1
ATOM 2554 N N . GLY B 1 173 ? -9.719 -27.435 -9.597 1.00 45.01 153 GLY B N 1
ATOM 2555 C CA . GLY B 1 173 ? -8.788 -28.183 -8.768 1.00 48.07 153 GLY B CA 1
ATOM 2556 C C . GLY B 1 173 ? -7.354 -27.729 -8.922 1.00 47.09 153 GLY B C 1
ATOM 2557 O O . GLY B 1 173 ? -7.061 -26.803 -9.676 1.00 49.67 153 GLY B O 1
ATOM 2558 N N . THR B 1 174 ? -6.459 -28.400 -8.212 1.00 44.94 154 THR B N 1
ATOM 2559 C CA . THR B 1 174 ? -5.045 -28.081 -8.272 1.00 43.19 154 THR B CA 1
ATOM 2560 C C . THR B 1 174 ? -4.304 -28.915 -9.326 1.00 49.37 154 THR B C 1
ATOM 2561 O O . THR B 1 174 ? -4.015 -30.091 -9.111 1.00 46.47 154 THR B O 1
ATOM 2565 N N . ALA B 1 175 ? -4.009 -28.302 -10.468 1.00 54.16 155 ALA B N 1
ATOM 2566 C CA . ALA B 1 175 ? -3.280 -28.982 -11.533 1.00 60.57 155 ALA B CA 1
ATOM 2567 C C . ALA B 1 175 ? -4.140 -29.951 -12.333 1.00 64.11 155 ALA B C 1
ATOM 2568 O O . ALA B 1 175 ? -4.457 -29.676 -13.487 1.00 64.83 155 ALA B O 1
ATOM 2570 N N . TRP B 1 176 ? -4.501 -31.087 -11.740 1.00 62.88 156 TRP B N 1
ATOM 2571 C CA . TRP B 1 176 ? -5.340 -32.073 -12.428 1.00 64.06 156 TRP B CA 1
ATOM 2572 C C . TRP B 1 176 ? -6.437 -32.559 -11.491 1.00 60.82 156 TRP B C 1
ATOM 2573 O O . TRP B 1 176 ? -6.219 -32.711 -10.285 1.00 55.91 156 TRP B O 1
ATOM 2584 N N . GLY B 1 177 ? -7.614 -32.825 -12.036 1.00 54.95 157 GLY B N 1
ATOM 2585 C CA . GLY B 1 177 ? -8.681 -33.319 -11.187 1.00 54.44 157 GLY B CA 1
ATOM 2586 C C . GLY B 1 177 ? -9.475 -32.192 -10.578 1.00 51.15 157 GLY B C 1
ATOM 2587 O O . GLY B 1 177 ? -9.583 -31.111 -11.167 1.00 49.83 157 GLY B O 1
ATOM 2588 N N . ALA B 1 178 ? -10.032 -32.444 -9.399 1.00 39.61 158 ALA B N 1
ATOM 2589 C CA . ALA B 1 178 ? -10.822 -31.431 -8.739 1.00 35.34 158 ALA B CA 1
ATOM 2590 C C . ALA B 1 178 ? -10.695 -31.479 -7.222 1.00 33.46 158 ALA B C 1
ATOM 2591 O O . ALA B 1 178 ? -10.511 -32.525 -6.640 1.00 28.03 158 ALA B O 1
ATOM 2593 N N . ASP B 1 179 ? -10.762 -30.324 -6.579 1.00 35.13 159 ASP B N 1
ATOM 2594 C CA . ASP B 1 179 ? -10.702 -30.305 -5.136 1.00 36.11 159 ASP B CA 1
ATOM 2595 C C . ASP B 1 179 ? -11.407 -29.079 -4.614 1.00 30.53 159 ASP B C 1
ATOM 2596 O O . ASP B 1 179 ? -11.411 -28.825 -3.411 1.00 32.05 159 ASP B O 1
ATOM 2601 N N . THR B 1 180 ? -12.015 -28.322 -5.524 1.00 32.89 160 THR B N 1
ATOM 2602 C CA . THR B 1 180 ? -12.716 -27.087 -5.159 1.00 27.68 160 THR B CA 1
ATOM 2603 C C . THR B 1 180 ? -14.033 -26.928 -5.943 1.00 28.15 160 THR B C 1
ATOM 2604 O O . THR B 1 180 ? -14.082 -27.146 -7.159 1.00 29.84 160 THR B O 1
ATOM 2608 N N . ALA B 1 181 ? -15.104 -26.559 -5.249 1.00 24.62 161 ALA B N 1
ATOM 2609 C CA . ALA B 1 181 ? -16.401 -26.401 -5.909 1.00 22.83 161 ALA B CA 1
ATOM 2610 C C . ALA B 1 181 ? -17.110 -25.221 -5.279 1.00 25.71 161 ALA B C 1
ATOM 2611 O O . ALA B 1 181 ? -17.169 -25.093 -4.053 1.00 30.13 161 ALA B O 1
ATOM 2613 N N . LEU B 1 182 ? -17.657 -24.357 -6.109 1.00 28.09 162 LEU B N 1
ATOM 2614 C CA . LEU B 1 182 ? -18.297 -23.167 -5.594 1.00 33.32 162 LEU B CA 1
ATOM 2615 C C . LEU B 1 182 ? -19.686 -22.950 -6.107 1.00 30.81 162 LEU B C 1
ATOM 2616 O O . LEU B 1 182 ? -19.997 -23.260 -7.263 1.00 35.54 162 LEU B O 1
ATOM 2621 N N . VAL B 1 183 ? -20.524 -22.413 -5.237 1.00 22.70 163 VAL B N 1
ATOM 2622 C CA . VAL B 1 183 ? -21.868 -22.052 -5.646 1.00 30.52 163 VAL B CA 1
ATOM 2623 C C . VAL B 1 183 ? -21.706 -20.546 -5.783 1.00 32.86 163 VAL B C 1
ATOM 2624 O O . VAL B 1 183 ? -21.463 -19.848 -4.793 1.00 30.61 163 VAL B O 1
ATOM 2628 N N . LEU B 1 184 ? -21.797 -20.055 -7.018 1.00 33.77 164 LEU B N 1
ATOM 2629 C CA . LEU B 1 184 ? -21.591 -18.635 -7.277 1.00 33.13 164 LEU B CA 1
ATOM 2630 C C . LEU B 1 184 ? -22.438 -18.089 -8.418 1.00 38.61 164 LEU B C 1
ATOM 2631 O O . LEU B 1 184 ? -22.999 -18.847 -9.215 1.00 34.31 164 LEU B O 1
ATOM 2636 N N . THR B 1 185 ? -22.505 -16.762 -8.505 1.00 46.10 165 THR B N 1
ATOM 2637 C CA . THR B 1 185 ? -23.241 -16.098 -9.581 1.00 48.64 165 THR B CA 1
ATOM 2638 C C . THR B 1 185 ? -22.275 -15.403 -10.541 1.00 47.50 165 THR B C 1
ATOM 2639 O O . THR B 1 185 ? -21.696 -14.364 -10.226 1.00 47.19 165 THR B O 1
ATOM 2643 N N . PRO B 1 186 ? -22.081 -15.984 -11.728 1.00 46.03 166 PRO B N 1
ATOM 2644 C CA . PRO B 1 186 ? -21.186 -15.430 -12.743 1.00 45.31 166 PRO B CA 1
ATOM 2645 C C . PRO B 1 186 ? -21.457 -13.956 -13.027 1.00 45.97 166 PRO B C 1
ATOM 2646 O O . PRO B 1 186 ? -22.517 -13.429 -12.690 1.00 44.29 166 PRO B O 1
ATOM 2650 N N . ALA B 1 187 ? -20.457 -13.293 -13.603 1.00 42.17 167 ALA B N 1
ATOM 2651 C CA . ALA B 1 187 ? -20.545 -11.882 -13.992 1.00 43.37 167 ALA B CA 1
ATOM 2652 C C . ALA B 1 187 ? -19.712 -11.752 -15.253 1.00 44.29 167 ALA B C 1
ATOM 2653 O O . ALA B 1 187 ? -18.764 -12.516 -15.459 1.00 46.77 167 ALA B O 1
ATOM 2655 N N . HIS B 1 188 ? -20.037 -10.800 -16.107 1.00 54.28 168 HIS B N 1
ATOM 2656 C CA . HIS B 1 188 ? -19.249 -10.670 -17.323 1.00 60.13 168 HIS B CA 1
ATOM 2657 C C . HIS B 1 188 ? -17.944 -9.932 -17.099 1.00 60.76 168 HIS B C 1
ATOM 2658 O O . HIS B 1 188 ? -17.778 -9.230 -16.107 1.00 63.25 168 HIS B O 1
ATOM 2673 N N . ASN B 1 190 ? -16.762 -7.275 -18.134 1.00 58.93 170 ASN B N 1
ATOM 2674 C CA . ASN B 1 190 ? -16.904 -5.828 -17.973 1.00 58.59 170 ASN B CA 1
ATOM 2675 C C . ASN B 1 190 ? -17.679 -5.447 -16.737 1.00 56.25 170 ASN B C 1
ATOM 2676 O O . ASN B 1 190 ? -17.942 -4.267 -16.495 1.00 56.19 170 ASN B O 1
ATOM 2681 N N . SER B 1 191 ? -18.070 -6.448 -15.968 1.00 53.97 171 SER B N 1
ATOM 2682 C CA . SER B 1 191 ? -18.817 -6.208 -14.754 1.00 46.52 171 SER B CA 1
ATOM 2683 C C . SER B 1 191 ? -18.317 -7.237 -13.777 1.00 46.66 171 SER B C 1
ATOM 2684 O O . SER B 1 191 ? -19.010 -7.637 -12.849 1.00 48.07 171 SER B O 1
ATOM 2687 N N . VAL B 1 192 ? -17.085 -7.655 -14.017 1.00 39.65 172 VAL B N 1
ATOM 2688 C CA . VAL B 1 192 ? -16.423 -8.665 -13.222 1.00 39.34 172 VAL B CA 1
ATOM 2689 C C . VAL B 1 192 ? -16.651 -8.580 -11.706 1.00 39.32 172 VAL B C 1
ATOM 2690 O O . VAL B 1 192 ? -16.898 -9.597 -11.082 1.00 39.68 172 VAL B O 1
ATOM 2694 N N . PHE B 1 193 ? -16.581 -7.394 -11.106 1.00 36.55 173 PHE B N 1
ATOM 2695 C CA . PHE B 1 193 ? -16.769 -7.295 -9.665 1.00 40.39 173 PHE B CA 1
ATOM 2696 C C . PHE B 1 193 ? -18.207 -7.454 -9.206 1.00 45.66 173 PHE B C 1
ATOM 2697 O O . PHE B 1 193 ? -18.564 -7.135 -8.060 1.00 39.92 173 PHE B O 1
ATOM 2705 N N . ASP B 1 194 ? -19.042 -7.951 -10.100 1.00 44.99 174 ASP B N 1
ATOM 2706 C CA . ASP B 1 194 ? -20.429 -8.182 -9.754 1.00 49.53 174 ASP B CA 1
ATOM 2707 C C . ASP B 1 194 ? -20.534 -9.638 -9.371 1.00 43.09 174 ASP B C 1
ATOM 2708 O O . ASP B 1 194 ? -21.446 -10.015 -8.636 1.00 42.05 174 ASP B O 1
ATOM 2713 N N . LEU B 1 195 ? -19.574 -10.438 -9.853 1.00 35.74 175 LEU B N 1
ATOM 2714 C CA . LEU B 1 195 ? -19.524 -11.866 -9.548 1.00 29.46 175 LEU B CA 1
ATOM 2715 C C . LEU B 1 195 ? -19.600 -12.060 -8.024 1.00 31.21 175 LEU B C 1
ATOM 2716 O O . LEU B 1 195 ? -18.866 -11.421 -7.270 1.00 24.20 175 LEU B O 1
ATOM 2721 N N . ARG B 1 196 ? -20.539 -12.902 -7.588 1.00 25.85 176 ARG B N 1
ATOM 2722 C CA . ARG B 1 196 ? -20.737 -13.182 -6.176 1.00 27.95 176 ARG B CA 1
ATOM 2723 C C . ARG B 1 196 ? -20.486 -14.660 -5.889 1.00 31.41 176 ARG B C 1
ATOM 2724 O O . ARG B 1 196 ? -20.836 -15.520 -6.696 1.00 32.85 176 ARG B O 1
ATOM 2732 N N . ILE B 1 197 ? -19.865 -14.946 -4.751 1.00 27.02 177 ILE B N 1
ATOM 2733 C CA . ILE B 1 197 ? -19.622 -16.321 -4.356 1.00 28.66 177 ILE B CA 1
ATOM 2734 C C . ILE B 1 197 ? -20.556 -16.580 -3.180 1.00 30.57 177 ILE B C 1
ATOM 2735 O O . ILE B 1 197 ? -20.488 -15.911 -2.143 1.00 28.58 177 ILE B O 1
ATOM 2740 N N . HIS B 1 198 ? -21.440 -17.557 -3.352 1.00 36.62 178 HIS B N 1
ATOM 2741 C CA . HIS B 1 198 ? -22.432 -17.867 -2.336 1.00 27.86 178 HIS B CA 1
ATOM 2742 C C . HIS B 1 198 ? -22.088 -18.960 -1.347 1.00 28.26 178 HIS B C 1
ATOM 2743 O O . HIS B 1 198 ? -22.247 -18.785 -0.137 1.00 30.11 178 HIS B O 1
ATOM 2750 N N . GLU B 1 199 ? -21.625 -20.091 -1.853 1.00 30.02 179 GLU B N 1
ATOM 2751 C CA . GLU B 1 199 ? -21.287 -21.206 -0.988 1.00 33.62 179 GLU B CA 1
ATOM 2752 C C . GLU B 1 199 ? -20.017 -21.893 -1.478 1.00 36.20 179 GLU B C 1
ATOM 2753 O O . GLU B 1 199 ? -19.713 -21.885 -2.683 1.00 34.64 179 GLU B O 1
ATOM 2759 N N . VAL B 1 200 ? -19.283 -22.476 -0.534 1.00 36.75 180 VAL B N 1
ATOM 2760 C CA . VAL B 1 200 ? -18.065 -23.227 -0.834 1.00 36.84 180 VAL B CA 1
ATOM 2761 C C . VAL B 1 200 ? -18.371 -24.686 -0.518 1.00 37.77 180 VAL B C 1
ATOM 2762 O O . VAL B 1 200 ? -18.376 -25.092 0.651 1.00 39.59 180 VAL B O 1
ATOM 2766 N N . ILE B 1 201 ? -18.633 -25.476 -1.549 1.00 38.34 181 ILE B N 1
ATOM 2767 C CA . ILE B 1 201 ? -18.952 -26.883 -1.337 1.00 42.00 181 ILE B CA 1
ATOM 2768 C C . ILE B 1 201 ? -17.745 -27.667 -0.825 1.00 42.27 181 ILE B C 1
ATOM 2769 O O . ILE B 1 201 ? -17.846 -28.373 0.172 1.00 47.78 181 ILE B O 1
ATOM 2774 N N . ALA B 1 202 ? -16.606 -27.539 -1.491 1.00 39.81 182 ALA B N 1
ATOM 2775 C CA . ALA B 1 202 ? -15.410 -28.259 -1.059 1.00 36.30 182 ALA B CA 1
ATOM 2776 C C . ALA B 1 202 ? -14.166 -27.473 -1.412 1.00 35.67 182 ALA B C 1
ATOM 2777 O O . ALA B 1 202 ? -14.118 -26.781 -2.440 1.00 29.27 182 ALA B O 1
ATOM 2787 N N . PRO B 1 204 ? -9.510 -27.453 -0.579 1.00 40.23 184 PRO B N 1
ATOM 2788 C CA . PRO B 1 204 ? -8.327 -27.989 0.098 1.00 37.77 184 PRO B CA 1
ATOM 2789 C C . PRO B 1 204 ? -8.014 -27.076 1.280 1.00 37.75 184 PRO B C 1
ATOM 2790 O O . PRO B 1 204 ? -7.850 -25.879 1.082 1.00 37.66 184 PRO B O 1
ATOM 2794 N N . ARG B 1 205 ? -7.929 -27.623 2.491 1.00 31.86 185 ARG B N 1
ATOM 2795 C CA . ARG B 1 205 ? -7.642 -26.823 3.679 1.00 32.58 185 ARG B CA 1
ATOM 2796 C C . ARG B 1 205 ? -6.328 -26.027 3.585 1.00 37.60 185 ARG B C 1
ATOM 2797 O O . ARG B 1 205 ? -6.290 -24.846 3.919 1.00 39.66 185 ARG B O 1
ATOM 2805 N N . PRO B 1 206 ? -5.231 -26.666 3.139 1.00 42.51 186 PRO B N 1
ATOM 2806 C CA . PRO B 1 206 ? -3.958 -25.936 3.026 1.00 42.55 186 PRO B CA 1
ATOM 2807 C C . PRO B 1 206 ? -4.065 -24.666 2.176 1.00 43.16 186 PRO B C 1
ATOM 2808 O O . PRO B 1 206 ? -3.664 -23.610 2.699 1.00 46.29 186 PRO B O 1
ATOM 2821 N N . GLU C 1 22 ? 7.354 -4.952 -52.827 1.00 128.46 2 GLU C N 1
ATOM 2822 C CA . GLU C 1 22 ? 6.138 -4.129 -52.896 1.00 118.89 2 GLU C CA 1
ATOM 2823 C C . GLU C 1 22 ? 4.774 -4.823 -53.080 1.00 113.98 2 GLU C C 1
ATOM 2824 O O . GLU C 1 22 ? 4.709 -6.006 -53.417 1.00 111.95 2 GLU C O 1
ATOM 2830 N N . LYS C 1 23 ? 3.700 -4.048 -52.862 1.00 106.06 3 LYS C N 1
ATOM 2831 C CA . LYS C 1 23 ? 2.296 -4.491 -52.982 1.00 99.02 3 LYS C CA 1
ATOM 2832 C C . LYS C 1 23 ? 1.299 -3.306 -53.044 1.00 98.27 3 LYS C C 1
ATOM 2833 O O . LYS C 1 23 ? 1.695 -2.169 -53.318 1.00 95.81 3 LYS C O 1
ATOM 2839 N N . LYS C 1 24 ? 0.015 -3.563 -52.773 1.00 100.03 4 LYS C N 1
ATOM 2840 C CA . LYS C 1 24 ? -1.009 -2.501 -52.834 1.00 102.25 4 LYS C CA 1
ATOM 2841 C C . LYS C 1 24 ? -2.036 -2.421 -51.678 1.00 104.38 4 LYS C C 1
ATOM 2842 O O . LYS C 1 24 ? -2.381 -3.434 -51.063 1.00 104.80 4 LYS C O 1
ATOM 2848 N N . ILE C 1 25 ? -2.540 -1.207 -51.422 1.00 107.20 5 ILE C N 1
ATOM 2849 C CA . ILE C 1 25 ? -3.484 -0.935 -50.325 1.00 109.54 5 ILE C CA 1
ATOM 2850 C C . ILE C 1 25 ? -4.505 0.196 -50.650 1.00 106.69 5 ILE C C 1
ATOM 2851 O O . ILE C 1 25 ? -4.440 0.778 -51.731 1.00 103.35 5 ILE C O 1
ATOM 2856 N N . CYS C 1 26 ? -5.429 0.509 -49.727 1.00 103.08 6 CYS C N 1
ATOM 2857 C CA . CYS C 1 26 ? -6.463 1.550 -49.945 1.00 101.69 6 CYS C CA 1
ATOM 2858 C C . CYS C 1 26 ? -6.804 2.459 -48.743 1.00 97.57 6 CYS C C 1
ATOM 2859 O O . CYS C 1 26 ? -6.497 2.109 -47.608 1.00 95.53 6 CYS C O 1
ATOM 2862 N N . TYR C 1 27 ? -7.468 3.599 -48.988 1.00 93.33 7 TYR C N 1
ATOM 2863 C CA . TYR C 1 27 ? -7.783 4.561 -47.911 1.00 92.29 7 TYR C CA 1
ATOM 2864 C C . TYR C 1 27 ? -9.169 5.232 -47.914 1.00 86.59 7 TYR C C 1
ATOM 2865 O O . TYR C 1 27 ? -9.435 6.132 -48.710 1.00 85.59 7 TYR C O 1
ATOM 2874 N N . PHE C 1 28 ? -10.020 4.830 -46.974 1.00 82.32 8 PHE C N 1
ATOM 2875 C CA . PHE C 1 28 ? -11.380 5.369 -46.859 1.00 82.66 8 PHE C CA 1
ATOM 2876 C C . PHE C 1 28 ? -11.399 6.830 -46.427 1.00 81.30 8 PHE C C 1
ATOM 2877 O O . PHE C 1 28 ? -10.607 7.239 -45.581 1.00 76.24 8 PHE C O 1
ATOM 2885 N N . GLU C 1 29 ? -12.303 7.616 -47.013 1.00 89.58 9 GLU C N 1
ATOM 2886 C CA . GLU C 1 29 ? -12.403 9.034 -46.669 1.00 98.00 9 GLU C CA 1
ATOM 2887 C C . GLU C 1 29 ? -12.958 9.213 -45.258 1.00 101.01 9 GLU C C 1
ATOM 2888 O O . GLU C 1 29 ? -12.322 9.830 -44.412 1.00 103.64 9 GLU C O 1
ATOM 2894 N N . GLU C 1 30 ? -14.154 8.699 -45.012 1.00 107.98 10 GLU C N 1
ATOM 2895 C CA . GLU C 1 30 ? -14.764 8.794 -43.697 1.00 111.39 10 GLU C CA 1
ATOM 2896 C C . GLU C 1 30 ? -15.042 7.328 -43.282 1.00 109.73 10 GLU C C 1
ATOM 2897 O O . GLU C 1 30 ? -15.110 6.446 -44.138 1.00 112.92 10 GLU C O 1
ATOM 2903 N N . PRO C 1 31 ? -15.169 7.047 -41.967 1.00 112.81 11 PRO C N 1
ATOM 2904 C CA . PRO C 1 31 ? -15.409 5.727 -41.346 1.00 113.48 11 PRO C CA 1
ATOM 2905 C C . PRO C 1 31 ? -16.792 5.053 -41.431 1.00 112.57 11 PRO C C 1
ATOM 2906 O O . PRO C 1 31 ? -17.822 5.733 -41.493 1.00 115.57 11 PRO C O 1
ATOM 2910 N N . GLY C 1 32 ? -16.817 3.713 -41.430 1.00 114.21 12 GLY C N 1
ATOM 2911 C CA . GLY C 1 32 ? -18.105 3.030 -41.403 1.00 115.25 12 GLY C CA 1
ATOM 2912 C C . GLY C 1 32 ? -18.596 1.793 -42.141 1.00 113.80 12 GLY C C 1
ATOM 2913 O O . GLY C 1 32 ? -17.870 0.914 -42.632 1.00 114.83 12 GLY C O 1
ATOM 2914 N N . LYS C 1 33 ? -19.924 1.784 -42.156 1.00 109.35 13 LYS C N 1
ATOM 2915 C CA . LYS C 1 33 ? -20.802 0.794 -42.753 1.00 106.74 13 LYS C CA 1
ATOM 2916 C C . LYS C 1 33 ? -20.545 0.652 -44.261 1.00 100.46 13 LYS C C 1
ATOM 2917 O O . LYS C 1 33 ? -20.168 -0.423 -44.748 1.00 99.93 13 LYS C O 1
ATOM 2923 N N . GLU C 1 34 ? -20.746 1.765 -44.968 1.00 90.69 14 GLU C N 1
ATOM 2924 C CA . GLU C 1 34 ? -20.584 1.866 -46.416 1.00 84.66 14 GLU C CA 1
ATOM 2925 C C . GLU C 1 34 ? -19.220 1.482 -46.991 1.00 81.52 14 GLU C C 1
ATOM 2926 O O . GLU C 1 34 ? -18.862 1.956 -48.064 1.00 75.76 14 GLU C O 1
ATOM 2932 N N . ASN C 1 35 ? -18.467 0.622 -46.319 1.00 77.07 15 ASN C N 1
ATOM 2933 C CA . ASN C 1 35 ? -17.158 0.269 -46.840 1.00 75.52 15 ASN C CA 1
ATOM 2934 C C . ASN C 1 35 ? -16.876 -1.209 -46.877 1.00 75.21 15 ASN C C 1
ATOM 2935 O O . ASN C 1 35 ? -16.000 -1.638 -47.639 1.00 70.05 15 ASN C O 1
ATOM 2940 N N . THR C 1 36 ? -17.573 -1.985 -46.046 1.00 78.46 16 THR C N 1
ATOM 2941 C CA . THR C 1 36 ? -17.374 -3.433 -46.024 1.00 83.47 16 THR C CA 1
ATOM 2942 C C . THR C 1 36 ? -17.430 -4.049 -47.432 1.00 80.30 16 THR C C 1
ATOM 2943 O O . THR C 1 36 ? -16.714 -4.998 -47.715 1.00 80.73 16 THR C O 1
ATOM 2947 N N . GLU C 1 37 ? -18.264 -3.515 -48.322 1.00 79.16 17 GLU C N 1
ATOM 2948 C CA . GLU C 1 37 ? -18.324 -4.050 -49.681 1.00 76.28 17 GLU C CA 1
ATOM 2949 C C . GLU C 1 37 ? -16.941 -3.837 -50.288 1.00 70.93 17 GLU C C 1
ATOM 2950 O O . GLU C 1 37 ? -16.192 -4.792 -50.567 1.00 62.61 17 GLU C O 1
ATOM 2956 N N . ARG C 1 38 ? -16.608 -2.560 -50.463 1.00 66.75 18 ARG C N 1
ATOM 2957 C CA . ARG C 1 38 ? -15.327 -2.182 -51.031 1.00 68.56 18 ARG C CA 1
ATOM 2958 C C . ARG C 1 38 ? -14.261 -2.905 -50.234 1.00 68.50 18 ARG C C 1
ATOM 2959 O O . ARG C 1 38 ? -13.342 -3.507 -50.810 1.00 62.71 18 ARG C O 1
ATOM 2967 N N . VAL C 1 39 ? -14.387 -2.854 -48.906 1.00 64.62 19 VAL C N 1
ATOM 2968 C CA . VAL C 1 39 ? -13.421 -3.534 -48.065 1.00 64.05 19 VAL C CA 1
ATOM 2969 C C . VAL C 1 39 ? -13.447 -5.000 -48.497 1.00 66.31 19 VAL C C 1
ATOM 2970 O O . VAL C 1 39 ? -12.508 -5.481 -49.126 1.00 61.09 19 VAL C O 1
ATOM 2974 N N . LEU C 1 40 ? -14.539 -5.691 -48.176 1.00 74.44 20 LEU C N 1
ATOM 2975 C CA . LEU C 1 40 ? -14.723 -7.109 -48.495 1.00 83.49 20 LEU C CA 1
ATOM 2976 C C . LEU C 1 40 ? -14.175 -7.541 -49.834 1.00 84.75 20 LEU C C 1
ATOM 2977 O O . LEU C 1 40 ? -13.315 -8.413 -49.934 1.00 83.27 20 LEU C O 1
ATOM 2982 N N . GLU C 1 41 ? -14.737 -6.949 -50.871 1.00 85.01 21 GLU C N 1
ATOM 2983 C CA . GLU C 1 41 ? -14.329 -7.237 -52.226 1.00 87.40 21 GLU C CA 1
ATOM 2984 C C . GLU C 1 41 ? -12.811 -7.169 -52.274 1.00 84.84 21 GLU C C 1
ATOM 2985 O O . GLU C 1 41 ? -12.141 -8.168 -52.541 1.00 81.62 21 GLU C O 1
ATOM 2991 N N . LEU C 1 42 ? -12.280 -5.985 -51.991 1.00 83.25 22 LEU C N 1
ATOM 2992 C CA . LEU C 1 42 ? -10.846 -5.763 -51.991 1.00 81.12 22 LEU C CA 1
ATOM 2993 C C . LEU C 1 42 ? -10.127 -6.622 -50.957 1.00 78.35 22 LEU C C 1
ATOM 2994 O O . LEU C 1 42 ? -9.042 -7.161 -51.235 1.00 74.47 22 LEU C O 1
ATOM 2999 N N . VAL C 1 43 ? -10.714 -6.754 -49.767 1.00 75.90 23 VAL C N 1
ATOM 3000 C CA . VAL C 1 43 ? -10.078 -7.569 -48.740 1.00 75.12 23 VAL C CA 1
ATOM 3001 C C . VAL C 1 43 ? -10.005 -8.977 -49.283 1.00 76.76 23 VAL C C 1
ATOM 3002 O O . VAL C 1 43 ? -9.024 -9.691 -49.071 1.00 72.86 23 VAL C O 1
ATOM 3006 N N . GLY C 1 44 ? -11.039 -9.357 -50.023 1.00 78.44 24 GLY C N 1
ATOM 3007 C CA . GLY C 1 44 ? -11.048 -10.672 -50.622 1.00 82.39 24 GLY C CA 1
ATOM 3008 C C . GLY C 1 44 ? -9.985 -10.760 -51.707 1.00 85.80 24 GLY C C 1
ATOM 3009 O O . GLY C 1 44 ? -9.052 -11.562 -51.609 1.00 86.59 24 GLY C O 1
ATOM 3010 N N . GLU C 1 45 ? -10.129 -9.939 -52.747 1.00 84.59 25 GLU C N 1
ATOM 3011 C CA . GLU C 1 45 ? -9.171 -9.924 -53.853 1.00 86.13 25 GLU C CA 1
ATOM 3012 C C . GLU C 1 45 ? -7.764 -10.119 -53.327 1.00 85.69 25 GLU C C 1
ATOM 3013 O O . GLU C 1 45 ? -7.084 -11.105 -53.630 1.00 81.52 25 GLU C O 1
ATOM 3019 N N . ARG C 1 46 ? -7.332 -9.140 -52.543 1.00 86.02 26 ARG C N 1
ATOM 3020 C CA . ARG C 1 46 ? -6.014 -9.174 -51.950 1.00 86.17 26 ARG C CA 1
ATOM 3021 C C . ARG C 1 46 ? -5.879 -10.498 -51.192 1.00 84.06 26 ARG C C 1
ATOM 3022 O O . ARG C 1 46 ? -4.946 -11.273 -51.435 1.00 79.33 26 ARG C O 1
ATOM 3030 N N . ALA C 1 47 ? -6.826 -10.765 -50.293 1.00 85.47 27 ALA C N 1
ATOM 3031 C CA . ALA C 1 47 ? -6.800 -11.997 -49.513 1.00 86.98 27 ALA C CA 1
ATOM 3032 C C . ALA C 1 47 ? -6.526 -13.166 -50.447 1.00 89.51 27 ALA C C 1
ATOM 3033 O O . ALA C 1 47 ? -5.641 -13.990 -50.193 1.00 89.68 27 ALA C O 1
ATOM 3035 N N . ASP C 1 48 ? -7.276 -13.209 -51.547 1.00 93.46 28 ASP C N 1
ATOM 3036 C CA . ASP C 1 48 ? -7.135 -14.265 -52.544 1.00 95.71 28 ASP C CA 1
ATOM 3037 C C . ASP C 1 48 ? -5.768 -14.187 -53.207 1.00 95.14 28 ASP C C 1
ATOM 3038 O O . ASP C 1 48 ? -4.991 -15.150 -53.152 1.00 94.74 28 ASP C O 1
ATOM 3043 N N . GLN C 1 49 ? -5.474 -13.040 -53.818 1.00 90.22 29 GLN C N 1
ATOM 3044 C CA . GLN C 1 49 ? -4.202 -12.841 -54.497 1.00 85.37 29 GLN C CA 1
ATOM 3045 C C . GLN C 1 49 ? -3.030 -13.239 -53.628 1.00 83.54 29 GLN C C 1
ATOM 3046 O O . GLN C 1 49 ? -2.015 -13.714 -54.130 1.00 81.18 29 GLN C O 1
ATOM 3052 N N . LEU C 1 50 ? -3.163 -13.054 -52.319 1.00 82.97 30 LEU C N 1
ATOM 3053 C CA . LEU C 1 50 ? -2.064 -13.393 -51.432 1.00 81.48 30 LEU C CA 1
ATOM 3054 C C . LEU C 1 50 ? -1.972 -14.898 -51.180 1.00 83.48 30 LEU C C 1
ATOM 3055 O O . LEU C 1 50 ? -0.876 -15.434 -50.981 1.00 80.39 30 LEU C O 1
ATOM 3060 N N . GLY C 1 51 ? -3.117 -15.579 -51.205 1.00 83.57 31 GLY C N 1
ATOM 3061 C CA . GLY C 1 51 ? -3.134 -17.023 -51.025 1.00 84.99 31 GLY C CA 1
ATOM 3062 C C . GLY C 1 51 ? -2.705 -17.607 -49.690 1.00 88.03 31 GLY C C 1
ATOM 3063 O O . GLY C 1 51 ? -1.512 -17.784 -49.421 1.00 85.02 31 GLY C O 1
ATOM 3064 N N . ILE C 1 52 ? -3.699 -17.926 -48.864 1.00 94.70 32 ILE C N 1
ATOM 3065 C CA . ILE C 1 52 ? -3.494 -18.510 -47.535 1.00 104.25 32 ILE C CA 1
ATOM 3066 C C . ILE C 1 52 ? -4.669 -19.448 -47.197 1.00 108.78 32 ILE C C 1
ATOM 3067 O O . ILE C 1 52 ? -5.725 -19.365 -47.831 1.00 114.92 32 ILE C O 1
ATOM 3072 N N . ARG C 1 53 ? -4.488 -20.324 -46.202 1.00 112.33 33 ARG C N 1
ATOM 3073 C CA . ARG C 1 53 ? -5.538 -21.267 -45.788 1.00 113.34 33 ARG C CA 1
ATOM 3074 C C . ARG C 1 53 ? -6.120 -21.077 -44.382 1.00 109.57 33 ARG C C 1
ATOM 3075 O O . ARG C 1 53 ? -6.662 -22.033 -43.829 1.00 110.47 33 ARG C O 1
ATOM 3083 N N . ASN C 1 54 ? -6.009 -19.882 -43.800 1.00 103.68 34 ASN C N 1
ATOM 3084 C CA . ASN C 1 54 ? -6.554 -19.618 -42.459 1.00 94.21 34 ASN C CA 1
ATOM 3085 C C . ASN C 1 54 ? -6.986 -18.152 -42.301 1.00 90.12 34 ASN C C 1
ATOM 3086 O O . ASN C 1 54 ? -6.201 -17.246 -42.552 1.00 88.86 34 ASN C O 1
ATOM 3091 N N . PHE C 1 55 ? -8.247 -17.921 -41.923 1.00 87.58 35 PHE C N 1
ATOM 3092 C CA . PHE C 1 55 ? -8.799 -16.553 -41.813 1.00 86.84 35 PHE C CA 1
ATOM 3093 C C . PHE C 1 55 ? -9.515 -16.203 -40.450 1.00 84.72 35 PHE C C 1
ATOM 3094 O O . PHE C 1 55 ? -9.610 -17.053 -39.556 1.00 82.68 35 PHE C O 1
ATOM 3102 N N . VAL C 1 56 ? -10.009 -14.955 -40.310 1.00 82.62 36 VAL C N 1
ATOM 3103 C CA . VAL C 1 56 ? -10.728 -14.454 -39.095 1.00 80.89 36 VAL C CA 1
ATOM 3104 C C . VAL C 1 56 ? -11.426 -13.079 -39.237 1.00 75.85 36 VAL C C 1
ATOM 3105 O O . VAL C 1 56 ? -10.830 -12.172 -39.802 1.00 75.20 36 VAL C O 1
ATOM 3109 N N . VAL C 1 57 ? -12.634 -12.884 -38.687 1.00 73.82 37 VAL C N 1
ATOM 3110 C CA . VAL C 1 57 ? -13.289 -11.560 -38.798 1.00 74.63 37 VAL C CA 1
ATOM 3111 C C . VAL C 1 57 ? -14.186 -11.072 -37.641 1.00 73.17 37 VAL C C 1
ATOM 3112 O O . VAL C 1 57 ? -14.504 -11.834 -36.751 1.00 70.13 37 VAL C O 1
ATOM 3116 N N . ALA C 1 58 ? -14.614 -9.804 -37.681 1.00 70.62 38 ALA C N 1
ATOM 3117 C CA . ALA C 1 58 ? -15.403 -9.205 -36.596 1.00 74.34 38 ALA C CA 1
ATOM 3118 C C . ALA C 1 58 ? -16.835 -8.737 -36.880 1.00 75.76 38 ALA C C 1
ATOM 3119 O O . ALA C 1 58 ? -17.059 -7.553 -37.141 1.00 75.24 38 ALA C O 1
ATOM 3121 N N . SER C 1 59 ? -17.811 -9.646 -36.806 1.00 79.53 39 SER C N 1
ATOM 3122 C CA . SER C 1 59 ? -19.216 -9.258 -37.003 1.00 82.69 39 SER C CA 1
ATOM 3123 C C . SER C 1 59 ? -20.075 -9.515 -35.760 1.00 84.93 39 SER C C 1
ATOM 3124 O O . SER C 1 59 ? -20.288 -10.668 -35.362 1.00 87.38 39 SER C O 1
ATOM 3127 N N . VAL C 1 60 ? -20.574 -8.432 -35.161 1.00 86.41 40 VAL C N 1
ATOM 3128 C CA . VAL C 1 60 ? -21.408 -8.519 -33.958 1.00 87.02 40 VAL C CA 1
ATOM 3129 C C . VAL C 1 60 ? -22.798 -9.087 -34.236 1.00 86.84 40 VAL C C 1
ATOM 3130 O O . VAL C 1 60 ? -23.531 -9.421 -33.303 1.00 86.51 40 VAL C O 1
ATOM 3134 N N . SER C 1 61 ? -23.159 -9.186 -35.515 1.00 85.15 41 SER C N 1
ATOM 3135 C CA . SER C 1 61 ? -24.451 -9.745 -35.905 1.00 80.97 41 SER C CA 1
ATOM 3136 C C . SER C 1 61 ? -24.212 -10.970 -36.786 1.00 77.92 41 SER C C 1
ATOM 3137 O O . SER C 1 61 ? -24.906 -11.980 -36.658 1.00 78.69 41 SER C O 1
ATOM 3140 N N . GLY C 1 62 ? -23.213 -10.875 -37.661 1.00 74.10 42 GLY C N 1
ATOM 3141 C CA . GLY C 1 62 ? -22.890 -11.973 -38.552 1.00 72.05 42 GLY C CA 1
ATOM 3142 C C . GLY C 1 62 ? -22.876 -11.614 -40.034 1.00 71.89 42 GLY C C 1
ATOM 3143 O O . GLY C 1 62 ? -22.114 -12.226 -40.798 1.00 66.61 42 GLY C O 1
ATOM 3144 N N . GLU C 1 63 ? -23.711 -10.642 -40.433 1.00 72.41 43 GLU C N 1
ATOM 3145 C CA . GLU C 1 63 ? -23.820 -10.200 -41.828 1.00 73.37 43 GLU C CA 1
ATOM 3146 C C . GLU C 1 63 ? -22.460 -10.121 -42.481 1.00 72.81 43 GLU C C 1
ATOM 3147 O O . GLU C 1 63 ? -22.113 -10.960 -43.295 1.00 75.57 43 GLU C O 1
ATOM 3153 N N . THR C 1 64 ? -21.698 -9.101 -42.114 1.00 72.47 44 THR C N 1
ATOM 3154 C CA . THR C 1 64 ? -20.368 -8.877 -42.646 1.00 73.41 44 THR C CA 1
ATOM 3155 C C . THR C 1 64 ? -19.530 -10.159 -42.796 1.00 75.00 44 THR C C 1
ATOM 3156 O O . THR C 1 64 ? -18.588 -10.197 -43.584 1.00 77.05 44 THR C O 1
ATOM 3160 N N . ALA C 1 65 ? -19.864 -11.207 -42.048 1.00 76.62 45 ALA C N 1
ATOM 3161 C CA . ALA C 1 65 ? -19.145 -12.481 -42.164 1.00 80.37 45 ALA C CA 1
ATOM 3162 C C . ALA C 1 65 ? -19.945 -13.383 -43.111 1.00 83.63 45 ALA C C 1
ATOM 3163 O O . ALA C 1 65 ? -19.457 -14.424 -43.571 1.00 82.36 45 ALA C O 1
ATOM 3165 N N . LEU C 1 66 ? -21.183 -12.968 -43.376 1.00 85.98 46 LEU C N 1
ATOM 3166 C CA . LEU C 1 66 ? -22.087 -13.651 -44.301 1.00 91.58 46 LEU C CA 1
ATOM 3167 C C . LEU C 1 66 ? -21.508 -13.311 -45.665 1.00 89.92 46 LEU C C 1
ATOM 3168 O O . LEU C 1 66 ? -21.145 -14.194 -46.442 1.00 87.07 46 LEU C O 1
ATOM 3173 N N . ARG C 1 67 ? -21.411 -12.014 -45.939 1.00 88.23 47 ARG C N 1
ATOM 3174 C CA . ARG C 1 67 ? -20.861 -11.563 -47.204 1.00 89.41 47 ARG C CA 1
ATOM 3175 C C . ARG C 1 67 ? -19.499 -12.213 -47.462 1.00 85.77 47 ARG C C 1
ATOM 3176 O O . ARG C 1 67 ? -19.153 -12.502 -48.603 1.00 82.83 47 ARG C O 1
ATOM 3184 N N . LEU C 1 68 ? -18.735 -12.453 -46.400 1.00 85.36 48 LEU C N 1
ATOM 3185 C CA . LEU C 1 68 ? -17.401 -13.046 -46.541 1.00 88.53 48 LEU C CA 1
ATOM 3186 C C . LEU C 1 68 ? -17.397 -14.547 -46.838 1.00 87.79 48 LEU C C 1
ATOM 3187 O O . LEU C 1 68 ? -16.724 -14.999 -47.767 1.00 85.60 48 LEU C O 1
ATOM 3192 N N . SER C 1 69 ? -18.121 -15.314 -46.033 1.00 93.45 49 SER C N 1
ATOM 3193 C CA . SER C 1 69 ? -18.209 -16.764 -46.195 1.00 99.77 49 SER C CA 1
ATOM 3194 C C . SER C 1 69 ? -18.023 -17.296 -47.633 1.00 108.14 49 SER C C 1
ATOM 3195 O O . SER C 1 69 ? -17.133 -18.115 -47.891 1.00 110.65 49 SER C O 1
ATOM 3198 N N . GLU C 1 70 ? -18.854 -16.811 -48.556 1.00 115.59 50 GLU C N 1
ATOM 3199 C CA . GLU C 1 70 ? -18.853 -17.228 -49.965 1.00 121.79 50 GLU C CA 1
ATOM 3200 C C . GLU C 1 70 ? -17.739 -16.747 -50.895 1.00 123.90 50 GLU C C 1
ATOM 3201 O O . GLU C 1 70 ? -17.852 -16.913 -52.110 1.00 124.54 50 GLU C O 1
ATOM 3215 N N . VAL C 1 72 ? -14.126 -17.200 -50.001 1.00 128.28 52 VAL C N 1
ATOM 3216 C CA . VAL C 1 72 ? -12.829 -17.719 -49.582 1.00 129.62 52 VAL C CA 1
ATOM 3217 C C . VAL C 1 72 ? -12.808 -19.215 -49.312 1.00 127.10 52 VAL C C 1
ATOM 3218 O O . VAL C 1 72 ? -13.853 -19.814 -49.079 1.00 125.09 52 VAL C O 1
ATOM 3222 N N . GLU C 1 73 ? -11.610 -19.807 -49.323 1.00 127.21 53 GLU C N 1
ATOM 3223 C CA . GLU C 1 73 ? -11.458 -21.250 -49.104 1.00 128.36 53 GLU C CA 1
ATOM 3224 C C . GLU C 1 73 ? -10.548 -21.681 -47.944 1.00 127.97 53 GLU C C 1
ATOM 3225 O O . GLU C 1 73 ? -9.382 -21.293 -47.873 1.00 128.52 53 GLU C O 1
ATOM 3231 N N . GLY C 1 74 ? -11.084 -22.506 -47.047 1.00 126.71 54 GLY C N 1
ATOM 3232 C CA . GLY C 1 74 ? -10.298 -22.973 -45.920 1.00 123.86 54 GLY C CA 1
ATOM 3233 C C . GLY C 1 74 ? -10.922 -22.779 -44.547 1.00 120.49 54 GLY C C 1
ATOM 3234 O O . GLY C 1 74 ? -11.869 -23.473 -44.171 1.00 123.97 54 GLY C O 1
ATOM 3235 N N . ASN C 1 75 ? -10.410 -21.804 -43.802 1.00 112.41 55 ASN C N 1
ATOM 3236 C CA . ASN C 1 75 ? -10.888 -21.563 -42.446 1.00 102.48 55 ASN C CA 1
ATOM 3237 C C . ASN C 1 75 ? -11.348 -20.145 -42.095 1.00 99.89 55 ASN C C 1
ATOM 3238 O O . ASN C 1 75 ? -10.558 -19.375 -41.576 1.00 99.41 55 ASN C O 1
ATOM 3243 N N . ILE C 1 76 ? -12.608 -19.798 -42.367 1.00 97.08 56 ILE C N 1
ATOM 3244 C CA . ILE C 1 76 ? -13.137 -18.475 -41.977 1.00 94.78 56 ILE C CA 1
ATOM 3245 C C . ILE C 1 76 ? -13.607 -18.680 -40.512 1.00 91.24 56 ILE C C 1
ATOM 3246 O O . ILE C 1 76 ? -13.791 -19.821 -40.077 1.00 90.92 56 ILE C O 1
ATOM 3251 N N . VAL C 1 77 ? -13.789 -17.601 -39.750 1.00 87.76 57 VAL C N 1
ATOM 3252 C CA . VAL C 1 77 ? -14.278 -17.701 -38.366 1.00 85.19 57 VAL C CA 1
ATOM 3253 C C . VAL C 1 77 ? -14.866 -16.344 -38.029 1.00 86.50 57 VAL C C 1
ATOM 3254 O O . VAL C 1 77 ? -14.313 -15.324 -38.435 1.00 92.25 57 VAL C O 1
ATOM 3258 N N . SER C 1 78 ? -15.972 -16.308 -37.291 1.00 90.83 58 SER C N 1
ATOM 3259 C CA . SER C 1 78 ? -16.591 -15.016 -36.987 1.00 93.18 58 SER C CA 1
ATOM 3260 C C . SER C 1 78 ? -16.835 -14.693 -35.515 1.00 91.75 58 SER C C 1
ATOM 3261 O O . SER C 1 78 ? -17.954 -14.808 -35.014 1.00 92.63 58 SER C O 1
ATOM 3264 N N . VAL C 1 79 ? -15.769 -14.270 -34.839 1.00 85.88 59 VAL C N 1
ATOM 3265 C CA . VAL C 1 79 ? -15.842 -13.873 -33.442 1.00 78.05 59 VAL C CA 1
ATOM 3266 C C . VAL C 1 79 ? -16.848 -12.735 -33.314 1.00 76.68 59 VAL C C 1
ATOM 3267 O O . VAL C 1 79 ? -16.968 -11.887 -34.197 1.00 78.32 59 VAL C O 1
ATOM 3271 N 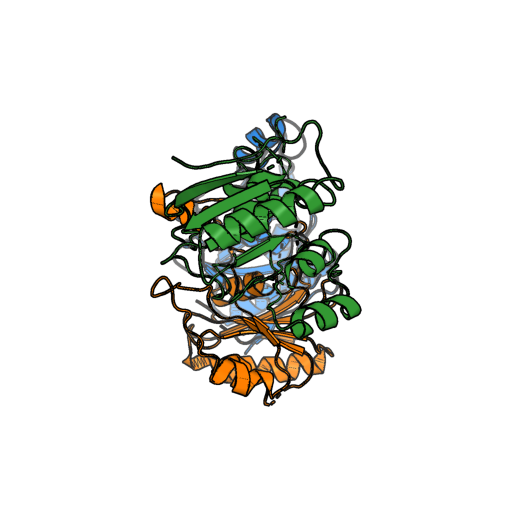N . THR C 1 80 ? -17.579 -12.715 -32.210 1.00 74.71 60 THR C N 1
ATOM 3272 C CA . THR C 1 80 ? -18.543 -11.639 -32.001 1.00 71.31 60 THR C CA 1
ATOM 3273 C C . THR C 1 80 ? -18.423 -11.066 -30.585 1.00 66.39 60 THR C C 1
ATOM 3274 O O . THR C 1 80 ? -17.594 -11.509 -29.795 1.00 66.91 60 THR C O 1
ATOM 3278 N N . HIS C 1 81 ? -19.254 -10.075 -30.282 1.00 64.93 61 HIS C N 1
ATOM 3279 C CA . HIS C 1 81 ? -19.286 -9.451 -28.963 1.00 67.29 61 HIS C CA 1
ATOM 3280 C C . HIS C 1 81 ? -19.533 -10.475 -27.846 1.00 65.50 61 HIS C C 1
ATOM 3281 O O . HIS C 1 81 ? -20.491 -11.260 -27.917 1.00 65.60 61 HIS C O 1
ATOM 3288 N N . HIS C 1 82 ? -18.681 -10.450 -26.817 1.00 60.98 62 HIS C N 1
ATOM 3289 C CA . HIS C 1 82 ? -18.834 -11.341 -25.667 1.00 56.36 62 HIS C CA 1
ATOM 3290 C C . HIS C 1 82 ? -20.223 -11.077 -25.077 1.00 55.76 62 HIS C C 1
ATOM 3291 O O . HIS C 1 82 ? -20.700 -9.939 -25.061 1.00 56.04 62 HIS C O 1
ATOM 3298 N N . ALA C 1 83 ? -20.876 -12.126 -24.598 1.00 53.43 63 ALA C N 1
ATOM 3299 C CA . ALA C 1 83 ? -22.199 -11.964 -24.014 1.00 57.22 63 ALA C CA 1
ATOM 3300 C C . ALA C 1 83 ? -22.180 -10.875 -22.927 1.00 55.19 63 ALA C C 1
ATOM 3301 O O . ALA C 1 83 ? -21.198 -10.731 -22.204 1.00 56.33 63 ALA C O 1
ATOM 3303 N N . GLY C 1 84 ? -23.261 -10.110 -22.821 1.00 58.48 64 GLY C N 1
ATOM 3304 C CA . GLY C 1 84 ? -23.335 -9.073 -21.806 1.00 60.10 64 GLY C CA 1
ATOM 3305 C C . GLY C 1 84 ? -22.716 -7.763 -22.239 1.00 64.26 64 GLY C C 1
ATOM 3306 O O . GLY C 1 84 ? -22.656 -6.802 -21.466 1.00 64.27 64 GLY C O 1
ATOM 3307 N N . PHE C 1 85 ? -22.260 -7.713 -23.485 1.00 68.63 65 PHE C N 1
ATOM 3308 C CA . PHE C 1 85 ? -21.649 -6.500 -24.014 1.00 70.86 65 PHE C CA 1
ATOM 3309 C C . PHE C 1 85 ? -22.680 -5.375 -23.983 1.00 74.56 65 PHE C C 1
ATOM 3310 O O . PHE C 1 85 ? -22.329 -4.201 -23.780 1.00 72.82 65 PHE C O 1
ATOM 3318 N N . ARG C 1 86 ? -23.953 -5.740 -24.153 1.00 75.58 66 ARG C N 1
ATOM 3319 C CA . ARG C 1 86 ? -25.041 -4.761 -24.162 1.00 77.00 66 ARG C CA 1
ATOM 3320 C C . ARG C 1 86 ? -25.966 -4.902 -22.962 1.00 78.40 66 ARG C C 1
ATOM 3321 O O . ARG C 1 86 ? -26.414 -3.904 -22.390 1.00 76.18 66 ARG C O 1
ATOM 3329 N N . GLU C 1 87 ? -26.281 -6.148 -22.618 1.00 80.95 67 GLU C N 1
ATOM 3330 C CA . GLU C 1 87 ? -27.150 -6.461 -21.486 1.00 82.33 67 GLU C CA 1
ATOM 3331 C C . GLU C 1 87 ? -26.652 -7.781 -20.949 1.00 82.58 67 GLU C C 1
ATOM 3332 O O . GLU C 1 87 ? -26.257 -8.649 -21.724 1.00 81.30 67 GLU C O 1
ATOM 3338 N N . LYS C 1 88 ? -26.681 -7.940 -19.633 1.00 82.35 68 LYS C N 1
ATOM 3339 C CA . LYS C 1 88 ? -26.210 -9.167 -18.997 1.00 83.45 68 LYS C CA 1
ATOM 3340 C C . LYS C 1 88 ? -26.672 -10.468 -19.663 1.00 84.12 68 LYS C C 1
ATOM 3341 O O . LYS C 1 88 ? -27.869 -10.694 -19.843 1.00 82.21 68 LYS C O 1
ATOM 3347 N N . GLY C 1 89 ? -25.710 -11.312 -20.035 1.00 86.31 69 GLY C N 1
ATOM 3348 C CA . GLY C 1 89 ? -26.010 -12.601 -20.640 1.00 89.06 69 GLY C CA 1
ATOM 3349 C C . GLY C 1 89 ? -26.779 -12.594 -21.936 1.00 91.58 69 GLY C C 1
ATOM 3350 O O . GLY C 1 89 ? -27.716 -13.375 -22.120 1.00 96.01 69 GLY C O 1
ATOM 3351 N N . GLN C 1 90 ? -26.382 -11.714 -22.842 1.00 92.87 70 GLN C N 1
ATOM 3352 C CA . GLN C 1 90 ? -27.046 -11.638 -24.125 1.00 92.18 70 GLN C CA 1
ATOM 3353 C C . GLN C 1 90 ? -26.033 -11.463 -25.255 1.00 89.53 70 GLN C C 1
ATOM 3354 O O . GLN C 1 90 ? -25.595 -10.346 -25.559 1.00 87.47 70 GLN C O 1
ATOM 3360 N N . LEU C 1 91 ? -25.617 -12.590 -25.830 1.00 87.38 71 LEU C N 1
ATOM 3361 C CA . LEU C 1 91 ? -24.691 -12.569 -26.956 1.00 88.92 71 LEU C CA 1
ATOM 3362 C C . LEU C 1 91 ? -25.557 -12.013 -28.068 1.00 90.90 71 LEU C C 1
ATOM 3363 O O . LEU C 1 91 ? -26.780 -12.028 -27.953 1.00 89.12 71 LEU C O 1
ATOM 3368 N N . GLU C 1 92 ? -24.959 -11.525 -29.145 1.00 95.02 72 GLU C N 1
ATOM 3369 C CA . GLU C 1 92 ? -25.778 -10.951 -30.202 1.00 99.36 72 GLU C CA 1
ATOM 3370 C C . GLU C 1 92 ? -25.949 -11.832 -31.425 1.00 99.00 72 GLU C C 1
ATOM 3371 O O . GLU C 1 92 ? -26.999 -11.810 -32.070 1.00 101.52 72 GLU C O 1
ATOM 3377 N N . LEU C 1 93 ? -24.918 -12.609 -31.738 1.00 96.48 73 LEU C N 1
ATOM 3378 C CA . LEU C 1 93 ? -24.971 -13.526 -32.867 1.00 93.92 73 LEU C CA 1
ATOM 3379 C C . LEU C 1 93 ? -26.270 -14.309 -32.737 1.00 91.68 73 LEU C C 1
ATOM 3380 O O . LEU C 1 93 ? -26.325 -15.304 -32.018 1.00 90.83 73 LEU C O 1
ATOM 3385 N N . GLU C 1 94 ? -27.318 -13.843 -33.406 1.00 89.48 74 GLU C N 1
ATOM 3386 C CA . GLU C 1 94 ? -28.610 -14.519 -33.362 1.00 88.28 74 GLU C CA 1
ATOM 3387 C C . GLU C 1 94 ? -28.440 -16.010 -33.627 1.00 88.89 74 GLU C C 1
ATOM 3388 O O . GLU C 1 94 ? -27.674 -16.397 -34.515 1.00 89.09 74 GLU C O 1
ATOM 3394 N N . ASP C 1 95 ? -29.132 -16.854 -32.865 1.00 88.35 75 ASP C N 1
ATOM 3395 C CA . ASP C 1 95 ? -29.004 -18.287 -33.097 1.00 86.61 75 ASP C CA 1
ATOM 3396 C C . ASP C 1 95 ? -29.499 -18.583 -34.501 1.00 86.68 75 ASP C C 1
ATOM 3397 O O . ASP C 1 95 ? -29.065 -19.539 -35.143 1.00 80.38 75 ASP C O 1
ATOM 3402 N N . GLU C 1 96 ? -30.395 -17.729 -34.980 1.00 88.61 76 GLU C N 1
ATOM 3403 C CA . GLU C 1 96 ? -30.892 -17.838 -36.342 1.00 92.81 76 GLU C CA 1
ATOM 3404 C C . GLU C 1 96 ? -29.668 -17.682 -37.247 1.00 93.74 76 GLU C C 1
ATOM 3405 O O . GLU C 1 96 ? -29.493 -18.417 -38.222 1.00 94.63 76 GLU C O 1
ATOM 3411 N N . ALA C 1 97 ? -28.832 -16.705 -36.904 1.00 95.13 77 ALA C N 1
ATOM 3412 C CA . ALA C 1 97 ? -27.617 -16.400 -37.644 1.00 94.28 77 ALA C CA 1
ATOM 3413 C C . ALA C 1 97 ? -26.455 -17.311 -37.224 1.00 97.37 77 ALA C C 1
ATOM 3414 O O . ALA C 1 97 ? -25.579 -17.603 -38.035 1.00 96.17 77 ALA C O 1
ATOM 3416 N N . ARG C 1 98 ? -26.436 -17.749 -35.963 1.00 100.87 78 ARG C N 1
ATOM 3417 C CA . ARG C 1 98 ? -25.382 -18.656 -35.497 1.00 105.50 78 ARG C CA 1
ATOM 3418 C C . ARG C 1 98 ? -25.506 -19.915 -36.329 1.00 109.12 78 ARG C C 1
ATOM 3419 O O . ARG C 1 98 ? -24.523 -20.441 -36.869 1.00 108.05 78 ARG C O 1
ATOM 3427 N N . ASP C 1 99 ? -26.743 -20.399 -36.394 1.00 114.71 79 ASP C N 1
ATOM 3428 C CA . ASP C 1 99 ? -27.081 -21.583 -37.161 1.00 121.12 79 ASP C CA 1
ATOM 3429 C C . ASP C 1 99 ? -26.591 -21.324 -38.588 1.00 119.90 79 ASP C C 1
ATOM 3430 O O . ASP C 1 99 ? -25.850 -22.120 -39.173 1.00 118.73 79 ASP C O 1
ATOM 3435 N N . ALA C 1 100 ? -26.996 -20.176 -39.121 1.00 116.84 80 ALA C N 1
ATOM 3436 C CA . ALA C 1 100 ? -26.629 -19.754 -40.463 1.00 116.44 80 ALA C CA 1
ATOM 3437 C C . ALA C 1 100 ? -25.120 -19.876 -40.636 1.00 118.76 80 ALA C C 1
ATOM 3438 O O . ALA C 1 100 ? -24.627 -20.657 -41.457 1.00 115.59 80 ALA C O 1
ATOM 3440 N N . LEU C 1 101 ? -24.391 -19.111 -39.835 1.00 122.46 81 LEU C N 1
ATOM 3441 C CA . LEU C 1 101 ? -22.939 -19.101 -39.896 1.00 127.30 81 LEU C CA 1
ATOM 3442 C C . LEU C 1 101 ? -22.369 -20.518 -39.852 1.00 125.64 81 LEU C C 1
ATOM 3443 O O . LEU C 1 101 ? -21.922 -21.042 -40.873 1.00 126.32 81 LEU C O 1
ATOM 3448 N N . LEU C 1 102 ? -22.392 -21.134 -38.672 1.00 124.45 82 LEU C N 1
ATOM 3449 C CA . LEU C 1 102 ? -21.889 -22.495 -38.492 1.00 123.45 82 LEU C CA 1
ATOM 3450 C C . LEU C 1 102 ? -22.226 -23.375 -39.686 1.00 125.24 82 LEU C C 1
ATOM 3451 O O . LEU C 1 102 ? -21.400 -24.175 -40.139 1.00 126.00 82 LEU C O 1
ATOM 3456 N N . GLU C 1 103 ? -23.449 -23.215 -40.183 1.00 128.98 83 GLU C N 1
ATOM 3457 C CA . GLU C 1 103 ? -23.946 -23.989 -41.308 1.00 133.72 83 GLU C CA 1
ATOM 3458 C C . GLU C 1 103 ? -23.190 -23.687 -42.574 1.00 134.60 83 GLU C C 1
ATOM 3459 O O . GLU C 1 103 ? -22.702 -24.599 -43.246 1.00 136.50 83 GLU C O 1
ATOM 3465 N N . ARG C 1 104 ? -23.103 -22.405 -42.905 1.00 132.44 84 ARG C N 1
ATOM 3466 C CA . ARG C 1 104 ? -22.395 -21.987 -44.098 1.00 130.50 84 ARG C CA 1
ATOM 3467 C C . ARG C 1 104 ? -21.026 -22.701 -44.183 1.00 125.69 84 ARG C C 1
ATOM 3468 O O . ARG C 1 104 ? -20.236 -22.456 -45.092 1.00 126.20 84 ARG C O 1
ATOM 3476 N N . GLY C 1 105 ? -20.767 -23.584 -43.223 1.00 118.96 85 GLY C N 1
ATOM 3477 C CA . GLY C 1 105 ? -19.545 -24.358 -43.208 1.00 111.11 85 GLY C CA 1
ATOM 3478 C C . GLY C 1 105 ? -18.360 -23.729 -42.507 1.00 106.53 85 GLY C C 1
ATOM 3479 O O . GLY C 1 105 ? -17.251 -24.246 -42.636 1.00 107.08 85 GLY C O 1
ATOM 3480 N N . VAL C 1 106 ? -18.568 -22.659 -41.737 1.00 98.68 86 VAL C N 1
ATOM 3481 C CA . VAL C 1 106 ? -17.433 -21.990 -41.100 1.00 88.39 86 VAL C CA 1
ATOM 3482 C C . VAL C 1 106 ? -17.550 -21.475 -39.637 1.00 80.69 86 VAL C C 1
ATOM 3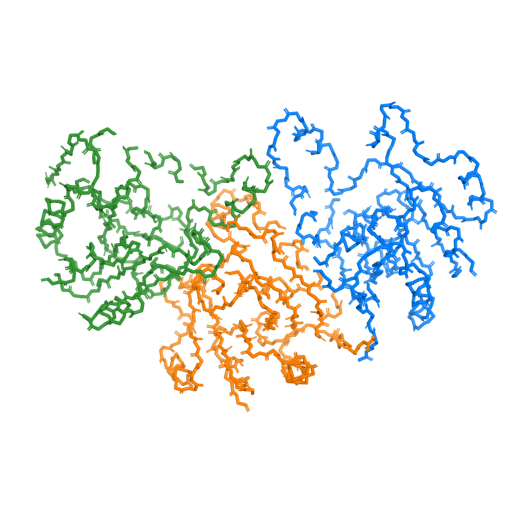483 O O . VAL C 1 106 ? -18.397 -20.628 -39.309 1.00 73.46 86 VAL C O 1
ATOM 3487 N N . ASN C 1 107 ? -16.635 -21.968 -38.793 1.00 72.93 87 ASN C N 1
ATOM 3488 C CA . ASN C 1 107 ? -16.530 -21.685 -37.342 1.00 66.63 87 ASN C CA 1
ATOM 3489 C C . ASN C 1 107 ? -17.056 -20.378 -36.716 1.00 68.44 87 ASN C C 1
ATOM 3490 O O . ASN C 1 107 ? -16.929 -19.298 -37.299 1.00 67.78 87 ASN C O 1
ATOM 3495 N N . VAL C 1 108 ? -17.596 -20.485 -35.496 1.00 68.19 88 VAL C N 1
ATOM 3496 C CA . VAL C 1 108 ? -18.097 -19.323 -34.734 1.00 70.57 88 VAL C CA 1
ATOM 3497 C C . VAL C 1 108 ? -17.580 -19.318 -33.297 1.00 72.02 88 VAL C C 1
ATOM 3498 O O . VAL C 1 108 ? -17.535 -20.372 -32.645 1.00 72.82 88 VAL C O 1
ATOM 3502 N N . TYR C 1 109 ? -17.216 -18.124 -32.814 1.00 73.88 89 TYR C N 1
ATOM 3503 C CA . TYR C 1 109 ? -16.687 -17.941 -31.467 1.00 71.49 89 TYR C CA 1
ATOM 3504 C C . TYR C 1 109 ? -17.236 -16.711 -30.763 1.00 69.81 89 TYR C C 1
ATOM 3505 O O . TYR C 1 109 ? -17.662 -15.730 -31.387 1.00 69.89 89 TYR C O 1
ATOM 3514 N N . ALA C 1 110 ? -17.200 -16.794 -29.441 1.00 67.44 90 ALA C N 1
ATOM 3515 C CA . ALA C 1 110 ? -17.644 -15.742 -28.554 1.00 60.94 90 ALA C CA 1
ATOM 3516 C C . ALA C 1 110 ? -16.762 -15.924 -27.327 1.00 63.06 90 ALA C C 1
ATOM 3517 O O . ALA C 1 110 ? -16.635 -17.023 -26.774 1.00 61.62 90 ALA C O 1
ATOM 3519 N N . GLY C 1 111 ? -16.102 -14.860 -26.923 1.00 63.56 91 GLY C N 1
ATOM 3520 C CA . GLY C 1 111 ? -15.234 -14.970 -25.773 1.00 60.18 91 GLY C CA 1
ATOM 3521 C C . GLY C 1 111 ? -15.037 -13.570 -25.267 1.00 59.31 91 GLY C C 1
ATOM 3522 O O . GLY C 1 111 ? -15.721 -12.644 -25.719 1.00 55.13 91 GLY C O 1
ATOM 3523 N N . SER C 1 112 ? -14.131 -13.406 -24.313 1.00 61.02 92 SER C N 1
ATOM 3524 C CA . SER C 1 112 ? -13.851 -12.081 -23.788 1.00 60.79 92 SER C CA 1
ATOM 3525 C C . SER C 1 112 ? -12.863 -11.386 -24.733 1.00 54.40 92 SER C C 1
ATOM 3526 O O . SER C 1 112 ? -11.860 -11.980 -25.142 1.00 51.67 92 SER C O 1
ATOM 3529 N N . HIS C 1 113 ? -13.165 -10.147 -25.111 1.00 53.69 93 HIS C N 1
ATOM 3530 C CA . HIS C 1 113 ? -12.273 -9.375 -25.981 1.00 53.76 93 HIS C CA 1
ATOM 3531 C C . HIS C 1 113 ? -10.840 -9.350 -25.420 1.00 56.28 93 HIS C C 1
ATOM 3532 O O . HIS C 1 113 ? -10.596 -8.751 -24.366 1.00 52.64 93 HIS C O 1
ATOM 3539 N N . ALA C 1 114 ? -9.904 -9.978 -26.134 1.00 54.82 94 ALA C N 1
ATOM 3540 C CA . ALA C 1 114 ? -8.492 -10.041 -25.732 1.00 56.19 94 ALA C CA 1
ATOM 3541 C C . ALA C 1 114 ? -7.790 -8.710 -25.396 1.00 59.47 94 ALA C C 1
ATOM 3542 O O . ALA C 1 114 ? -6.722 -8.717 -24.789 1.00 56.16 94 ALA C O 1
ATOM 3544 N N . LEU C 1 115 ? -8.365 -7.575 -25.776 1.00 58.57 95 LEU C N 1
ATOM 3545 C CA . LEU C 1 115 ? -7.703 -6.306 -25.488 1.00 56.51 95 LEU C CA 1
ATOM 3546 C C . LEU C 1 115 ? -8.440 -5.389 -24.530 1.00 58.63 95 LEU C C 1
ATOM 3547 O O . LEU C 1 115 ? -8.420 -4.166 -24.672 1.00 56.84 95 LEU C O 1
ATOM 3552 N N . SER C 1 116 ? -9.077 -5.988 -23.540 1.00 58.33 96 SER C N 1
ATOM 3553 C CA . SER C 1 116 ? -9.796 -5.224 -22.542 1.00 61.52 96 SER C CA 1
ATOM 3554 C C . SER C 1 116 ? -9.956 -6.140 -21.339 1.00 61.54 96 SER C C 1
ATOM 3555 O O . SER C 1 116 ? -9.480 -5.835 -20.237 1.00 64.42 96 SER C O 1
ATOM 3558 N N . GLY C 1 117 ? -10.608 -7.275 -21.584 1.00 56.35 97 GLY C N 1
ATOM 3559 C CA . GLY C 1 117 ? -10.821 -8.295 -20.573 1.00 48.36 97 GLY C CA 1
ATOM 3560 C C . GLY C 1 117 ? -11.379 -7.821 -19.251 1.00 44.25 97 GLY C C 1
ATOM 3561 O O . GLY C 1 117 ? -12.124 -6.833 -19.181 1.00 43.94 97 GLY C O 1
ATOM 3562 N N . VAL C 1 118 ? -11.021 -8.543 -18.195 1.00 43.34 98 VAL C N 1
ATOM 3563 C CA . VAL C 1 118 ? -11.489 -8.186 -16.870 1.00 38.84 98 VAL C CA 1
ATOM 3564 C C . VAL C 1 118 ? -10.974 -6.776 -16.635 1.00 37.65 98 VAL C C 1
ATOM 3565 O O . VAL C 1 118 ? -11.588 -6.000 -15.895 1.00 38.22 98 VAL C O 1
ATOM 3569 N N . GLY C 1 119 ? -9.861 -6.444 -17.301 1.00 37.75 99 GLY C N 1
ATOM 3570 C CA . GLY C 1 119 ? -9.302 -5.105 -17.203 1.00 32.13 99 GLY C CA 1
ATOM 3571 C C . GLY C 1 119 ? -10.444 -4.104 -17.285 1.00 40.03 99 GLY C C 1
ATOM 3572 O O . GLY C 1 119 ? -10.597 -3.251 -16.391 1.00 38.30 99 GLY C O 1
ATOM 3573 N N . ARG C 1 120 ? -11.267 -4.217 -18.335 1.00 39.30 100 ARG C N 1
ATOM 3574 C CA . ARG C 1 120 ? -12.398 -3.304 -18.498 1.00 45.23 100 ARG C CA 1
ATOM 3575 C C . ARG C 1 120 ? -13.372 -3.409 -17.339 1.00 46.05 100 ARG C C 1
ATOM 3576 O O . ARG C 1 120 ? -14.176 -2.501 -17.101 1.00 45.96 100 ARG C O 1
ATOM 3584 N N . GLY C 1 121 ? -13.312 -4.524 -16.620 1.00 42.11 101 GLY C N 1
ATOM 3585 C CA . GLY C 1 121 ? -14.187 -4.688 -15.477 1.00 42.40 101 GLY C CA 1
ATOM 3586 C C . GLY C 1 121 ? -13.716 -3.739 -14.395 1.00 40.44 101 GLY C C 1
ATOM 3587 O O . GLY C 1 121 ? -14.497 -2.955 -13.842 1.00 38.26 101 GLY C O 1
ATOM 3588 N N . ILE C 1 122 ? -12.416 -3.815 -14.117 1.00 39.47 102 ILE C N 1
ATOM 3589 C CA . ILE C 1 122 ? -11.760 -2.977 -13.121 1.00 37.50 102 ILE C CA 1
ATOM 3590 C C . ILE C 1 122 ? -11.954 -1.498 -13.457 1.00 35.39 102 ILE C C 1
ATOM 3591 O O . ILE C 1 122 ? -12.353 -0.679 -12.607 1.00 25.91 102 ILE C O 1
ATOM 3596 N N . SER C 1 123 ? -11.714 -1.152 -14.715 1.00 37.25 103 SER C N 1
ATOM 3597 C CA . SER C 1 123 ? -11.886 0.239 -15.133 1.00 37.85 103 SER C CA 1
ATOM 3598 C C . SER C 1 123 ? -13.331 0.701 -14.973 1.00 40.27 103 SER C C 1
ATOM 3599 O O . SER C 1 123 ? -13.585 1.820 -14.523 1.00 43.59 103 SER C O 1
ATOM 3602 N N . ASN C 1 124 ? -14.284 -0.149 -15.348 1.00 44.06 104 ASN C N 1
ATOM 3603 C CA . ASN C 1 124 ? -15.694 0.228 -15.220 1.00 44.99 104 ASN C CA 1
ATOM 3604 C C . ASN C 1 124 ? -16.038 0.448 -13.766 1.00 48.57 104 ASN C C 1
ATOM 3605 O O . ASN C 1 124 ? -16.945 1.217 -13.422 1.00 50.98 104 ASN C O 1
ATOM 3610 N N . ARG C 1 125 ? -15.291 -0.242 -12.917 1.00 50.49 105 ARG C N 1
ATOM 3611 C CA . ARG C 1 125 ? -15.495 -0.192 -11.485 1.00 47.46 105 ARG C CA 1
ATOM 3612 C C . ARG C 1 125 ? -14.783 0.991 -10.844 1.00 48.13 105 ARG C C 1
ATOM 3613 O O . ARG C 1 125 ? -15.395 1.726 -10.070 1.00 47.77 105 ARG C O 1
ATOM 3621 N N . PHE C 1 126 ? -13.498 1.170 -11.186 1.00 51.18 106 PHE C N 1
ATOM 3622 C CA . PHE C 1 126 ? -12.661 2.224 -10.595 1.00 46.08 106 PHE C CA 1
ATOM 3623 C C . PHE C 1 126 ? -12.326 3.497 -11.345 1.00 49.57 106 PHE C C 1
ATOM 3624 O O . PHE C 1 126 ? -12.113 4.527 -10.703 1.00 48.85 106 PHE C O 1
ATOM 3632 N N . GLY C 1 127 ? -12.214 3.462 -12.668 1.00 48.46 107 GLY C N 1
ATOM 3633 C CA . GLY C 1 127 ? -11.994 4.718 -13.358 1.00 45.48 107 GLY C CA 1
ATOM 3634 C C . GLY C 1 127 ? -10.688 5.113 -13.978 1.00 48.64 107 GLY C C 1
ATOM 3635 O O . GLY C 1 127 ? -10.379 6.305 -14.058 1.00 52.29 107 GLY C O 1
ATOM 3636 N N . GLY C 1 128 ? -9.923 4.138 -14.438 1.00 47.97 108 GLY C N 1
ATOM 3637 C CA . GLY C 1 128 ? -8.662 4.472 -15.068 1.00 37.45 108 GLY C CA 1
ATOM 3638 C C . GLY C 1 128 ? -8.454 3.576 -16.268 1.00 37.25 108 GLY C C 1
ATOM 3639 O O . GLY C 1 128 ? -9.295 3.539 -17.166 1.00 43.00 108 GLY C O 1
ATOM 3640 N N . VAL C 1 129 ? -7.340 2.845 -16.285 1.00 34.47 109 VAL C N 1
ATOM 3641 C CA . VAL C 1 129 ? -7.072 1.909 -17.354 1.00 28.63 109 VAL C CA 1
ATOM 3642 C C . VAL C 1 129 ? -5.978 0.929 -16.941 1.00 32.06 109 VAL C C 1
ATOM 3643 O O . VAL C 1 129 ? -5.162 1.243 -16.092 1.00 36.72 109 VAL C O 1
ATOM 3647 N N . THR C 1 130 ? -5.964 -0.257 -17.543 1.00 36.17 110 THR C N 1
ATOM 3648 C CA . THR C 1 130 ? -4.964 -1.288 -17.225 1.00 38.56 110 THR C CA 1
ATOM 3649 C C . THR C 1 130 ? -4.018 -1.448 -18.416 1.00 37.85 110 THR C C 1
ATOM 3650 O O . THR C 1 130 ? -4.301 -0.926 -19.495 1.00 39.27 110 THR C O 1
ATOM 3654 N N . PRO C 1 131 ? -2.891 -2.167 -18.248 1.00 36.42 111 PRO C N 1
ATOM 3655 C CA . PRO C 1 131 ? -1.969 -2.343 -19.373 1.00 41.06 111 PRO C CA 1
ATOM 3656 C C . PRO C 1 131 ? -2.711 -2.701 -20.648 1.00 50.30 111 PRO C C 1
ATOM 3657 O O . PRO C 1 131 ? -2.855 -1.872 -21.550 1.00 52.87 111 PRO C O 1
ATOM 3661 N N . VAL C 1 132 ? -3.196 -3.937 -20.695 1.00 52.79 112 VAL C N 1
ATOM 3662 C CA . VAL C 1 132 ? -3.936 -4.449 -21.834 1.00 54.05 112 VAL C CA 1
ATOM 3663 C C . VAL C 1 132 ? -4.784 -3.393 -22.569 1.00 51.87 112 VAL C C 1
ATOM 3664 O O . VAL C 1 132 ? -4.693 -3.286 -23.786 1.00 53.15 112 VAL C O 1
ATOM 3668 N N . GLU C 1 133 ? -5.582 -2.602 -21.851 1.00 49.58 113 GLU C N 1
ATOM 3669 C CA . GLU C 1 133 ? -6.418 -1.593 -22.513 1.00 47.66 113 GLU C CA 1
ATOM 3670 C C . GLU C 1 133 ? -5.578 -0.443 -23.058 1.00 58.97 113 GLU C C 1
ATOM 3671 O O . GLU C 1 133 ? -6.046 0.368 -23.870 1.00 57.39 113 GLU C O 1
ATOM 3677 N N . ILE C 1 134 ? -4.354 -0.331 -22.555 1.00 60.01 114 ILE C N 1
ATOM 3678 C CA . ILE C 1 134 ? -3.464 0.705 -23.032 1.00 59.56 114 ILE C CA 1
ATOM 3679 C C . ILE C 1 134 ? -3.275 0.361 -24.499 1.00 55.70 114 ILE C C 1
ATOM 3680 O O . ILE C 1 134 ? -3.415 1.215 -25.361 1.00 50.00 114 ILE C O 1
ATOM 3693 N N . ALA C 1 136 ? -5.160 -1.604 -26.805 1.00 63.43 116 ALA C N 1
ATOM 3694 C CA . ALA C 1 136 ? -6.264 -1.260 -27.694 1.00 64.26 116 ALA C CA 1
ATOM 3695 C C . ALA C 1 136 ? -6.151 0.214 -28.125 1.00 63.85 116 ALA C C 1
ATOM 3696 O O . ALA C 1 136 ? -6.012 0.506 -29.310 1.00 65.42 116 ALA C O 1
ATOM 3698 N N . GLU C 1 137 ? -6.168 1.129 -27.155 1.00 62.56 117 GLU C N 1
ATOM 3699 C CA . GLU C 1 137 ? -6.084 2.562 -27.429 1.00 63.55 117 GLU C CA 1
ATOM 3700 C C . GLU C 1 137 ? -4.891 2.991 -28.278 1.00 63.81 117 GLU C C 1
ATOM 3701 O O . GLU C 1 137 ? -4.993 3.964 -29.021 1.00 58.87 117 GLU C O 1
ATOM 3707 N N . THR C 1 138 ? -3.756 2.298 -28.163 1.00 67.73 118 THR C N 1
ATOM 3708 C CA . THR C 1 138 ? -2.609 2.652 -28.997 1.00 73.33 118 THR C CA 1
ATOM 3709 C C . THR C 1 138 ? -3.091 2.335 -30.396 1.00 71.01 118 THR C C 1
ATOM 3710 O O . THR C 1 138 ? -3.370 3.241 -31.187 1.00 72.20 118 THR C O 1
ATOM 3714 N N . LEU C 1 139 ? -3.243 1.045 -30.676 1.00 67.47 119 LEU C N 1
ATOM 3715 C CA . LEU C 1 139 ? -3.715 0.584 -31.974 1.00 62.94 119 LEU C CA 1
ATOM 3716 C C . LEU C 1 139 ? -4.792 1.472 -32.601 1.00 62.28 119 LEU C C 1
ATOM 3717 O O . LEU C 1 139 ? -4.731 1.793 -33.783 1.00 64.71 119 LEU C O 1
ATOM 3722 N N . ARG C 1 14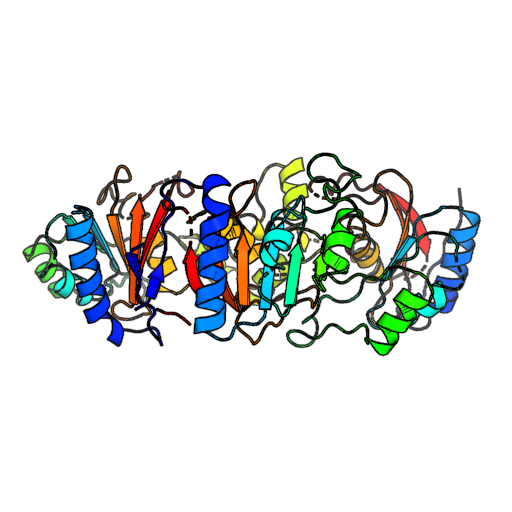0 ? -5.754 1.913 -31.803 1.00 71.46 120 ARG C N 1
ATOM 3723 C CA . ARG C 1 140 ? -6.826 2.757 -32.324 1.00 77.05 120 ARG C CA 1
ATOM 3724 C C . ARG C 1 140 ? -6.385 4.072 -32.952 1.00 80.24 120 ARG C C 1
ATOM 3725 O O . ARG C 1 140 ? -7.150 4.676 -33.707 1.00 83.57 120 ARG C O 1
ATOM 3741 N N . VAL C 1 142 ? -4.581 4.686 -35.328 1.00 79.00 122 VAL C N 1
ATOM 3742 C CA . VAL C 1 142 ? -4.807 4.568 -36.765 1.00 77.10 122 VAL C CA 1
ATOM 3743 C C . VAL C 1 142 ? -6.302 4.500 -37.056 1.00 82.74 122 VAL C C 1
ATOM 3744 O O . VAL C 1 142 ? -6.873 5.413 -37.658 1.00 85.93 122 VAL C O 1
ATOM 3748 N N . SER C 1 143 ? -6.934 3.406 -36.640 1.00 83.52 123 SER C N 1
ATOM 3749 C CA . SER C 1 143 ? -8.367 3.236 -36.869 1.00 82.42 123 SER C CA 1
ATOM 3750 C C . SER C 1 143 ? -8.969 2.294 -35.845 1.00 79.76 123 SER C C 1
ATOM 3751 O O . SER C 1 143 ? -8.363 1.278 -35.502 1.00 79.01 123 SER C O 1
ATOM 3754 N N . GLN C 1 144 ? -10.154 2.646 -35.351 1.00 75.78 124 GLN C N 1
ATOM 3755 C CA . GLN C 1 144 ? -10.866 1.812 -34.386 1.00 71.32 124 GLN C CA 1
ATOM 3756 C C . GLN C 1 144 ? -10.802 0.395 -34.944 1.00 69.20 124 GLN C C 1
ATOM 3757 O O . GLN C 1 144 ? -10.475 -0.568 -34.243 1.00 66.43 124 GLN C O 1
ATOM 3763 N N . GLY C 1 145 ? -11.103 0.293 -36.233 1.00 69.57 125 GLY C N 1
ATOM 3764 C CA . GLY C 1 145 ? -11.073 -0.991 -36.908 1.00 72.83 125 GLY C CA 1
ATOM 3765 C C . GLY C 1 145 ? -9.690 -1.612 -36.893 1.00 74.51 125 GLY C C 1
ATOM 3766 O O . GLY C 1 145 ? -9.556 -2.820 -37.035 1.00 73.31 125 GLY C O 1
ATOM 3767 N N . PHE C 1 146 ? -8.659 -0.791 -36.720 1.00 82.01 126 PHE C N 1
ATOM 3768 C CA . PHE C 1 146 ? -7.294 -1.300 -36.697 1.00 88.85 126 PHE C CA 1
ATOM 3769 C C . PHE C 1 146 ? -7.067 -2.248 -35.518 1.00 91.63 126 PHE C C 1
ATOM 3770 O O . PHE C 1 146 ? -6.543 -3.358 -35.682 1.00 91.30 126 PHE C O 1
ATOM 3778 N N . LYS C 1 147 ? -7.467 -1.810 -34.329 1.00 93.50 127 LYS C N 1
ATOM 3779 C CA . LYS C 1 147 ? -7.270 -2.614 -33.135 1.00 95.72 127 LYS C CA 1
ATOM 3780 C C . LYS C 1 147 ? -8.046 -3.919 -33.108 1.00 94.02 127 LYS C C 1
ATOM 3781 O O . LYS C 1 147 ? -7.454 -4.972 -32.877 1.00 94.09 127 LYS C O 1
ATOM 3787 N N . VAL C 1 148 ? -9.350 -3.869 -33.368 1.00 88.52 128 VAL C N 1
ATOM 3788 C CA . VAL C 1 148 ? -10.161 -5.085 -33.342 1.00 82.83 128 VAL C CA 1
ATOM 3789 C C . VAL C 1 148 ? -9.469 -6.180 -34.139 1.00 77.98 128 VAL C C 1
ATOM 3790 O O . VAL C 1 148 ? -9.492 -7.351 -33.760 1.00 72.15 128 VAL C O 1
ATOM 3794 N N . CYS C 1 149 ? -8.830 -5.777 -35.234 1.00 75.42 129 CYS C N 1
ATOM 3795 C CA . CYS C 1 149 ? -8.121 -6.703 -36.104 1.00 73.80 129 CYS C CA 1
ATOM 3796 C C . CYS C 1 149 ? -7.108 -7.491 -35.313 1.00 69.03 129 CYS C C 1
ATOM 3797 O O . CYS C 1 149 ? -6.787 -8.620 -35.652 1.00 65.21 129 CYS C O 1
ATOM 3800 N N . VAL C 1 150 ? -6.585 -6.883 -34.260 1.00 69.41 130 VAL C N 1
ATOM 3801 C CA . VAL C 1 150 ? -5.606 -7.562 -33.435 1.00 66.59 130 VAL C CA 1
ATOM 3802 C C . VAL C 1 150 ? -6.328 -8.299 -32.312 1.00 67.77 130 VAL C C 1
ATOM 3803 O O . VAL C 1 150 ? -5.958 -9.419 -31.963 1.00 67.59 130 VAL C O 1
ATOM 3807 N N . GLU C 1 151 ? -7.362 -7.656 -31.766 1.00 66.09 131 GLU C N 1
ATOM 3808 C CA . GLU C 1 151 ? -8.168 -8.198 -30.675 1.00 63.57 131 GLU C CA 1
ATOM 3809 C C . GLU C 1 151 ? -8.676 -9.567 -31.089 1.00 66.78 131 GLU C C 1
ATOM 3810 O O . GLU C 1 151 ? -8.135 -10.599 -30.673 1.00 68.38 131 GLU C O 1
ATOM 3816 N N . ILE C 1 152 ? -9.707 -9.564 -31.932 1.00 62.48 132 ILE C N 1
ATOM 3817 C CA . ILE C 1 152 ? -10.297 -10.793 -32.447 1.00 58.98 132 ILE C CA 1
ATOM 3818 C C . ILE C 1 152 ? -9.211 -11.694 -33.002 1.00 57.65 132 ILE C C 1
ATOM 3819 O O . ILE C 1 152 ? -9.278 -12.905 -32.875 1.00 56.50 132 ILE C O 1
ATOM 3824 N N . ALA C 1 153 ? -8.207 -11.097 -33.631 1.00 55.29 133 ALA C N 1
ATOM 3825 C CA . ALA C 1 153 ? -7.099 -11.888 -34.152 1.00 60.31 133 ALA C CA 1
ATOM 3826 C C . ALA C 1 153 ? -6.604 -12.794 -33.027 1.00 57.14 133 ALA C C 1
ATOM 3827 O O . ALA C 1 153 ? -6.617 -14.006 -33.150 1.00 53.23 133 ALA C O 1
ATOM 3829 N N . ILE C 1 154 ? -6.179 -12.192 -31.922 1.00 63.23 134 ILE C N 1
ATOM 3830 C CA . ILE C 1 154 ? -5.646 -12.946 -30.785 1.00 63.08 134 ILE C CA 1
ATOM 3831 C C . ILE C 1 154 ? -6.592 -13.987 -30.166 1.00 59.47 134 ILE C C 1
ATOM 3832 O O . ILE C 1 154 ? -6.158 -15.088 -29.805 1.00 56.87 134 ILE C O 1
ATOM 3845 N N . ALA C 1 156 ? -9.115 -15.605 -31.550 1.00 62.80 136 ALA C N 1
ATOM 3846 C CA . ALA C 1 156 ? -9.194 -16.686 -32.514 1.00 67.19 136 ALA C CA 1
ATOM 3847 C C . ALA C 1 156 ? -8.044 -17.659 -32.359 1.00 71.07 136 ALA C C 1
ATOM 3848 O O . ALA C 1 156 ? -8.235 -18.877 -32.354 1.00 71.59 136 ALA C O 1
ATOM 3850 N N . ALA C 1 157 ? -6.842 -17.121 -32.212 1.00 72.94 137 ALA C N 1
ATOM 3851 C CA . ALA C 1 157 ? -5.669 -17.972 -32.072 1.00 75.22 137 ALA C CA 1
ATOM 3852 C C . ALA C 1 157 ? -5.746 -18.746 -30.768 1.00 74.20 137 ALA C C 1
ATOM 3853 O O . ALA C 1 157 ? -5.414 -19.927 -30.725 1.00 75.42 137 ALA C O 1
ATOM 3855 N N . ASP C 1 158 ? -6.206 -18.083 -29.712 1.00 75.21 138 ASP C N 1
ATOM 3856 C CA . ASP C 1 158 ? -6.301 -18.714 -28.408 1.00 78.48 138 ASP C CA 1
ATOM 3857 C C . ASP C 1 158 ? -7.321 -19.823 -28.298 1.00 75.79 138 ASP C C 1
ATOM 3858 O O . ASP C 1 158 ? -7.186 -20.693 -27.442 1.00 73.13 138 ASP C O 1
ATOM 3863 N N . ALA C 1 159 ? -8.335 -19.796 -29.156 1.00 76.50 139 ALA C N 1
ATOM 3864 C CA . ALA C 1 159 ? -9.380 -20.814 -29.126 1.00 77.24 139 ALA C CA 1
ATOM 3865 C C . ALA C 1 159 ? -9.000 -22.092 -29.846 1.00 78.64 139 ALA C C 1
ATOM 3866 O O . ALA C 1 159 ? -9.850 -22.945 -30.100 1.00 81.60 139 ALA C O 1
ATOM 3868 N N . GLY C 1 160 ? -7.718 -22.223 -30.164 1.00 75.72 140 GLY C N 1
ATOM 3869 C CA . GLY C 1 160 ? -7.230 -23.416 -30.830 1.00 73.02 140 GLY C CA 1
ATOM 3870 C C . GLY C 1 160 ? -7.573 -23.473 -32.306 1.00 74.79 140 GLY C C 1
ATOM 3871 O O . GLY C 1 160 ? -7.212 -24.438 -32.993 1.00 65.58 140 GLY C O 1
ATOM 3872 N N . LEU C 1 161 ? -8.254 -22.440 -32.797 1.00 72.99 141 LEU C N 1
ATOM 3873 C CA . LEU C 1 161 ? -8.649 -22.395 -34.191 1.00 74.49 141 LEU C CA 1
ATOM 3874 C C . LEU C 1 161 ? -7.494 -22.028 -35.141 1.00 84.31 141 LEU C C 1
ATOM 3875 O O . LEU C 1 161 ? -6.794 -22.907 -35.667 1.00 78.78 141 LEU C O 1
ATOM 3880 N N . ILE C 1 162 ? -7.299 -20.724 -35.348 1.00 91.82 142 ILE C N 1
ATOM 3881 C CA . ILE C 1 162 ? -6.263 -20.228 -36.248 1.00 96.86 142 ILE C CA 1
ATOM 3882 C C . ILE C 1 162 ? -4.857 -20.320 -35.698 1.00 106.68 142 ILE C C 1
ATOM 3883 O O . ILE C 1 162 ? -4.630 -20.185 -34.496 1.00 109.84 142 ILE C O 1
ATOM 3888 N N . PRO C 1 163 ? -3.894 -20.553 -36.600 1.00 118.51 143 PRO C N 1
ATOM 3889 C CA . PRO C 1 163 ? -2.451 -20.691 -36.404 1.00 120.16 143 PRO C CA 1
ATOM 3890 C C . PRO C 1 163 ? -1.735 -19.450 -35.862 1.00 120.30 143 PRO C C 1
ATOM 3891 O O . PRO C 1 163 ? -2.226 -18.314 -35.942 1.00 121.14 143 PRO C O 1
ATOM 3895 N N . VAL C 1 164 ? -0.566 -19.712 -35.289 1.00 119.04 144 VAL C N 1
ATOM 3896 C CA . VAL C 1 164 ? 0.317 -18.703 -34.738 1.00 116.53 144 VAL C CA 1
ATOM 3897 C C . VAL C 1 164 ? 1.625 -19.097 -35.396 1.00 120.17 144 VAL C C 1
ATOM 3898 O O . VAL C 1 164 ? 2.670 -18.472 -35.198 1.00 124.25 144 VAL C O 1
ATOM 3902 N N . ASP C 1 165 ? 1.553 -20.158 -36.198 1.00 120.38 145 ASP C N 1
ATOM 3903 C CA . ASP C 1 165 ? 2.738 -20.607 -36.893 1.00 118.12 145 ASP C CA 1
ATOM 3904 C C . ASP C 1 165 ? 2.656 -20.502 -38.414 1.00 118.87 145 ASP C C 1
ATOM 3905 O O . ASP C 1 165 ? 3.374 -21.189 -39.130 1.00 120.33 145 ASP C O 1
ATOM 3910 N N . GLU C 1 166 ? 1.775 -19.636 -38.902 1.00 117.41 146 GLU C N 1
ATOM 3911 C CA . GLU C 1 166 ? 1.673 -19.369 -40.330 1.00 113.07 146 GLU C CA 1
ATOM 3912 C C . GLU C 1 166 ? 0.834 -18.139 -40.510 1.00 105.79 146 GLU C C 1
ATOM 3913 O O . GLU C 1 166 ? 0.210 -17.670 -39.568 1.00 103.89 146 GLU C O 1
ATOM 3919 N N . GLU C 1 167 ? 0.842 -17.572 -41.702 1.00 104.08 147 GLU C N 1
ATOM 3920 C CA . GLU C 1 167 ? 0.085 -16.353 -41.884 1.00 100.01 147 GLU C CA 1
ATOM 3921 C C . GLU C 1 167 ? -1.406 -16.559 -41.829 1.00 92.39 147 GLU C C 1
ATOM 3922 O O . GLU C 1 167 ? -1.916 -17.641 -42.112 1.00 94.37 147 GLU C O 1
ATOM 3928 N N . VAL C 1 168 ? -2.087 -15.496 -41.427 1.00 85.17 148 VAL C N 1
ATOM 3929 C CA . VAL C 1 168 ? -3.531 -15.475 -41.318 1.00 79.67 148 VAL C CA 1
ATOM 3930 C C . VAL C 1 168 ? -3.919 -14.109 -41.832 1.00 76.35 148 VAL C C 1
ATOM 3931 O O . VAL C 1 168 ? -3.077 -13.224 -41.943 1.00 74.61 148 VAL C O 1
ATOM 3935 N N . ILE C 1 169 ? -5.181 -13.936 -42.177 1.00 74.82 149 ILE C N 1
ATOM 3936 C CA . ILE C 1 169 ? -5.619 -12.647 -42.673 1.00 77.05 149 ILE C CA 1
ATOM 3937 C C . ILE C 1 169 ? -6.601 -12.141 -41.626 1.00 78.90 149 ILE C C 1
ATOM 3938 O O . ILE C 1 169 ? -7.460 -12.879 -41.155 1.00 77.69 149 ILE C O 1
ATOM 3943 N N . ALA C 1 170 ? -6.427 -10.893 -41.217 1.00 83.00 150 ALA C N 1
ATOM 3944 C CA . ALA C 1 170 ? -7.275 -10.322 -40.183 1.00 86.08 150 ALA C CA 1
ATOM 3945 C C . ALA C 1 170 ? -8.157 -9.265 -40.785 1.00 83.68 150 ALA C C 1
ATOM 3946 O O . ALA C 1 170 ? -7.674 -8.369 -41.458 1.00 86.73 150 ALA C O 1
ATOM 3948 N N . ILE C 1 171 ? -9.454 -9.366 -40.534 1.00 78.22 151 ILE C N 1
ATOM 3949 C CA . ILE C 1 171 ? -10.398 -8.396 -41.068 1.00 73.71 151 ILE C CA 1
ATOM 3950 C C . ILE C 1 171 ? -11.277 -7.881 -39.939 1.00 69.44 151 ILE C C 1
ATOM 3951 O O . ILE C 1 171 ? -11.661 -8.638 -39.053 1.00 70.36 151 ILE C O 1
ATOM 3956 N N . GLY C 1 172 ? -11.575 -6.587 -39.966 1.00 65.12 152 GLY C N 1
ATOM 3957 C CA . GLY C 1 172 ? -12.413 -5.996 -38.936 1.00 61.98 152 GLY C CA 1
ATOM 3958 C C . GLY C 1 172 ? -12.922 -4.657 -39.415 1.00 60.19 152 GLY C C 1
ATOM 3959 O O . GLY C 1 172 ? -12.605 -4.254 -40.524 1.00 59.46 152 GLY C O 1
ATOM 3960 N N . GLY C 1 173 ? -13.701 -3.953 -38.605 1.00 60.46 153 GLY C N 1
ATOM 3961 C CA . GLY C 1 173 ? -14.201 -2.668 -39.059 1.00 62.75 153 GLY C CA 1
ATOM 3962 C C . GLY C 1 173 ? -14.645 -1.741 -37.948 1.00 67.06 153 GLY C C 1
ATOM 3963 O O . GLY C 1 173 ? -14.668 -2.126 -36.783 1.00 66.53 153 GLY C O 1
ATOM 3964 N N . THR C 1 174 ? -15.040 -0.523 -38.319 1.00 73.27 154 THR C N 1
ATOM 3965 C CA . THR C 1 174 ? -15.450 0.485 -37.350 1.00 78.39 154 THR C CA 1
ATOM 3966 C C . THR C 1 174 ? -16.962 0.638 -37.258 1.00 81.59 154 THR C C 1
ATOM 3967 O O . THR C 1 174 ? -17.643 0.710 -38.281 1.00 80.85 154 THR C O 1
ATOM 3971 N N . ALA C 1 175 ? -17.460 0.696 -36.023 1.00 85.95 155 ALA C N 1
ATOM 3972 C CA . ALA C 1 175 ? -18.870 0.910 -35.700 1.00 88.03 155 ALA C CA 1
ATOM 3973 C C . ALA C 1 175 ? -19.859 -0.166 -36.124 1.00 90.41 155 ALA C C 1
ATOM 3974 O O . ALA C 1 175 ? -20.309 -0.975 -35.304 1.00 93.86 155 ALA C O 1
ATOM 3976 N N . TRP C 1 176 ? -20.177 -0.177 -37.414 1.00 92.38 156 TRP C N 1
ATOM 3977 C CA . TRP C 1 176 ? -21.146 -1.101 -37.971 1.00 90.94 156 TRP C CA 1
ATOM 3978 C C . TRP C 1 176 ? -20.757 -1.627 -39.365 1.00 88.23 156 TRP C C 1
ATOM 3979 O O . TRP C 1 176 ? -21.602 -1.692 -40.249 1.00 87.76 156 TRP C O 1
ATOM 3990 N N . GLY C 1 177 ? -19.493 -1.992 -39.573 1.00 84.42 157 GLY C N 1
ATOM 3991 C CA . GLY C 1 177 ? -19.083 -2.492 -40.879 1.00 81.19 157 GLY C CA 1
ATOM 3992 C C . GLY C 1 177 ? -17.841 -3.373 -40.894 1.00 80.81 157 GLY C C 1
ATOM 3993 O O . GLY C 1 177 ? -17.719 -4.332 -40.140 1.00 80.37 157 GLY C O 1
ATOM 3994 N N . ALA C 1 178 ? -16.903 -3.072 -41.776 1.00 80.47 158 ALA C N 1
ATOM 3995 C CA . ALA C 1 178 ? -15.684 -3.866 -41.842 1.00 80.83 158 ALA C CA 1
ATOM 3996 C C . ALA C 1 178 ? -14.687 -3.124 -42.709 1.00 83.23 158 ALA C C 1
ATOM 3997 O O . ALA C 1 178 ? -14.338 -3.585 -43.787 1.00 86.92 158 ALA C O 1
ATOM 3999 N N . ASP C 1 179 ? -14.223 -1.977 -42.216 1.00 81.64 159 ASP C N 1
ATOM 4000 C CA . ASP C 1 179 ? -13.294 -1.128 -42.955 1.00 78.42 159 ASP C CA 1
ATOM 4001 C C . ASP C 1 179 ? -11.783 -1.392 -42.892 1.00 74.80 159 ASP C C 1
ATOM 4002 O O . ASP C 1 179 ? -11.046 -0.907 -43.749 1.00 74.54 159 ASP C O 1
ATOM 4007 N N . THR C 1 180 ? -11.301 -2.129 -41.900 1.00 71.20 160 THR C N 1
ATOM 4008 C CA . THR C 1 180 ? -9.867 -2.407 -41.842 1.00 69.74 160 THR C CA 1
ATOM 4009 C C . THR C 1 180 ? -9.617 -3.911 -41.913 1.00 64.67 160 THR C C 1
ATOM 4010 O O . THR C 1 180 ? -10.527 -4.704 -41.700 1.00 64.43 160 THR C O 1
ATOM 4014 N N . ALA C 1 181 ? -8.385 -4.308 -42.203 1.00 60.80 161 ALA C N 1
ATOM 4015 C CA . ALA C 1 181 ? -8.055 -5.725 -42.291 1.00 60.40 161 ALA C CA 1
ATOM 4016 C C . ALA C 1 181 ? -6.559 -5.796 -42.561 1.00 67.00 161 ALA C C 1
ATOM 4017 O O . ALA C 1 181 ? -6.050 -4.974 -43.313 1.00 70.40 161 ALA C O 1
ATOM 4019 N N . LEU C 1 182 ? -5.849 -6.757 -41.968 1.00 76.23 162 LEU C N 1
ATOM 4020 C CA . LEU C 1 182 ? -4.396 -6.865 -42.144 1.00 83.79 162 LEU C CA 1
ATOM 4021 C C . LEU C 1 182 ? -3.941 -8.283 -42.411 1.00 86.41 162 LEU C C 1
ATOM 4022 O O . LEU C 1 182 ? -4.748 -9.181 -42.625 1.00 86.91 162 LEU C O 1
ATOM 4027 N N . VAL C 1 183 ? -2.627 -8.468 -42.385 1.00 90.48 163 VAL C N 1
ATOM 4028 C CA . VAL C 1 183 ? -2.020 -9.777 -42.581 1.00 93.52 163 VAL C CA 1
ATOM 4029 C C . VAL C 1 183 ? -0.972 -9.833 -41.506 1.00 93.40 163 VAL C C 1
ATOM 4030 O O . VAL C 1 183 ? -0.096 -8.982 -41.457 1.00 95.29 163 VAL C O 1
ATOM 4034 N N . LEU C 1 184 ? -1.068 -10.840 -40.650 1.00 94.07 164 LEU C N 1
ATOM 4035 C CA . LEU C 1 184 ? -0.153 -10.999 -39.535 1.00 95.64 164 LEU C CA 1
ATOM 4036 C C . LEU C 1 184 ? -0.013 -12.471 -39.179 1.00 92.82 164 LEU C C 1
ATOM 4037 O O . LEU C 1 184 ? -0.776 -13.306 -39.659 1.00 89.04 164 LEU C O 1
ATOM 4042 N N . THR C 1 185 ? 1.000 -12.794 -38.384 1.00 88.08 165 THR C N 1
ATOM 4043 C CA . THR C 1 185 ? 1.165 -14.157 -37.888 1.00 84.41 165 THR C CA 1
ATOM 4044 C C . THR C 1 185 ? 0.768 -13.968 -36.417 1.00 89.91 165 THR C C 1
ATOM 4045 O O . THR C 1 185 ? 1.628 -13.881 -35.542 1.00 88.41 165 THR C O 1
ATOM 4049 N N . PRO C 1 186 ? -0.546 -13.875 -36.130 1.00 92.24 166 PRO C N 1
ATOM 4050 C CA . PRO C 1 186 ? -1.018 -13.686 -34.757 1.00 86.98 166 PRO C CA 1
ATOM 4051 C C . PRO C 1 186 ? -0.270 -14.498 -33.721 1.00 88.16 166 PRO C C 1
ATOM 4052 O O . PRO C 1 186 ? 0.635 -15.270 -34.043 1.00 89.29 166 PRO C O 1
ATOM 4056 N N . ALA C 1 187 ? -0.646 -14.309 -32.464 1.00 86.34 167 ALA C N 1
ATOM 4057 C CA . ALA C 1 187 ? -0.003 -15.034 -31.379 1.00 82.60 167 ALA C CA 1
ATOM 4058 C C . ALA C 1 187 ? -0.968 -15.235 -30.202 1.00 79.42 167 ALA C C 1
ATOM 4059 O O . ALA C 1 187 ? -2.092 -14.710 -30.206 1.00 74.19 167 ALA C O 1
ATOM 4061 N N . HIS C 1 188 ? -0.517 -16.008 -29.211 1.00 82.67 168 HIS C N 1
ATOM 4062 C CA . HIS C 1 188 ? -1.289 -16.301 -27.999 1.00 86.77 168 HIS C CA 1
ATOM 4063 C C . HIS C 1 188 ? -1.157 -15.161 -26.979 1.00 84.21 168 HIS C C 1
ATOM 4064 O O . HIS C 1 188 ? -0.519 -14.150 -27.247 1.00 86.98 168 HIS C O 1
ATOM 4079 N N . ASN C 1 190 ? -0.046 -15.735 -23.634 1.00 58.98 170 ASN C N 1
ATOM 4080 C CA . ASN C 1 190 ? 1.074 -15.966 -22.722 1.00 56.06 170 ASN C CA 1
ATOM 4081 C C . ASN C 1 190 ? 2.402 -15.617 -23.366 1.00 57.87 170 ASN C C 1
ATOM 4082 O O . ASN C 1 190 ? 3.438 -15.580 -22.698 1.00 57.19 170 ASN C O 1
ATOM 4087 N N . SER C 1 191 ? 2.357 -15.376 -24.672 1.00 57.58 171 SER C N 1
ATOM 4088 C CA . SER C 1 191 ? 3.525 -15.013 -25.453 1.00 56.13 171 SER C CA 1
ATOM 4089 C C . SER C 1 191 ? 3.070 -14.022 -26.504 1.00 54.04 171 SER C C 1
ATOM 4090 O O . SER C 1 191 ? 3.618 -13.969 -27.605 1.00 50.74 171 SER C O 1
ATOM 4093 N N . VAL C 1 192 ? 2.061 -13.231 -26.130 1.00 49.61 172 VAL C N 1
ATOM 4094 C CA . VAL C 1 192 ? 1.453 -12.208 -26.989 1.00 49.29 172 VAL C CA 1
ATOM 4095 C C . VAL C 1 192 ? 2.383 -11.416 -27.911 1.00 53.98 172 VAL C C 1
ATOM 4096 O O . VAL C 1 192 ? 2.301 -11.545 -29.127 1.00 56.14 172 VAL C O 1
ATOM 4100 N N . PHE C 1 193 ? 3.251 -10.589 -27.335 1.00 60.06 173 PHE C N 1
ATOM 4101 C CA . PHE C 1 193 ? 4.148 -9.743 -28.116 1.00 63.07 173 PHE C CA 1
ATOM 4102 C C . PHE C 1 193 ? 4.958 -10.415 -29.214 1.00 68.09 173 PHE C C 1
ATOM 4103 O O . PHE C 1 193 ? 5.686 -9.750 -29.951 1.00 72.56 173 PHE C O 1
ATOM 4111 N N . ASP C 1 194 ? 4.809 -11.730 -29.342 1.00 69.73 174 ASP C N 1
ATOM 4112 C CA . ASP C 1 194 ? 5.485 -12.468 -30.395 1.00 65.48 174 ASP C CA 1
ATOM 4113 C C . ASP C 1 194 ? 4.615 -12.348 -31.642 1.00 64.08 174 ASP C C 1
ATOM 4114 O O . ASP C 1 194 ? 4.828 -13.051 -32.622 1.00 62.49 174 ASP C O 1
ATOM 4119 N N . LEU C 1 195 ? 3.633 -11.452 -31.599 1.00 65.66 175 LEU C N 1
ATOM 4120 C CA . LEU C 1 195 ? 2.739 -11.234 -32.734 1.00 66.55 175 LEU C CA 1
ATOM 4121 C C . LEU C 1 195 ? 3.454 -10.388 -33.762 1.00 67.23 175 LEU C C 1
ATOM 4122 O O . LEU C 1 195 ? 4.012 -9.340 -33.441 1.00 72.86 175 LEU C O 1
ATOM 4127 N N . ARG C 1 196 ? 3.411 -10.832 -35.008 1.00 70.32 176 ARG C N 1
ATOM 4128 C CA . ARG C 1 196 ? 4.073 -10.106 -36.072 1.00 70.89 176 ARG C CA 1
ATOM 4129 C C . ARG C 1 196 ? 3.148 -9.703 -37.200 1.00 71.02 176 ARG C C 1
ATOM 4130 O O . ARG C 1 196 ? 2.853 -10.525 -38.061 1.00 73.52 176 ARG C O 1
ATOM 4138 N N . ILE C 1 197 ? 2.674 -8.459 -37.211 1.00 70.56 177 ILE C N 1
ATOM 4139 C CA . ILE C 1 197 ? 1.817 -8.033 -38.313 1.00 69.94 177 ILE C CA 1
ATOM 4140 C C . ILE C 1 197 ? 2.695 -7.823 -39.577 1.00 74.79 177 ILE C C 1
ATOM 4141 O O . ILE C 1 197 ? 3.743 -7.173 -39.520 1.00 76.88 177 ILE C O 1
ATOM 4146 N N . HIS C 1 198 ? 2.257 -8.405 -40.702 1.00 79.05 178 HIS C N 1
ATOM 4147 C CA . HIS C 1 198 ? 2.981 -8.388 -41.990 1.00 79.70 178 HIS C CA 1
ATOM 4148 C C . HIS C 1 198 ? 2.542 -7.505 -43.164 1.00 83.12 178 HIS C C 1
ATOM 4149 O O . HIS C 1 198 ? 3.372 -7.136 -43.999 1.00 82.78 178 HIS C O 1
ATOM 4156 N N . GLU C 1 199 ? 1.254 -7.209 -43.280 1.00 84.67 179 GLU C N 1
ATOM 4157 C CA . GLU C 1 199 ? 0.800 -6.379 -44.387 1.00 84.54 179 GLU C CA 1
ATOM 4158 C C . GLU C 1 199 ? -0.511 -5.677 -44.093 1.00 82.91 179 GLU C C 1
ATOM 4159 O O . GLU C 1 199 ? -1.338 -6.178 -43.334 1.00 77.27 179 GLU C O 1
ATOM 4165 N N . VAL C 1 200 ? -0.693 -4.510 -44.698 1.00 84.94 180 VAL C N 1
ATOM 4166 C CA . VAL C 1 200 ? -1.933 -3.765 -44.558 1.00 89.79 180 VAL C CA 1
ATOM 4167 C C . VAL C 1 200 ? -2.636 -3.914 -45.900 1.00 96.88 180 VAL C C 1
ATOM 4168 O O . VAL C 1 200 ? -1.985 -3.980 -46.949 1.00 98.05 180 VAL C O 1
ATOM 4172 N N . ILE C 1 201 ? -3.960 -3.979 -45.876 1.00 106.04 181 ILE C N 1
ATOM 4173 C CA . ILE C 1 201 ? -4.709 -4.107 -47.115 1.00 116.74 181 ILE C CA 1
ATOM 4174 C C . ILE C 1 201 ? -5.566 -2.868 -47.360 1.00 117.88 181 ILE C C 1
ATOM 4175 O O . ILE C 1 201 ? -5.577 -2.312 -48.458 1.00 125.80 181 ILE C O 1
ATOM 4180 N N . ALA C 1 202 ? -6.280 -2.432 -46.332 1.00 115.33 182 ALA C N 1
ATOM 4181 C CA . ALA C 1 202 ? -7.144 -1.270 -46.465 1.00 111.98 182 ALA C CA 1
ATOM 4182 C C . ALA C 1 202 ? -7.380 -0.682 -45.089 1.00 107.46 182 ALA C C 1
ATOM 4183 O O . ALA C 1 202 ? -7.176 -1.361 -44.093 1.00 107.82 182 ALA C O 1
ATOM 4193 N N . PRO C 1 204 ? -9.393 3.046 -42.809 1.00 78.34 184 PRO C N 1
ATOM 4194 C CA . PRO C 1 204 ? -9.930 4.415 -42.849 1.00 82.30 184 PRO C CA 1
ATOM 4195 C C . PRO C 1 204 ? -8.752 5.367 -42.704 1.00 87.76 184 PRO C C 1
ATOM 4196 O O . PRO C 1 204 ? -7.919 5.191 -41.813 1.00 90.57 184 PRO C O 1
ATOM 4200 N N . ARG C 1 205 ? -8.661 6.373 -43.563 1.00 90.75 185 ARG C N 1
ATOM 4201 C CA . ARG C 1 205 ? -7.526 7.274 -43.446 1.00 96.01 185 ARG C CA 1
ATOM 4202 C C . ARG C 1 205 ? -7.479 7.924 -42.070 1.00 92.73 185 ARG C C 1
ATOM 4203 O O . ARG C 1 205 ? -6.483 7.773 -41.356 1.00 89.58 185 ARG C O 1
ATOM 4211 N N . PRO C 1 206 ? -8.553 8.645 -41.666 1.00 87.38 186 PRO C N 1
ATOM 4212 C CA . PRO C 1 206 ? -8.486 9.270 -40.342 1.00 89.57 186 PRO C CA 1
ATOM 4213 C C . PRO C 1 206 ? -8.081 8.269 -39.258 1.00 92.57 186 PRO C C 1
ATOM 4214 O O . PRO C 1 206 ? -6.842 8.077 -39.052 1.00 93.95 186 PRO C O 1
#

Solvent-accessible surface area: 23754 Å² total

CATH classification: 3.40.1380.20

Foldseek 3Di:
DDDEAAAQAFDQVCQVVVLVLVLVVCVVVVAAAEEEEDQQLPSVVVSLVRHHAYEYEHEAAPPPHHRHRSHDPVSVCVNVVSVHHYYHDAWQQPGCQVVVCVVVPDGDVSVVCVVLPCDNFSSVQLRSLLVVQVVSDALPDWYKGFGGDPDHTFWIWIWRHDHVPRVSTGTDGTRYHND/DDDAAAAQAFDAVAQVVVLVLVVVVCVVPVAQAEAEEAAALVRLVVNLVRHHEAEYEHEAAQPPHHHHGNYDVVVVVVQVVSVYHYYHDHFPLQGCQVVVCVPVVDGDVSVVLVVLPCDVFSSVQLRRLLVVQVVSDAQPDWYKYFGGDPHHTFWIWTWHGDHVRSVVTGTDDTRGHND/DDDAEAAADFDAVCLVVCLVQLVVVVVVVDDAAEEEEDQAQVSVVSNLVDHHAYEYEHEAACPPHHRHRRNPVVNVVVAVVSVYYYDHDAFQQPPCQVVVCVVPPDGDPSVVLVVLPCDVFRSSQQRRLLCVAVVHDALPDKYKGWYGPDHHIFWIFIWSADHVPGVVTGTDGTHGHND